Protein AF-A0A834EH80-F1 (afdb_monomer_lite)

Sequence (699 aa):
MTFFLESVINQMFRTLDKEEIPVNDGLELLQMVLNFDTKDPLILSCVLTDVSALFPFVTYRPEFLPQVFSKLFSSVTFETVEESKAPRTRAVRNVRRHACSSIIKICRDYPHLALPNFDMLYNHVKQLLSNELLLTQMEKCTLMEALVLISNQFKNYERQKMFLEELMAPVASIWLSEDMHRVLSDVDAFLAYVGADRKSCDPALEDSCGLNRARMSFCVYSIMGVVKRTCWPTDLEEAKAGGFVVGYTPTGNPVFRNPCTEQILKLLDNLLALIRTHNTLYAPEMLAKMVEPFTKALDMLEVEKSAILGLPQPLLELNDSPVYKTVLERMQRFFSTLYENCFHILGKAGPSMQQDFYTVEHLATQLLSSAFVNLNNIPDYRLRPMLRVFVKPLVLFCPPEHYEALVSPILGPLFTYLHMRLSQKWQVINQRSLLCGEDETADENPESQEMLEEQLVRMLTREVMDLITVCCVSKKGADHNSAPPADGDDEEMMATEVTPSAVAELTDLGKCLMKHEDVCTALLITAFNSLAWKDTLSCQRTTTQLCWPLLKQVLSGTLLSDAVTWLFSSVLKGLQTHGQHDGCMASLVHLAFQIYEALRPRYLEIRAVMEQIPEIQKDSLDQFDCKLLNPSLQKVADKRRKDQFKRLIAGCIGKPLGEQFRKEVHIKNLPSLFKKSKPVLETEVLDNEEGGLATIFEP

InterPro domains:
  IPR011989 Armadillo-like helical [G3DSA:1.25.10.10] (1-631)
  IPR016024 Armadillo-type fold [SSF48371] (27-645)
  IPR045065 Exportin-1/5 [PTHR11223] (1-670)
  IPR045478 Exportin-5, C-terminal domain [PF19273] (1-659)

pLDDT: mean 84.3, std 19.01, range [23.19, 98.62]

Organism: NCBI:txid89673

Foldseek 3Di:
DLVVLLVVLVVCVVPDDPVPDPLVVLVVQLVVLLPDDDLQLVVLLSSLSSNLSSVVSCVVPLVCVVSSLVSLVCQLQRDHPPPPPDFDFLSSVVSNVSSLVSLQVCCQVPLVSCLVCLVVLVVVLVVCVVPVPRHALLSNLSSVLSSLSNLLVVLALVSSLVVLCVSCVVLCCQLVDPLNLCLLQDLVSVCVLCVQLDADPPVPDPPNSVSSLRSLSSSLSNLLSNLVRFDHDLDPVSNVVNVQFPDADPVGHTDGATSCLVVSVSNVLSLLSNLQSLLCCLPPVNLVSGYPPQNCLQPDDPQVLCVLVVHDDDDDDRNPHHPDPDPSRVSNCSSVVSLLSSLLSQLSNCVRGPPSQLPPPPNQVSCCNGNVPNVVRDDLVSVLSSLVRHVLSNQLSHDPVSLVPHVLSNLLVVLLVLLVVLVVLLVVVVVVVVVVPDDDDDDPCVVSVVVSSLSSSLSSLLSSLVSLLSQWWDDPPDDPSDDPPPDDPDPPDDPPDPDDDPDIATDPSNVVQCVDPSSLVSQQCSLLQSLLGQHQVSNLCSLQRPNVNSVVSCLVDDDDLVVLLVSLVSLLNSQQNHLQPPSNVVSSLVSNLVSCLSCVLPHVCSVVSLVPQPPADPVLVVVLSVCSNDPVNPPDDPVVNSVSSCVSNVSSHHHDPVVVPDDDDPPPPDDPPDDPDPPDPPPPDDDDDDDDPPPPDDD

Secondary structure (DSSP, 8-state):
-HHHHHHHHHHHHHHS-TTTS-HHHHHHHHHHHHH---S-HHHHHHHHHHHHHHGGGGGT-GGGHHHHHHHHHHHHT---TTTTSSPPBHHHHHHHHHHHHHHHHHHHH-HHHHGGGHHHHHHHHHHHHHSTTTS-HHHHHHHHHHHHHHHGGG--HHHHHHHHHHHHHHHHHHHTSHHHHHHHH-HHHHHHHHTTT-S---TTS--HHHHHHHHHHHHHHHHHHHHHH----SSHHHHHHTT-EEEE-TTSPEEE--TTHHHHHHHHHHHHHHHHHHHHTTSHHHHTTS-TT-TTTTSPPHHHHHHHTTPPPP---TTT-BS-S-HHHHHHHHHHHHHHHHHHHHHHHHHHHTHHHHTSTTHHHHHHTTTTTTTTTS-HHHHHHHIIIIIHHHHHT--GGGIIIIIHHHHHHHHHHHHHHHHHHHHHHHHHHHHTTS----SS-HHHHHHHHHHHHHHHHHHHHHHHHHHHEE-TT--TTS-PPP------------------EE-HHHHHHTTSHHHHHHHHHHHHHGGGSS-HHHHHHHIIIIIHHHHHHHTTS---HHHHHHHHHHHHHHHHHHTTSHHHHHHHHHHHHHHHHHHTTT-SHHHHHHTTSTT--HHHHHHHHHHHH-GGG--S-HHHHHHHHHHHTGGGSPPPHHHHHS-----TTPPPS-------------------TTSS---

Radius of gyration: 30.1 Å; chains: 1; bounding box: 87×77×80 Å

Structure (mmCIF, N/CA/C/O backbone):
data_AF-A0A834EH80-F1
#
_entry.id   AF-A0A834EH80-F1
#
loop_
_atom_site.group_PDB
_atom_site.id
_atom_site.type_symbol
_atom_site.label_atom_id
_atom_site.label_alt_id
_atom_site.label_comp_id
_atom_site.label_asym_id
_atom_site.label_entity_id
_atom_site.label_seq_id
_atom_site.pdbx_PDB_ins_code
_atom_site.Cartn_x
_atom_site.Cartn_y
_atom_site.Cartn_z
_atom_site.occupancy
_atom_site.B_iso_or_equiv
_atom_site.auth_seq_id
_atom_site.auth_comp_id
_atom_site.auth_asym_id
_atom_site.auth_atom_id
_atom_site.pdbx_PDB_model_num
ATOM 1 N N . MET A 1 1 ? 1.640 21.951 -24.967 1.00 76.62 1 MET A N 1
ATOM 2 C CA . MET A 1 1 ? 1.559 21.047 -26.134 1.00 76.62 1 MET A CA 1
ATOM 3 C C . MET A 1 1 ? 1.540 19.580 -25.722 1.00 76.62 1 MET A C 1
ATOM 5 O O . MET A 1 1 ? 0.503 18.973 -25.914 1.00 76.62 1 MET A O 1
ATOM 9 N N . THR A 1 2 ? 2.574 19.035 -25.075 1.00 86.69 2 THR A N 1
ATOM 10 C CA . THR A 1 2 ? 2.626 17.616 -24.641 1.00 86.69 2 THR A CA 1
ATOM 11 C C . THR A 1 2 ? 1.387 17.137 -23.864 1.00 86.69 2 THR A C 1
ATOM 13 O O . THR A 1 2 ? 0.738 16.183 -24.274 1.00 86.69 2 THR A O 1
ATOM 16 N N . PHE A 1 3 ? 0.955 17.851 -22.814 1.00 91.81 3 PHE A N 1
ATOM 17 C CA . PHE A 1 3 ? -0.266 17.481 -22.068 1.00 91.81 3 PHE A CA 1
ATOM 18 C C . PHE A 1 3 ? -1.549 17.516 -22.911 1.00 91.81 3 PHE A C 1
ATOM 20 O O . PHE A 1 3 ? -2.473 16.734 -22.684 1.00 91.81 3 PHE A O 1
ATOM 27 N N . PHE A 1 4 ? -1.614 18.430 -23.882 1.00 94.94 4 PHE A N 1
ATOM 28 C CA . PHE A 1 4 ? -2.744 18.519 -24.799 1.00 94.94 4 PHE A CA 1
ATOM 29 C C . PHE A 1 4 ? -2.761 17.305 -25.731 1.00 94.94 4 PHE A C 1
ATOM 31 O O . PHE A 1 4 ? -3.790 16.645 -25.831 1.00 94.94 4 PHE A O 1
ATOM 38 N N . LEU A 1 5 ? -1.613 16.955 -26.325 1.00 95.38 5 LEU A N 1
ATOM 39 C CA . LEU A 1 5 ? -1.478 15.770 -27.172 1.00 95.38 5 LEU A CA 1
ATOM 40 C C . LEU A 1 5 ? -1.849 14.494 -26.409 1.00 95.38 5 LEU A C 1
ATOM 42 O O . LEU A 1 5 ? -2.677 13.724 -26.883 1.00 95.38 5 LEU A O 1
ATOM 46 N N . GLU A 1 6 ? -1.297 14.294 -25.211 1.00 93.81 6 GLU A N 1
ATOM 47 C CA . GLU A 1 6 ? -1.609 13.128 -24.380 1.00 93.81 6 GLU A CA 1
ATOM 48 C C . GLU A 1 6 ? -3.117 13.008 -24.111 1.00 93.81 6 GLU A C 1
ATOM 50 O O . GLU A 1 6 ? -3.688 11.925 -24.249 1.00 93.81 6 GLU A O 1
ATOM 55 N N . SER A 1 7 ? -3.781 14.119 -23.784 1.00 95.56 7 SER A N 1
ATOM 56 C CA . SER A 1 7 ? -5.226 14.139 -23.528 1.00 95.56 7 SER A CA 1
ATOM 57 C C . SER A 1 7 ? -6.036 13.809 -24.784 1.00 95.56 7 SER A C 1
ATOM 59 O O . SER A 1 7 ? -6.958 12.994 -24.727 1.00 95.56 7 SER A O 1
ATOM 61 N N . VAL A 1 8 ? -5.674 14.406 -25.924 1.00 96.81 8 VAL A N 1
ATOM 62 C CA . VAL A 1 8 ? -6.359 14.202 -27.207 1.00 96.81 8 VAL A CA 1
ATOM 63 C C . VAL A 1 8 ? -6.213 12.759 -27.680 1.00 96.81 8 VAL A C 1
ATOM 65 O O . VAL A 1 8 ? -7.221 12.123 -27.977 1.00 96.81 8 VAL A O 1
ATOM 68 N N . ILE A 1 9 ? -4.994 12.211 -27.703 1.00 95.69 9 ILE A N 1
ATOM 69 C CA . ILE A 1 9 ? -4.755 10.846 -28.187 1.00 95.69 9 ILE A CA 1
ATOM 70 C C . ILE A 1 9 ? -5.435 9.820 -27.275 1.00 95.69 9 ILE A C 1
ATOM 72 O O . ILE A 1 9 ? -6.117 8.922 -27.770 1.00 95.69 9 ILE A O 1
ATOM 76 N N . ASN A 1 10 ? -5.338 9.977 -25.950 1.00 93.12 10 ASN A N 1
ATOM 77 C CA . ASN A 1 10 ? -6.017 9.074 -25.018 1.00 93.12 10 ASN A CA 1
ATOM 78 C C . ASN A 1 10 ? -7.540 9.087 -25.203 1.00 93.12 10 ASN A C 1
ATOM 80 O O . ASN A 1 10 ? -8.162 8.028 -25.156 1.00 93.12 10 ASN A O 1
ATOM 84 N N . GLN A 1 11 ? -8.148 10.260 -25.410 1.00 95.19 11 GLN A N 1
ATOM 85 C CA . GLN A 1 11 ? -9.589 10.350 -25.636 1.00 95.19 11 GLN A CA 1
ATOM 86 C C . GLN A 1 11 ? -9.981 9.783 -27.003 1.00 95.19 11 GLN A C 1
ATOM 88 O O . GLN A 1 11 ? -10.945 9.030 -27.093 1.00 95.19 11 GLN A O 1
ATOM 93 N N . MET A 1 12 ? -9.195 10.064 -28.042 1.00 96.19 12 MET A N 1
ATOM 94 C CA . MET A 1 12 ? -9.419 9.570 -29.399 1.00 96.19 12 MET A CA 1
ATOM 95 C C . MET A 1 12 ? -9.460 8.037 -29.453 1.00 96.19 12 MET A C 1
ATOM 97 O O . MET A 1 12 ? -10.420 7.480 -29.973 1.00 96.19 12 MET A O 1
ATOM 101 N N . PHE A 1 13 ? -8.488 7.346 -28.843 1.00 94.12 13 PHE A N 1
ATOM 102 C CA . PHE A 1 13 ? -8.471 5.874 -28.777 1.00 94.12 13 PHE A CA 1
ATOM 103 C C . PHE A 1 13 ? -9.568 5.276 -27.877 1.00 94.12 13 PHE A C 1
ATOM 105 O O . PHE A 1 13 ? -9.779 4.063 -27.902 1.00 94.12 13 PHE A O 1
ATOM 112 N N . ARG A 1 14 ? -10.252 6.095 -27.066 1.00 94.44 14 ARG A N 1
ATOM 113 C CA . ARG A 1 14 ? -11.400 5.671 -26.249 1.00 94.44 14 ARG A CA 1
ATOM 114 C C . ARG A 1 14 ? -12.738 5.859 -26.955 1.00 94.44 14 ARG A C 1
ATOM 116 O O . ARG A 1 14 ? -13.666 5.124 -26.635 1.00 94.44 14 ARG A O 1
ATOM 123 N N . THR A 1 15 ? -12.860 6.855 -27.832 1.00 95.12 15 THR A N 1
ATOM 124 C CA . THR A 1 15 ? -14.154 7.248 -28.413 1.00 95.12 15 THR A CA 1
ATOM 125 C C . THR A 1 15 ? -14.306 6.940 -29.890 1.00 95.12 15 THR A C 1
ATOM 127 O O . THR A 1 15 ? -15.438 6.737 -30.313 1.00 95.12 15 THR A O 1
ATOM 130 N N . LEU A 1 16 ? -13.224 6.957 -30.674 1.00 94.75 16 LEU A N 1
ATOM 131 C CA . LEU A 1 16 ? -13.303 6.648 -32.100 1.00 94.75 16 LEU A CA 1
ATOM 132 C C . LEU A 1 16 ? -13.288 5.141 -32.336 1.00 94.75 16 LEU A C 1
ATOM 134 O O . LEU A 1 16 ? -12.588 4.391 -31.647 1.00 94.75 16 LEU A O 1
ATOM 138 N N . ASP A 1 17 ? -14.012 4.721 -33.367 1.00 91.81 17 ASP A N 1
ATOM 139 C CA . ASP A 1 17 ? -13.929 3.359 -33.871 1.00 91.81 17 ASP A CA 1
ATOM 140 C C . ASP A 1 17 ? -12.570 3.113 -34.537 1.00 91.81 17 ASP A C 1
ATOM 142 O O . ASP A 1 17 ? -11.940 4.017 -35.086 1.00 91.81 17 ASP A O 1
ATOM 146 N N . LYS A 1 18 ? -12.104 1.856 -34.518 1.00 89.38 18 LYS A N 1
ATOM 147 C CA . LYS A 1 18 ? -10.768 1.484 -35.026 1.00 89.38 18 LYS A CA 1
ATOM 148 C C . LYS A 1 18 ? -10.527 1.886 -36.485 1.00 89.38 18 LYS A C 1
ATOM 150 O O . LYS A 1 18 ? -9.381 2.097 -36.866 1.00 89.38 18 LYS A O 1
ATOM 155 N N . GLU A 1 19 ? -11.586 1.962 -37.287 1.00 88.88 19 GLU A N 1
ATOM 156 C CA . GLU A 1 19 ? -11.528 2.314 -38.710 1.00 88.88 19 GLU A CA 1
ATOM 157 C C . GLU A 1 19 ? -11.377 3.825 -38.946 1.00 88.88 19 GLU A C 1
ATOM 159 O O . GLU A 1 19 ? -10.853 4.232 -39.979 1.00 88.88 19 GLU A O 1
ATOM 164 N N . GLU A 1 20 ? -11.785 4.654 -37.982 1.00 92.19 20 GLU A N 1
ATOM 165 C CA . GLU A 1 20 ? -11.758 6.120 -38.075 1.00 92.19 20 GLU A CA 1
ATOM 166 C C . GLU A 1 20 ? -10.459 6.728 -37.530 1.00 92.19 20 GLU A C 1
ATOM 168 O O . GLU A 1 20 ? -10.238 7.936 -37.617 1.00 92.19 20 GLU A O 1
ATOM 173 N N . ILE A 1 21 ? -9.583 5.902 -36.952 1.00 95.06 21 ILE A N 1
ATOM 174 C CA . ILE A 1 21 ? -8.325 6.369 -36.373 1.00 95.06 21 ILE A CA 1
ATOM 175 C C . ILE A 1 21 ? -7.387 6.827 -37.504 1.00 95.06 21 ILE A C 1
ATOM 177 O O . ILE A 1 21 ? -7.091 6.038 -38.406 1.00 95.06 21 ILE A O 1
ATOM 181 N N . PRO A 1 22 ? -6.845 8.063 -37.454 1.00 95.62 22 PRO A N 1
ATOM 182 C CA . PRO A 1 22 ? -5.913 8.572 -38.460 1.00 95.62 22 PRO A CA 1
ATOM 183 C C . PRO A 1 22 ? -4.524 7.943 -38.271 1.00 95.62 22 PRO A C 1
ATOM 185 O O . PRO A 1 22 ? -3.590 8.554 -37.752 1.00 95.62 22 PRO A O 1
ATOM 188 N N . VAL A 1 23 ? -4.392 6.671 -38.657 1.00 95.56 23 VAL A N 1
ATOM 189 C CA . VAL A 1 23 ? -3.193 5.857 -38.404 1.00 95.56 23 VAL A CA 1
ATOM 190 C C . VAL A 1 23 ? -1.951 6.451 -39.069 1.00 95.56 23 VAL A C 1
ATOM 192 O O . VAL A 1 23 ? -0.893 6.481 -38.446 1.00 95.56 23 VAL A O 1
ATOM 195 N N . ASN A 1 24 ? -2.065 6.936 -40.308 1.00 95.25 24 ASN A N 1
ATOM 196 C CA . ASN A 1 24 ? -0.919 7.478 -41.045 1.00 95.25 24 ASN A CA 1
ATOM 197 C C . ASN A 1 24 ? -0.370 8.746 -40.380 1.00 95.25 24 ASN A C 1
ATOM 199 O O . ASN A 1 24 ? 0.828 8.808 -40.114 1.00 95.25 24 ASN A O 1
ATOM 203 N N . ASP A 1 25 ? -1.244 9.693 -40.033 1.00 96.31 25 ASP A N 1
ATOM 204 C CA . ASP A 1 25 ? -0.846 10.948 -39.385 1.00 96.31 25 ASP A CA 1
ATOM 205 C C . ASP A 1 25 ? -0.257 10.679 -37.993 1.00 96.31 25 ASP A C 1
ATOM 207 O O . ASP A 1 25 ? 0.769 11.240 -37.613 1.00 96.31 25 ASP A O 1
ATOM 211 N N . GLY A 1 26 ? -0.856 9.751 -37.239 1.00 96.19 26 GLY A N 1
ATOM 212 C CA . GLY A 1 26 ? -0.335 9.331 -35.938 1.00 96.19 26 GLY A CA 1
ATOM 213 C C . GLY A 1 26 ? 1.065 8.716 -36.011 1.00 96.19 26 GLY A C 1
ATOM 214 O O . GLY A 1 26 ? 1.912 8.995 -35.161 1.00 96.19 26 GLY A O 1
ATOM 215 N N . LEU A 1 27 ? 1.333 7.907 -37.040 1.00 95.75 27 LEU A N 1
ATOM 216 C CA . LEU A 1 27 ? 2.651 7.316 -37.277 1.00 95.75 27 LEU A CA 1
ATOM 217 C C . LEU A 1 27 ? 3.672 8.337 -37.787 1.00 95.75 27 LEU A C 1
ATOM 219 O O . LEU A 1 27 ? 4.839 8.257 -37.405 1.00 95.75 27 LEU A O 1
ATOM 223 N N . GLU A 1 28 ? 3.254 9.305 -38.603 1.00 97.19 28 GLU A N 1
ATOM 224 C CA . GLU A 1 28 ? 4.112 10.411 -39.032 1.00 97.19 28 GLU A CA 1
ATOM 225 C C . GLU A 1 28 ? 4.564 11.237 -37.823 1.00 97.19 28 GLU A C 1
ATOM 227 O O . GLU A 1 28 ? 5.764 11.441 -37.622 1.00 97.19 28 GLU A O 1
ATOM 232 N N . LEU A 1 29 ? 3.625 11.607 -36.945 1.00 97.12 29 LEU A N 1
ATOM 233 C CA . LEU A 1 29 ? 3.933 12.290 -35.689 1.00 97.12 29 LEU A CA 1
ATOM 234 C C . LEU A 1 29 ? 4.870 11.457 -34.808 1.00 97.12 29 LEU A C 1
ATOM 236 O O . LEU A 1 29 ? 5.853 11.986 -34.284 1.00 97.12 29 LEU A O 1
ATOM 240 N N . LEU A 1 30 ? 4.619 10.150 -34.674 1.00 97.31 30 LEU A N 1
ATOM 241 C CA . LEU A 1 30 ? 5.494 9.260 -33.911 1.00 97.31 30 LEU A CA 1
ATOM 242 C C . LEU A 1 30 ? 6.917 9.259 -34.485 1.00 97.31 30 LEU A C 1
ATOM 244 O O . LEU A 1 30 ? 7.883 9.388 -33.733 1.00 97.31 30 LEU A O 1
ATOM 248 N N . GLN A 1 31 ? 7.061 9.165 -35.807 1.00 96.56 31 GLN A N 1
ATOM 249 C CA . GLN A 1 31 ? 8.361 9.192 -36.471 1.00 96.56 31 GLN A CA 1
ATOM 250 C C . GLN A 1 31 ? 9.097 10.517 -36.231 1.00 96.56 31 GLN A C 1
ATOM 252 O O . GLN A 1 31 ? 10.298 10.503 -35.950 1.00 96.56 31 GLN A O 1
ATOM 257 N N . MET A 1 32 ? 8.391 11.650 -36.312 1.00 96.88 32 MET A N 1
ATOM 258 C CA . MET A 1 32 ? 8.958 12.976 -36.046 1.00 96.88 32 MET A CA 1
ATOM 259 C C . MET A 1 32 ? 9.501 13.076 -34.617 1.00 96.88 32 MET A C 1
ATOM 261 O O . MET A 1 32 ? 10.636 13.512 -34.418 1.00 96.88 32 MET A O 1
ATOM 265 N N . VAL A 1 33 ? 8.726 12.618 -33.630 1.00 96.25 33 VAL A N 1
ATOM 266 C CA . VAL A 1 33 ? 9.124 12.639 -32.214 1.00 96.25 33 VAL A CA 1
ATOM 267 C C . VAL A 1 33 ? 10.302 11.692 -31.952 1.00 96.25 33 VAL A C 1
ATOM 269 O O . VAL A 1 33 ? 11.232 12.051 -31.228 1.00 96.25 33 VAL A O 1
ATOM 272 N N . LEU A 1 34 ? 10.323 10.504 -32.569 1.00 96.31 34 LEU A N 1
ATOM 273 C CA . LEU A 1 34 ? 11.442 9.560 -32.443 1.00 96.31 34 LEU A CA 1
ATOM 274 C C . LEU A 1 34 ? 12.752 10.127 -33.011 1.00 96.31 34 LEU A C 1
ATOM 276 O O . LEU A 1 34 ? 13.818 9.910 -32.425 1.00 96.31 34 LEU A O 1
ATOM 280 N N . ASN A 1 35 ? 12.670 10.877 -34.113 1.00 96.19 35 ASN A N 1
ATOM 281 C CA . ASN A 1 35 ? 13.824 11.465 -34.797 1.00 96.19 35 ASN A CA 1
ATOM 282 C C . ASN A 1 35 ? 14.355 12.741 -34.122 1.00 96.19 35 ASN A C 1
ATOM 284 O O . ASN A 1 35 ? 15.497 13.128 -34.367 1.00 96.19 35 ASN A O 1
ATOM 288 N N . PHE A 1 36 ? 13.561 13.395 -33.272 1.00 96.56 36 PHE A N 1
ATOM 289 C CA . PHE A 1 36 ? 13.966 14.609 -32.567 1.00 96.56 36 PHE A CA 1
ATOM 290 C C . PHE A 1 36 ? 14.975 14.301 -31.449 1.00 96.56 36 PHE A C 1
ATOM 292 O O . PHE A 1 36 ? 14.653 13.559 -30.521 1.00 96.56 36 PHE A O 1
ATOM 299 N N . ASP A 1 37 ? 16.182 14.874 -31.488 1.00 93.56 37 ASP A N 1
ATOM 300 C CA . ASP A 1 37 ? 17.192 14.741 -30.422 1.00 93.56 37 ASP A CA 1
ATOM 301 C C . ASP A 1 37 ? 17.372 16.047 -29.640 1.00 93.56 37 ASP A C 1
ATOM 303 O O . ASP A 1 37 ? 17.311 17.142 -30.195 1.00 93.56 37 ASP A O 1
ATOM 307 N N . THR A 1 38 ? 17.623 15.927 -28.339 1.00 92.69 38 THR A N 1
ATOM 308 C CA . THR A 1 38 ? 17.908 17.063 -27.460 1.00 92.69 38 THR A CA 1
ATOM 309 C C . THR A 1 38 ? 18.852 16.643 -26.341 1.00 92.69 38 THR A C 1
ATOM 311 O O . THR A 1 38 ? 18.855 15.492 -25.904 1.00 92.69 38 THR A O 1
ATOM 314 N N . LYS A 1 39 ? 19.664 17.590 -25.868 1.00 90.50 39 LYS A N 1
ATOM 315 C CA . LYS A 1 39 ? 20.500 17.428 -24.668 1.00 90.50 39 LYS A CA 1
ATOM 316 C C . LYS A 1 39 ? 19.873 18.067 -23.428 1.00 90.50 39 LYS A C 1
ATOM 318 O O . LYS A 1 39 ? 20.430 17.939 -22.343 1.00 90.50 39 LYS A O 1
ATOM 323 N N . ASP A 1 40 ? 18.721 18.721 -23.574 1.00 91.38 40 ASP A N 1
ATOM 324 C CA . ASP A 1 40 ? 17.963 19.262 -22.448 1.00 91.38 40 ASP A CA 1
ATOM 325 C C . ASP A 1 40 ? 17.102 18.148 -21.817 1.00 91.38 40 ASP A C 1
ATOM 327 O O . ASP A 1 40 ? 16.233 17.588 -22.499 1.00 91.38 40 ASP A O 1
ATOM 331 N N . PRO A 1 41 ? 17.304 17.815 -20.527 1.00 91.56 41 PRO A N 1
ATOM 332 C CA . PRO A 1 41 ? 16.542 16.764 -19.864 1.00 91.56 41 PRO A CA 1
ATOM 333 C C . PRO A 1 41 ? 15.040 17.079 -19.763 1.00 91.56 41 PRO A C 1
ATOM 335 O O . PRO A 1 41 ? 14.212 16.178 -19.879 1.00 91.56 41 PRO A O 1
ATOM 338 N N . LEU A 1 42 ? 14.638 18.335 -19.575 1.00 92.00 42 LEU A N 1
ATOM 339 C CA . LEU A 1 42 ? 13.222 18.688 -19.454 1.00 92.00 42 LEU A CA 1
ATOM 340 C C . LEU A 1 42 ? 12.501 18.499 -20.790 1.00 92.00 42 LEU A C 1
ATOM 342 O O . LEU A 1 42 ? 11.425 17.901 -20.827 1.00 92.00 42 LEU A O 1
ATOM 346 N N . ILE A 1 43 ? 13.126 18.928 -21.891 1.00 94.56 43 ILE A N 1
ATOM 347 C CA . ILE A 1 43 ? 12.584 18.711 -23.240 1.00 94.56 43 ILE A CA 1
ATOM 348 C C . ILE A 1 43 ? 12.565 17.216 -23.567 1.00 94.56 43 ILE A C 1
ATOM 350 O O . ILE A 1 43 ? 11.561 16.720 -24.076 1.00 94.56 43 ILE A O 1
ATOM 354 N N . LEU A 1 44 ? 13.625 16.472 -23.226 1.00 95.44 44 LEU A N 1
ATOM 355 C CA . LEU A 1 44 ? 13.655 15.023 -23.430 1.00 95.44 44 LEU A CA 1
ATOM 356 C C . LEU A 1 44 ? 12.524 14.329 -22.660 1.00 95.44 44 LEU A C 1
ATOM 358 O O . LEU A 1 44 ? 11.886 13.431 -23.196 1.00 95.44 44 LEU A O 1
ATOM 362 N N . SER A 1 45 ? 12.206 14.778 -21.443 1.0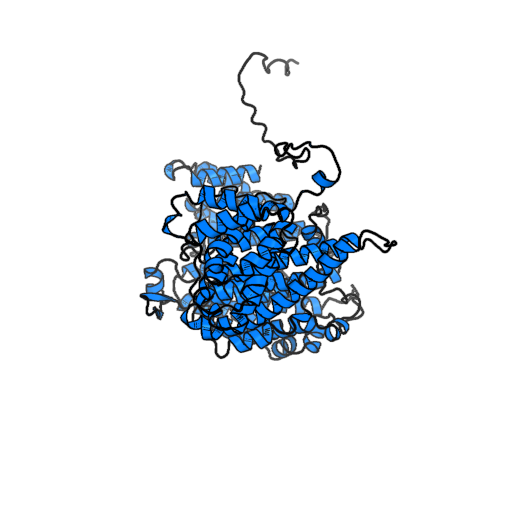0 94.94 45 SER A N 1
ATOM 363 C CA . SER A 1 45 ? 11.049 14.264 -20.705 1.00 94.94 45 SER A CA 1
ATOM 364 C C . SER A 1 45 ? 9.731 14.496 -21.452 1.00 94.94 45 SER A C 1
ATOM 366 O O . SER A 1 45 ? 8.906 13.589 -21.481 1.00 94.94 45 SER A O 1
ATOM 368 N N . CYS A 1 46 ? 9.525 15.661 -22.075 1.00 96.25 46 CYS A N 1
ATOM 369 C CA . CYS A 1 46 ? 8.336 15.916 -22.900 1.00 96.25 46 CYS A CA 1
ATOM 370 C C . CYS A 1 46 ? 8.276 14.977 -24.113 1.00 96.25 46 CYS A C 1
ATOM 372 O O . CYS A 1 46 ? 7.241 14.365 -24.360 1.00 96.25 46 CYS A O 1
ATOM 374 N N . VAL A 1 47 ? 9.409 14.784 -24.797 1.00 96.75 47 VAL A N 1
ATOM 375 C CA . VAL A 1 47 ? 9.536 13.847 -25.926 1.00 96.75 47 VAL A CA 1
ATOM 376 C C . VAL A 1 47 ? 9.152 12.427 -25.501 1.00 96.75 47 VAL A C 1
ATOM 378 O O . VAL A 1 47 ? 8.418 11.754 -26.215 1.00 96.75 47 VAL A O 1
ATOM 381 N N . LEU A 1 48 ? 9.591 11.964 -24.325 1.00 96.75 48 LEU A N 1
ATOM 382 C CA . LEU A 1 48 ? 9.225 10.641 -23.803 1.00 96.75 48 LEU A CA 1
ATOM 383 C C . LEU A 1 48 ? 7.724 10.512 -23.495 1.00 96.75 48 LEU A C 1
ATOM 385 O O . LEU A 1 48 ? 7.146 9.447 -23.749 1.00 96.75 48 LEU A O 1
ATOM 389 N N . THR A 1 49 ? 7.082 11.578 -22.999 1.00 96.62 49 THR A N 1
ATOM 390 C CA . THR A 1 49 ? 5.618 11.613 -22.848 1.00 96.62 49 THR A CA 1
ATOM 391 C C . THR A 1 49 ? 4.943 11.501 -24.211 1.00 96.62 49 THR A C 1
ATOM 393 O O . THR A 1 49 ? 4.052 10.672 -24.369 1.00 96.62 49 THR A O 1
ATOM 396 N N . ASP A 1 50 ? 5.392 12.271 -25.205 1.00 96.62 50 ASP A N 1
ATOM 397 C CA . ASP A 1 50 ? 4.809 12.276 -26.550 1.00 96.62 50 ASP A CA 1
ATOM 398 C C . ASP A 1 50 ? 4.981 10.908 -27.243 1.00 96.62 50 ASP A C 1
ATOM 400 O O . ASP A 1 50 ? 4.024 10.383 -27.812 1.00 96.62 50 ASP A O 1
ATOM 404 N N . VAL A 1 51 ? 6.144 10.253 -27.097 1.00 97.12 51 VAL A N 1
ATOM 405 C CA . VAL A 1 51 ? 6.352 8.858 -27.542 1.00 97.12 51 VAL A CA 1
ATOM 406 C C . VAL A 1 51 ? 5.369 7.911 -26.852 1.00 97.12 51 VAL A C 1
ATOM 408 O O . VAL A 1 51 ? 4.781 7.051 -27.503 1.00 97.12 51 VAL A O 1
ATOM 411 N N . SER A 1 52 ? 5.168 8.056 -25.539 1.00 95.62 52 SER A N 1
ATOM 412 C CA . SER A 1 52 ? 4.258 7.195 -24.771 1.00 95.62 52 SER A CA 1
ATOM 413 C C . SER A 1 52 ? 2.786 7.429 -25.134 1.00 95.62 52 SER A C 1
ATOM 415 O O . SER A 1 52 ? 2.002 6.481 -25.122 1.00 95.62 52 SER A O 1
ATOM 417 N N . ALA A 1 53 ? 2.411 8.669 -25.457 1.00 95.94 53 ALA A N 1
ATOM 418 C CA . ALA A 1 53 ? 1.071 9.046 -25.897 1.00 95.94 53 ALA A CA 1
ATOM 419 C C . ALA A 1 53 ? 0.768 8.516 -27.304 1.00 95.94 53 ALA A C 1
ATOM 421 O O . ALA A 1 53 ? -0.323 8.009 -27.537 1.00 95.94 53 ALA A O 1
ATOM 422 N N . LEU A 1 54 ? 1.740 8.578 -28.219 1.00 96.94 54 LEU A N 1
ATOM 423 C CA . LEU A 1 54 ? 1.622 8.090 -29.599 1.00 96.94 54 LEU A CA 1
ATOM 424 C C . LEU A 1 54 ? 1.887 6.579 -29.738 1.00 96.94 54 LEU A C 1
ATOM 426 O O . LEU A 1 54 ? 1.649 6.000 -30.797 1.00 96.94 54 LEU A O 1
ATOM 430 N N . PHE A 1 55 ? 2.327 5.903 -28.675 1.00 97.06 55 PHE A N 1
ATOM 431 C CA . PHE A 1 55 ? 2.593 4.464 -28.692 1.00 97.06 55 PHE A CA 1
ATOM 432 C C . PHE A 1 55 ? 1.428 3.582 -29.190 1.00 97.06 55 PHE A C 1
ATOM 434 O O . PHE A 1 55 ? 1.712 2.608 -29.889 1.00 97.06 55 PHE A O 1
ATOM 441 N N . PRO A 1 56 ? 0.135 3.871 -28.915 1.00 96.19 56 PRO A N 1
ATOM 442 C CA . PRO A 1 56 ? -0.969 3.052 -29.419 1.00 96.19 56 PRO A CA 1
ATOM 443 C C . PRO A 1 56 ? -0.946 2.845 -30.943 1.00 96.19 56 PRO A C 1
ATOM 445 O O . PRO A 1 56 ? -1.356 1.786 -31.418 1.00 96.19 56 PRO A O 1
ATOM 448 N N . PHE A 1 57 ? -0.394 3.787 -31.720 1.00 96.44 57 PHE A N 1
ATOM 449 C CA . PHE A 1 57 ? -0.254 3.649 -33.175 1.00 96.44 57 PHE A CA 1
ATOM 450 C C . PHE A 1 57 ? 0.699 2.520 -33.604 1.00 96.44 57 PHE A C 1
ATOM 452 O O . PHE A 1 57 ? 0.532 1.949 -34.683 1.00 96.44 57 PHE A O 1
ATOM 459 N N . VAL A 1 58 ? 1.644 2.120 -32.745 1.00 95.81 58 VAL A N 1
ATOM 460 C CA . VAL A 1 58 ? 2.570 0.998 -32.994 1.00 95.81 58 VAL A CA 1
ATOM 461 C C . VAL A 1 58 ? 1.819 -0.332 -33.137 1.00 95.81 58 VAL A C 1
ATOM 463 O O . VAL A 1 58 ? 2.311 -1.241 -33.802 1.00 95.81 58 VAL A O 1
ATOM 466 N N . THR A 1 59 ? 0.598 -0.451 -32.599 1.00 94.19 59 THR A N 1
ATOM 467 C CA . THR A 1 59 ? -0.250 -1.642 -32.805 1.00 94.19 59 THR A CA 1
ATOM 468 C C . THR A 1 59 ? -0.605 -1.873 -34.280 1.00 94.19 59 THR A C 1
ATOM 470 O O . THR A 1 59 ? -0.748 -3.022 -34.692 1.00 94.19 59 THR A O 1
ATOM 473 N N . TYR A 1 60 ? -0.683 -0.809 -35.089 1.00 93.75 60 TYR A N 1
ATOM 474 C CA . TYR A 1 60 ? -0.950 -0.888 -36.529 1.00 93.75 60 TYR A CA 1
ATOM 475 C C . TYR A 1 60 ? 0.319 -1.110 -37.360 1.00 93.75 60 TYR A C 1
ATOM 477 O O . TYR A 1 60 ? 0.259 -1.712 -38.432 1.00 93.75 60 TYR A O 1
ATOM 485 N N . ARG A 1 61 ? 1.477 -0.638 -36.876 1.00 92.62 61 ARG A N 1
ATOM 486 C CA . ARG A 1 61 ? 2.795 -0.836 -37.506 1.00 92.62 61 ARG A CA 1
ATOM 487 C C . ARG A 1 61 ? 3.850 -1.228 -36.463 1.00 92.62 61 ARG A C 1
ATOM 489 O O . ARG A 1 61 ? 4.626 -0.375 -36.023 1.00 92.62 61 ARG A O 1
ATOM 496 N N . PRO A 1 62 ? 3.948 -2.526 -36.110 1.00 92.75 62 PRO A N 1
ATOM 497 C CA . PRO A 1 62 ? 4.924 -3.016 -35.130 1.00 92.75 62 PRO A CA 1
ATOM 498 C C . PRO A 1 62 ? 6.394 -2.792 -35.525 1.00 92.75 62 PRO A C 1
ATOM 500 O O . PRO A 1 62 ? 7.282 -2.890 -34.683 1.00 92.75 62 PRO A O 1
ATOM 503 N N . GLU A 1 63 ? 6.657 -2.455 -36.790 1.00 91.44 63 GLU A N 1
ATOM 504 C CA . GLU A 1 63 ? 7.977 -2.119 -37.342 1.00 91.44 63 GLU A CA 1
ATOM 505 C C . GLU A 1 63 ? 8.672 -0.960 -36.601 1.00 91.44 63 GLU A C 1
ATOM 507 O O . GLU A 1 63 ? 9.898 -0.918 -36.544 1.00 91.44 63 GLU A O 1
ATOM 512 N N . PHE A 1 64 ? 7.910 -0.054 -35.976 1.00 92.88 64 PHE A N 1
ATOM 513 C CA . PHE A 1 64 ? 8.446 1.076 -35.204 1.00 92.88 64 PHE A CA 1
ATOM 514 C C . PHE A 1 64 ? 8.972 0.682 -33.817 1.00 92.88 64 PHE A C 1
ATOM 516 O O . PHE A 1 64 ? 9.694 1.453 -33.179 1.00 92.88 64 PHE A O 1
ATOM 523 N N . LEU A 1 65 ? 8.634 -0.514 -33.327 1.00 92.31 65 LEU A N 1
ATOM 524 C CA . LEU A 1 65 ? 8.922 -0.932 -31.956 1.00 92.31 65 LEU A CA 1
ATOM 525 C C . LEU A 1 65 ? 10.426 -0.929 -31.602 1.00 92.31 65 LEU A C 1
ATOM 527 O O . LEU A 1 65 ? 10.767 -0.428 -30.526 1.00 92.31 65 LEU A O 1
ATOM 531 N N . PRO A 1 66 ? 11.354 -1.395 -32.465 1.00 90.88 66 PRO A N 1
ATOM 532 C CA . PRO A 1 66 ? 12.787 -1.297 -32.189 1.00 90.88 66 PRO A CA 1
ATOM 533 C C . PRO A 1 66 ? 13.275 0.151 -32.057 1.00 90.88 66 PRO A C 1
ATOM 535 O O . PRO A 1 66 ? 14.095 0.439 -31.186 1.00 90.88 66 PRO A O 1
ATOM 538 N N . GLN A 1 67 ? 12.752 1.077 -32.871 1.00 92.88 67 GLN A N 1
ATOM 539 C CA . GLN A 1 67 ? 13.126 2.493 -32.800 1.00 92.88 67 GLN A CA 1
ATOM 540 C C . GLN A 1 67 ? 12.591 3.146 -31.519 1.00 92.88 67 GLN A C 1
ATOM 542 O O . GLN A 1 67 ? 13.315 3.899 -30.866 1.00 92.88 67 GLN A O 1
ATOM 547 N N . VAL A 1 68 ? 11.366 2.797 -31.108 1.00 95.75 68 VAL A N 1
ATOM 548 C CA . VAL A 1 68 ? 10.806 3.217 -29.815 1.00 95.75 68 VAL A CA 1
ATOM 549 C C . VAL A 1 68 ? 11.691 2.733 -28.670 1.00 95.75 68 VAL A C 1
ATOM 551 O O . VAL A 1 68 ? 12.126 3.543 -27.853 1.00 95.75 68 VAL A O 1
ATOM 554 N N . PHE A 1 69 ? 12.029 1.440 -28.620 1.00 93.81 69 PHE A N 1
ATOM 555 C CA . PHE A 1 69 ? 12.905 0.925 -27.567 1.00 93.81 69 PHE A CA 1
ATOM 556 C C . PHE A 1 69 ? 14.292 1.565 -27.605 1.00 93.81 69 PHE A C 1
ATOM 558 O O . PHE A 1 69 ? 14.805 1.927 -26.552 1.00 93.81 69 PHE A O 1
ATOM 565 N N . SER A 1 70 ? 14.873 1.792 -28.784 1.00 93.38 70 SER A N 1
ATOM 566 C CA . SER A 1 70 ? 16.149 2.504 -28.913 1.00 93.38 70 SER A CA 1
ATOM 567 C C . SER A 1 70 ? 16.097 3.903 -28.284 1.00 93.38 70 SER A C 1
ATOM 569 O O . SER A 1 70 ? 16.999 4.275 -27.530 1.00 93.38 70 SER A O 1
ATOM 571 N N . LYS A 1 71 ? 15.012 4.658 -28.512 1.00 95.75 71 LYS A N 1
ATOM 572 C CA . LYS A 1 71 ? 14.801 5.981 -27.904 1.00 95.75 71 LYS A CA 1
ATOM 573 C C . LYS A 1 71 ? 14.644 5.912 -26.383 1.00 95.75 71 LYS A C 1
ATOM 575 O O . LYS A 1 71 ? 15.199 6.744 -25.665 1.00 95.75 71 LYS A O 1
ATOM 580 N N . LEU A 1 72 ? 13.908 4.921 -25.881 1.00 96.12 72 LEU A N 1
ATOM 581 C CA . LEU A 1 72 ? 13.689 4.753 -24.444 1.00 96.12 72 LEU A CA 1
ATOM 582 C C . LEU A 1 72 ? 14.965 4.298 -23.728 1.00 96.12 72 LEU A C 1
ATOM 584 O O . LEU A 1 72 ? 15.364 4.927 -22.754 1.00 96.12 72 LEU A O 1
ATOM 588 N N . PHE A 1 73 ? 15.649 3.262 -24.219 1.00 94.56 73 PHE A N 1
ATOM 589 C CA . PHE A 1 73 ? 16.875 2.753 -23.595 1.00 94.56 73 PHE A CA 1
ATOM 590 C C . PHE A 1 73 ? 18.031 3.754 -23.657 1.00 94.56 73 PHE A C 1
ATOM 592 O O . PHE A 1 73 ? 18.754 3.884 -22.670 1.00 94.56 73 PHE A O 1
ATOM 599 N N . SER A 1 74 ? 18.166 4.534 -24.737 1.00 94.06 74 SER A N 1
ATOM 600 C CA . SER A 1 74 ? 19.155 5.623 -24.773 1.00 94.06 74 SER A CA 1
ATOM 601 C C . SER A 1 74 ? 18.867 6.692 -23.714 1.00 94.06 74 SER A C 1
ATOM 603 O O . SER A 1 74 ? 19.792 7.221 -23.097 1.00 94.06 74 SER A O 1
ATOM 605 N N . SER A 1 75 ? 17.585 6.938 -23.428 1.00 95.25 75 SER A N 1
ATOM 606 C CA . SER A 1 75 ? 17.145 7.854 -22.373 1.00 95.25 75 SER A CA 1
ATOM 607 C C . SER A 1 75 ? 17.326 7.278 -20.960 1.00 95.25 75 SER A C 1
ATOM 609 O O . SER A 1 75 ? 17.537 8.034 -20.013 1.00 95.25 75 SER A O 1
ATOM 611 N N . VAL A 1 76 ? 17.307 5.947 -20.792 1.00 94.12 76 VAL A N 1
ATOM 612 C CA . VAL A 1 76 ? 17.646 5.282 -19.517 1.00 94.12 76 VAL A CA 1
ATOM 613 C C . VAL A 1 76 ? 19.107 5.517 -19.150 1.00 94.12 76 VAL A C 1
ATOM 615 O O . VAL A 1 76 ? 19.410 5.699 -17.976 1.00 94.12 76 VAL A O 1
ATOM 618 N N . THR A 1 77 ? 20.004 5.550 -20.134 1.00 91.88 77 THR A N 1
ATOM 619 C CA . THR A 1 77 ? 21.429 5.850 -19.937 1.00 91.88 77 THR A CA 1
ATOM 620 C C . THR A 1 77 ? 21.768 7.321 -20.174 1.00 91.88 77 THR A C 1
ATOM 622 O O . THR A 1 77 ? 22.938 7.645 -20.348 1.00 91.88 77 THR A O 1
ATOM 625 N N . PHE A 1 78 ? 20.772 8.214 -20.182 1.00 90.81 78 PHE A N 1
ATOM 626 C CA . PHE A 1 78 ? 20.996 9.634 -20.436 1.00 90.81 78 PHE A CA 1
ATOM 627 C C . PHE A 1 78 ? 21.918 10.250 -19.381 1.00 90.81 78 PHE A C 1
ATOM 629 O O . PHE A 1 78 ? 21.727 10.041 -18.177 1.00 90.81 78 PHE A O 1
ATOM 636 N N . GLU A 1 79 ? 22.899 11.010 -19.855 1.00 83.69 79 GLU A N 1
ATOM 637 C CA . GLU A 1 79 ? 23.884 11.735 -19.060 1.00 83.69 79 GLU A CA 1
ATOM 638 C C . GLU A 1 79 ? 24.326 12.969 -19.859 1.00 83.69 79 GLU A C 1
ATOM 640 O O . GLU A 1 79 ? 24.400 12.932 -21.092 1.00 83.69 79 GLU A O 1
ATOM 645 N N . THR A 1 80 ? 24.570 14.083 -19.176 1.00 74.50 80 THR A N 1
ATOM 646 C CA . THR A 1 80 ? 25.097 15.300 -19.800 1.00 74.50 80 THR A CA 1
ATOM 647 C C . THR A 1 80 ? 26.624 15.193 -19.881 1.00 74.50 80 THR A C 1
ATOM 649 O O . THR A 1 80 ? 27.278 14.656 -18.990 1.00 74.50 80 THR A O 1
ATOM 652 N N . VAL A 1 81 ? 27.211 15.671 -20.983 1.00 56.47 81 VAL A N 1
ATOM 653 C CA . VAL A 1 81 ? 28.600 15.385 -21.420 1.00 56.47 81 VAL A CA 1
ATOM 654 C C . VAL A 1 81 ? 29.696 15.821 -20.413 1.00 56.47 81 VAL A C 1
ATOM 656 O O . VAL A 1 81 ? 30.854 15.445 -20.570 1.00 56.47 81 VAL A O 1
ATOM 659 N N . GLU A 1 82 ? 29.360 16.551 -19.343 1.00 54.19 82 GLU A N 1
ATOM 660 C CA . GLU A 1 82 ? 30.316 17.116 -18.372 1.00 54.19 82 GLU A CA 1
ATOM 661 C C . GLU A 1 82 ? 30.398 16.385 -17.003 1.00 54.19 82 GLU A C 1
ATOM 663 O O . GLU A 1 82 ? 31.220 16.744 -16.157 1.00 54.19 82 GLU A O 1
ATOM 668 N N . GLU A 1 83 ? 29.621 15.324 -16.752 1.00 51.94 83 GLU A N 1
ATOM 669 C CA . GLU A 1 83 ? 29.371 14.805 -15.385 1.00 51.94 83 GLU A CA 1
ATOM 670 C C . GLU A 1 83 ? 30.302 13.682 -14.863 1.00 51.94 83 GLU A C 1
ATOM 672 O O . GLU A 1 83 ? 29.917 12.903 -13.997 1.00 51.94 83 GLU A O 1
ATOM 677 N N . SER A 1 84 ? 31.577 13.620 -15.262 1.00 50.06 84 SER A N 1
ATOM 678 C CA . SER A 1 84 ? 32.552 12.807 -14.489 1.00 50.06 84 SER A CA 1
ATOM 679 C C . SER A 1 84 ? 33.068 13.521 -13.225 1.00 50.06 84 SER A C 1
ATOM 681 O O . SER A 1 84 ? 33.774 12.913 -12.422 1.00 50.06 84 SER A O 1
ATOM 683 N N . LYS A 1 85 ? 32.711 14.802 -13.018 1.00 48.59 85 LYS A N 1
ATOM 684 C CA . LYS A 1 85 ? 33.171 15.628 -11.880 1.00 48.59 85 LYS A CA 1
ATOM 685 C C . LYS A 1 85 ? 32.069 16.119 -10.931 1.00 48.59 85 LYS A C 1
ATOM 687 O O . LYS A 1 85 ? 32.399 16.540 -9.826 1.00 48.59 85 LYS A O 1
ATOM 692 N N . ALA A 1 86 ? 30.795 16.079 -11.325 1.00 57.34 86 ALA A N 1
ATOM 693 C CA . ALA A 1 86 ? 29.674 16.602 -10.537 1.00 57.34 86 ALA A CA 1
ATOM 694 C C . ALA A 1 86 ? 28.565 15.545 -10.371 1.00 57.34 86 ALA A C 1
ATOM 696 O O . ALA A 1 86 ? 28.362 14.732 -11.270 1.00 57.34 86 ALA A O 1
ATOM 697 N N . PRO A 1 87 ? 27.846 15.517 -9.232 1.00 68.50 87 PRO A N 1
ATOM 698 C CA . PRO A 1 87 ? 26.726 14.603 -9.046 1.00 68.50 87 PRO A CA 1
ATOM 699 C C . PRO A 1 87 ? 25.569 14.967 -9.985 1.00 68.50 87 PRO A C 1
ATOM 701 O O . PRO A 1 87 ? 25.214 16.139 -10.086 1.00 68.50 87 PRO A O 1
ATOM 704 N N . ARG A 1 88 ? 24.935 13.952 -10.591 1.00 78.44 88 ARG A N 1
ATOM 705 C CA . ARG A 1 88 ? 23.807 14.132 -11.522 1.00 78.44 88 ARG A CA 1
ATOM 706 C C . ARG A 1 88 ? 22.719 15.049 -10.966 1.00 78.44 88 ARG A C 1
ATOM 708 O O . ARG A 1 88 ? 22.352 14.960 -9.786 1.00 78.44 88 ARG A O 1
ATOM 715 N N . THR A 1 89 ? 22.129 15.850 -11.844 1.00 83.31 89 THR A N 1
ATOM 716 C CA . THR A 1 89 ? 21.025 16.761 -11.509 1.00 83.31 89 THR A CA 1
ATOM 717 C C . THR A 1 89 ? 19.699 16.018 -11.304 1.00 83.31 89 THR A C 1
ATOM 719 O O . THR A 1 89 ? 19.500 14.868 -11.727 1.00 83.31 89 THR A O 1
ATOM 722 N N . ARG A 1 90 ? 18.731 16.670 -10.642 1.00 84.00 90 ARG A N 1
ATOM 723 C CA . ARG A 1 90 ? 17.375 16.112 -10.478 1.00 84.00 90 ARG A CA 1
ATOM 724 C C . ARG A 1 90 ? 16.666 15.911 -11.816 1.00 84.00 90 ARG A C 1
ATOM 726 O O . ARG A 1 90 ? 15.958 14.912 -11.950 1.00 84.00 90 ARG A O 1
ATOM 733 N N . ALA A 1 91 ? 16.856 16.812 -12.780 1.00 87.50 91 ALA A N 1
ATOM 734 C CA . ALA A 1 91 ? 16.262 16.705 -14.110 1.00 87.50 91 ALA A CA 1
ATOM 735 C C . ALA A 1 91 ? 16.746 15.448 -14.857 1.00 87.50 91 ALA A C 1
ATOM 737 O O . ALA A 1 91 ? 15.915 14.664 -15.314 1.00 87.50 91 ALA A O 1
ATOM 738 N N . VAL A 1 92 ? 18.059 15.180 -14.875 1.00 89.69 92 VAL A N 1
ATOM 739 C CA . VAL A 1 92 ? 18.637 13.965 -15.488 1.00 89.69 92 VAL A CA 1
ATOM 740 C C . VAL A 1 92 ? 18.060 12.700 -14.847 1.00 89.69 92 VAL A C 1
ATOM 742 O O . VAL A 1 92 ? 17.571 11.807 -15.541 1.00 89.69 92 VAL A O 1
ATOM 745 N N . ARG A 1 93 ? 18.028 12.638 -13.509 1.00 88.81 93 ARG A N 1
ATOM 746 C CA . ARG A 1 93 ? 17.415 11.509 -12.786 1.00 88.81 93 ARG A CA 1
ATOM 747 C C . ARG A 1 93 ? 15.938 11.324 -13.156 1.00 88.81 93 ARG A C 1
ATOM 749 O O . ARG A 1 93 ? 15.478 10.192 -13.293 1.00 88.81 93 ARG A O 1
ATOM 756 N N . ASN A 1 94 ? 15.185 12.416 -13.290 1.00 91.12 94 ASN A N 1
ATOM 757 C CA . ASN A 1 94 ? 13.765 12.359 -13.628 1.00 91.12 94 ASN A CA 1
ATOM 758 C C . ASN A 1 94 ? 13.539 11.792 -15.037 1.00 91.12 94 ASN A C 1
ATOM 760 O O . ASN A 1 94 ? 12.659 10.949 -15.184 1.00 91.12 94 ASN A O 1
ATOM 764 N N . VAL A 1 95 ? 14.351 12.179 -16.027 1.00 94.69 95 VAL A N 1
ATOM 765 C CA . VAL A 1 95 ? 14.287 11.637 -17.398 1.00 94.69 95 VAL A CA 1
ATOM 766 C C . VAL A 1 95 ? 14.551 10.142 -17.424 1.00 94.69 95 VAL A C 1
ATOM 768 O O . VAL A 1 95 ? 13.765 9.390 -17.992 1.00 94.69 95 VAL A O 1
ATOM 771 N N . ARG A 1 96 ? 15.621 9.690 -16.767 1.00 94.81 96 ARG A N 1
ATOM 772 C CA . ARG A 1 96 ? 15.978 8.264 -16.735 1.00 94.81 96 ARG A CA 1
ATOM 773 C C . ARG A 1 96 ? 14.878 7.429 -16.084 1.00 94.81 96 ARG A C 1
ATOM 775 O O . ARG A 1 96 ? 14.497 6.378 -16.599 1.00 94.81 96 ARG A O 1
ATOM 782 N N . ARG A 1 97 ? 14.303 7.931 -14.984 1.00 93.44 97 ARG A N 1
ATOM 783 C CA . ARG A 1 97 ? 13.144 7.313 -14.323 1.00 93.44 97 ARG A CA 1
ATOM 784 C C . ARG A 1 97 ? 11.907 7.313 -15.221 1.00 93.44 97 ARG A C 1
ATOM 786 O O . ARG A 1 97 ? 11.192 6.317 -15.249 1.00 93.44 97 ARG A O 1
ATOM 793 N N . HIS A 1 98 ? 11.659 8.401 -15.947 1.00 95.19 98 HIS A N 1
ATOM 794 C CA . HIS A 1 98 ? 10.559 8.493 -16.901 1.00 95.19 98 HIS A CA 1
ATOM 795 C C . HIS A 1 98 ? 10.724 7.451 -18.012 1.00 95.19 98 HIS A C 1
ATOM 797 O O . HIS A 1 98 ? 9.811 6.662 -18.225 1.00 95.19 98 HIS A O 1
ATOM 803 N N . ALA A 1 99 ? 11.909 7.335 -18.611 1.00 96.62 99 ALA A N 1
ATOM 804 C CA . ALA A 1 99 ? 12.200 6.315 -19.614 1.00 96.62 99 ALA A CA 1
ATOM 805 C C . ALA A 1 99 ? 11.950 4.891 -19.087 1.00 96.62 99 ALA A C 1
ATOM 807 O O . ALA A 1 99 ? 11.266 4.103 -19.739 1.00 96.62 99 ALA A O 1
ATOM 808 N N . CYS A 1 100 ? 12.418 4.573 -17.873 1.00 95.69 100 CYS A N 1
ATOM 809 C CA . CYS A 1 100 ? 12.146 3.275 -17.248 1.00 95.69 100 CYS A CA 1
ATOM 810 C C . CYS A 1 100 ? 10.637 3.045 -17.015 1.00 95.69 100 CYS A C 1
ATOM 812 O O . CYS A 1 100 ? 10.136 1.946 -17.252 1.00 95.69 100 CYS A O 1
ATOM 814 N N . SER A 1 101 ? 9.904 4.080 -16.589 1.00 94.75 101 SER A N 1
ATOM 815 C CA . SER A 1 101 ? 8.447 4.032 -16.408 1.00 94.75 101 SER A CA 1
ATOM 816 C C . SER A 1 101 ? 7.713 3.781 -17.730 1.00 94.75 101 SER A C 1
ATOM 818 O O . SER A 1 101 ? 6.829 2.928 -17.788 1.00 94.75 101 SER A O 1
ATOM 820 N N . SER A 1 102 ? 8.120 4.448 -18.816 1.00 95.88 102 SER A N 1
ATOM 821 C CA . SER A 1 102 ? 7.575 4.228 -20.161 1.00 95.88 102 SER A CA 1
ATOM 822 C C . SER A 1 102 ? 7.830 2.801 -20.652 1.00 95.88 102 SER A C 1
ATOM 824 O O . SER A 1 102 ? 6.923 2.182 -21.205 1.00 95.88 102 SER A O 1
ATOM 826 N N . ILE A 1 103 ? 9.017 2.237 -20.390 1.00 96.06 103 ILE A N 1
ATOM 827 C CA . ILE A 1 103 ? 9.321 0.831 -20.707 1.00 96.06 103 ILE A CA 1
ATOM 828 C C . ILE A 1 103 ? 8.381 -0.107 -19.938 1.00 96.06 103 ILE A C 1
ATOM 830 O O . ILE A 1 103 ? 7.774 -0.981 -20.557 1.00 96.06 103 ILE A O 1
ATOM 834 N N . ILE A 1 104 ? 8.195 0.088 -18.624 1.00 94.38 104 ILE A N 1
ATOM 835 C CA . ILE A 1 104 ? 7.221 -0.697 -17.841 1.00 94.38 104 ILE A CA 1
ATOM 836 C C . ILE A 1 104 ? 5.813 -0.560 -18.417 1.00 94.38 104 ILE A C 1
ATOM 838 O O . ILE A 1 104 ? 5.128 -1.569 -18.568 1.00 94.38 104 ILE A O 1
ATOM 842 N N . LYS A 1 105 ? 5.371 0.664 -18.735 1.00 94.44 105 LYS A N 1
ATOM 843 C CA . LYS A 1 105 ? 4.028 0.930 -19.265 1.00 94.44 105 LYS A CA 1
ATOM 844 C C . LYS A 1 105 ? 3.794 0.155 -20.562 1.00 94.44 105 LYS A C 1
ATOM 846 O O . LYS A 1 105 ? 2.799 -0.552 -20.667 1.00 94.44 105 LYS A O 1
ATOM 851 N N . ILE A 1 106 ? 4.746 0.195 -21.495 1.00 94.44 106 ILE A N 1
ATOM 852 C CA . ILE A 1 106 ? 4.691 -0.578 -22.745 1.00 94.44 106 ILE A CA 1
ATOM 853 C C . ILE A 1 106 ? 4.641 -2.083 -22.460 1.00 94.44 106 ILE A C 1
ATOM 855 O O . ILE A 1 106 ? 3.790 -2.784 -23.002 1.00 94.44 106 ILE A O 1
ATOM 859 N N . CYS A 1 107 ? 5.515 -2.577 -21.579 1.00 94.88 107 CYS A N 1
ATOM 860 C CA . CYS A 1 107 ? 5.584 -3.998 -21.236 1.00 94.88 107 CYS A CA 1
ATOM 861 C C . CYS A 1 107 ? 4.354 -4.497 -20.468 1.00 94.88 107 CYS A C 1
ATOM 863 O O . CYS A 1 107 ? 4.099 -5.693 -20.471 1.00 94.88 107 CYS A O 1
ATOM 865 N N . ARG A 1 108 ? 3.601 -3.613 -19.805 1.00 94.56 108 ARG A N 1
ATOM 866 C CA . ARG A 1 108 ? 2.351 -3.933 -19.102 1.00 94.56 108 ARG A CA 1
ATOM 867 C C . ARG A 1 108 ? 1.145 -3.881 -20.037 1.00 94.56 108 ARG A C 1
ATOM 869 O O . ARG A 1 108 ? 0.332 -4.797 -20.020 1.00 94.56 108 ARG A O 1
ATOM 876 N N . ASP A 1 109 ? 1.033 -2.810 -20.820 1.00 94.38 109 ASP A N 1
ATOM 877 C CA . ASP A 1 109 ? -0.174 -2.487 -21.589 1.00 94.38 109 ASP A CA 1
ATOM 878 C C . ASP A 1 109 ? -0.171 -3.175 -22.969 1.00 94.38 109 ASP A C 1
ATOM 880 O O . ASP A 1 109 ? -1.224 -3.554 -23.480 1.00 94.38 109 ASP A O 1
ATOM 884 N N . TYR A 1 110 ? 1.012 -3.418 -23.550 1.00 94.75 110 TYR A N 1
ATOM 885 C CA . TYR A 1 110 ? 1.186 -4.044 -24.868 1.00 94.75 110 TYR A CA 1
ATOM 886 C C . TYR A 1 110 ? 2.162 -5.228 -24.835 1.00 94.75 110 TYR A C 1
ATOM 888 O O . TYR A 1 110 ? 3.109 -5.301 -25.628 1.00 94.75 110 TYR A O 1
ATOM 896 N N . PRO A 1 111 ? 1.953 -6.207 -23.943 1.00 93.44 111 PRO A N 1
ATOM 897 C CA . PRO A 1 111 ? 2.954 -7.231 -23.696 1.00 93.44 111 PRO A CA 1
ATOM 898 C C . PRO A 1 111 ? 3.085 -8.209 -24.884 1.00 93.44 111 PRO A C 1
ATOM 900 O O . PRO A 1 111 ? 4.152 -8.775 -25.110 1.00 93.44 111 PRO A O 1
ATOM 903 N N . HIS A 1 112 ? 2.040 -8.333 -25.711 1.00 92.06 112 HIS A N 1
ATOM 904 C CA . HIS A 1 112 ? 2.040 -9.108 -26.956 1.00 92.06 112 HIS A CA 1
ATOM 905 C C . HIS A 1 112 ? 2.952 -8.513 -28.045 1.00 92.06 112 HIS A C 1
ATOM 907 O O . HIS A 1 112 ? 3.481 -9.267 -28.856 1.00 92.06 112 HIS A O 1
ATOM 913 N N . LEU A 1 113 ? 3.170 -7.189 -28.057 1.00 93.56 113 LEU A N 1
ATOM 914 C CA . LEU A 1 113 ? 4.122 -6.541 -28.970 1.00 93.56 113 LEU A CA 1
ATOM 915 C C . LEU A 1 113 ? 5.567 -6.710 -28.485 1.00 93.56 113 LEU A C 1
ATOM 917 O O . LEU A 1 113 ? 6.484 -6.863 -29.291 1.00 93.56 113 LEU A O 1
ATOM 921 N N . ALA A 1 114 ? 5.779 -6.695 -27.167 1.00 91.88 114 ALA A N 1
ATOM 922 C CA . ALA A 1 114 ? 7.105 -6.817 -26.567 1.00 91.88 114 ALA A CA 1
ATOM 923 C C . ALA A 1 114 ? 7.639 -8.263 -26.575 1.00 91.88 114 ALA A C 1
ATOM 925 O O . ALA A 1 114 ? 8.839 -8.464 -26.758 1.00 91.88 114 ALA A O 1
ATOM 926 N N . LEU A 1 115 ? 6.763 -9.266 -26.420 1.00 93.69 115 LEU A N 1
ATOM 927 C CA . LEU A 1 115 ? 7.135 -10.680 -26.291 1.00 93.69 115 LEU A CA 1
ATOM 928 C C . LEU A 1 115 ? 8.036 -11.221 -27.424 1.00 93.69 115 LEU A C 1
ATOM 930 O O . LEU A 1 115 ? 9.029 -11.872 -27.100 1.00 93.69 115 LEU A O 1
ATOM 934 N N . PRO A 1 116 ? 7.784 -10.949 -28.722 1.00 91.81 116 PRO A N 1
ATOM 935 C CA . PRO A 1 116 ? 8.663 -11.407 -29.804 1.00 91.81 116 PRO A CA 1
ATOM 936 C C . PRO A 1 116 ? 10.103 -10.885 -29.701 1.00 91.81 116 PRO A C 1
ATOM 938 O O . PRO A 1 116 ? 11.023 -11.507 -30.219 1.00 91.81 116 PRO A O 1
ATOM 941 N N . ASN A 1 117 ? 10.301 -9.756 -29.018 1.00 89.88 117 ASN A N 1
ATOM 942 C CA . ASN A 1 117 ? 11.598 -9.111 -28.831 1.00 89.88 117 ASN A CA 1
ATOM 943 C C . ASN A 1 117 ? 12.194 -9.389 -27.440 1.00 89.88 117 ASN A C 1
ATOM 945 O O . ASN A 1 117 ? 13.152 -8.724 -27.040 1.00 89.88 117 ASN A O 1
ATOM 949 N N . PHE A 1 118 ? 11.638 -10.349 -26.690 1.00 93.31 118 PHE A N 1
ATOM 950 C CA . PHE A 1 118 ? 12.035 -10.619 -25.310 1.00 93.31 118 PHE A CA 1
ATOM 951 C C . PHE A 1 118 ? 13.531 -10.909 -25.170 1.00 93.31 118 PHE A C 1
ATOM 953 O O . PHE A 1 118 ? 14.176 -10.299 -24.326 1.00 93.31 118 PHE A O 1
ATOM 960 N N . ASP A 1 119 ? 14.105 -11.766 -26.018 1.00 92.50 119 ASP A N 1
ATOM 961 C CA . ASP A 1 119 ? 15.524 -12.131 -25.918 1.00 92.50 119 ASP A CA 1
ATOM 962 C C . ASP A 1 119 ? 16.443 -10.920 -26.142 1.00 92.50 119 ASP A C 1
ATOM 964 O O . ASP A 1 119 ? 17.454 -10.759 -25.458 1.00 92.50 119 ASP A O 1
ATOM 968 N N . MET A 1 120 ? 16.079 -10.023 -27.064 1.00 91.50 120 MET A N 1
ATOM 969 C CA . MET A 1 120 ? 16.811 -8.776 -27.298 1.00 91.50 120 MET A CA 1
ATOM 970 C C . MET A 1 120 ? 16.742 -7.864 -26.067 1.00 91.50 120 MET A C 1
ATOM 972 O O . MET A 1 120 ? 17.774 -7.375 -25.604 1.00 91.50 120 MET A O 1
ATOM 976 N N . LEU A 1 121 ? 15.539 -7.662 -25.519 1.00 92.69 121 LEU A N 1
ATOM 977 C CA . LEU A 1 121 ? 15.317 -6.834 -24.331 1.00 92.69 121 LEU A CA 1
ATOM 978 C C . LEU A 1 121 ? 16.042 -7.408 -23.110 1.00 92.69 121 LEU A C 1
ATOM 980 O O . LEU A 1 121 ? 16.724 -6.674 -22.397 1.00 92.69 121 LEU A O 1
ATOM 984 N N . TYR A 1 122 ? 15.950 -8.720 -22.902 1.00 94.69 122 TYR A N 1
ATOM 985 C CA . TYR A 1 122 ? 16.603 -9.425 -21.808 1.00 94.69 122 TYR A CA 1
ATOM 986 C C . TYR A 1 122 ? 18.123 -9.280 -21.874 1.00 94.69 122 TYR A C 1
ATOM 988 O O . TYR A 1 122 ? 18.745 -8.867 -20.895 1.00 94.69 122 TYR A O 1
ATOM 996 N N . ASN A 1 123 ? 18.721 -9.527 -23.042 1.00 94.06 123 ASN A N 1
ATOM 997 C CA . ASN A 1 123 ? 20.161 -9.378 -23.234 1.00 94.06 123 ASN A CA 1
ATOM 998 C C . ASN A 1 123 ? 20.624 -7.930 -23.041 1.00 94.06 123 ASN A C 1
ATOM 1000 O O . ASN A 1 123 ? 21.653 -7.698 -22.407 1.00 94.06 123 ASN A O 1
ATOM 1004 N N . HIS A 1 124 ? 19.861 -6.952 -23.533 1.00 93.12 124 HIS A N 1
ATOM 1005 C CA . HIS A 1 124 ? 20.204 -5.543 -23.363 1.00 93.12 124 HIS A CA 1
ATOM 1006 C C . HIS A 1 124 ? 20.136 -5.111 -21.892 1.00 93.12 124 HIS A C 1
ATOM 1008 O O . HIS A 1 124 ? 21.074 -4.501 -21.379 1.00 93.12 124 HIS A O 1
ATOM 1014 N N . VAL A 1 125 ? 19.084 -5.503 -21.165 1.00 94.06 125 VAL A N 1
ATOM 1015 C CA . VAL A 1 125 ? 18.991 -5.251 -19.720 1.00 94.06 125 VAL A CA 1
ATOM 1016 C C . VAL A 1 125 ? 20.130 -5.956 -18.978 1.00 94.06 125 VAL A C 1
ATOM 1018 O O . VAL A 1 125 ? 20.780 -5.330 -18.149 1.00 94.06 125 VAL A O 1
ATOM 1021 N N . LYS A 1 126 ? 20.461 -7.210 -19.309 1.00 91.94 126 LYS A N 1
ATOM 1022 C CA . LYS A 1 126 ? 21.585 -7.946 -18.698 1.00 91.94 126 LYS A CA 1
ATOM 1023 C C . LYS A 1 126 ? 22.925 -7.229 -18.902 1.00 91.94 126 LYS A C 1
ATOM 1025 O O . LYS A 1 126 ? 23.714 -7.134 -17.964 1.00 91.94 126 LYS A O 1
ATOM 1030 N N . GLN A 1 127 ? 23.158 -6.656 -20.085 1.00 92.12 127 GLN A N 1
ATOM 1031 C CA . GLN A 1 127 ? 24.329 -5.815 -20.352 1.00 92.12 127 GLN A CA 1
ATOM 1032 C C . GLN A 1 127 ? 24.330 -4.555 -19.479 1.00 92.12 127 GLN A C 1
ATOM 1034 O O . GLN A 1 127 ? 25.341 -4.268 -18.841 1.00 92.12 127 GLN A O 1
ATOM 1039 N N . LEU A 1 128 ? 23.202 -3.848 -19.372 1.00 91.44 128 LEU A N 1
ATOM 1040 C CA . LEU A 1 128 ? 23.083 -2.667 -18.509 1.00 91.44 128 LEU A CA 1
ATOM 1041 C C . LEU A 1 128 ? 23.303 -2.998 -17.022 1.00 91.44 128 LEU A C 1
ATOM 1043 O O . LEU A 1 128 ? 23.879 -2.196 -16.290 1.00 91.44 128 LEU A O 1
ATOM 1047 N N . LEU A 1 129 ? 22.871 -4.182 -16.578 1.00 88.69 129 LEU A N 1
ATOM 1048 C CA . LEU A 1 129 ? 23.049 -4.659 -15.205 1.00 88.69 129 LEU A CA 1
ATOM 1049 C C . LEU A 1 129 ? 24.478 -5.129 -14.901 1.00 88.69 129 LEU A C 1
ATOM 1051 O O . LEU A 1 129 ? 24.874 -5.095 -13.735 1.00 88.69 129 LEU A O 1
ATOM 1055 N N . SER A 1 130 ? 25.253 -5.539 -15.912 1.00 87.31 130 SER A N 1
ATOM 1056 C CA . SER A 1 130 ? 26.631 -6.017 -15.725 1.00 87.31 130 SER A CA 1
ATOM 1057 C C . SER A 1 130 ? 27.587 -4.940 -15.202 1.00 87.31 130 SER A C 1
ATOM 1059 O O . SER A 1 130 ? 28.528 -5.257 -14.476 1.00 87.31 130 SER A O 1
ATOM 1061 N N . ASN A 1 131 ? 27.328 -3.664 -15.510 1.00 84.88 131 ASN A N 1
ATOM 1062 C CA . ASN A 1 131 ? 28.039 -2.551 -14.895 1.00 84.88 131 ASN A CA 1
ATOM 1063 C C . ASN A 1 131 ? 27.287 -2.106 -13.634 1.00 84.88 131 ASN A C 1
ATOM 1065 O O . ASN A 1 131 ? 26.247 -1.445 -13.706 1.00 84.88 131 ASN A O 1
ATOM 1069 N N . GLU A 1 132 ? 27.829 -2.449 -12.460 1.00 78.44 132 GLU A N 1
ATOM 1070 C CA . GLU A 1 132 ? 27.169 -2.179 -11.180 1.00 78.44 132 GLU A CA 1
ATOM 1071 C C . GLU A 1 132 ? 26.907 -0.676 -10.951 1.00 78.44 132 GLU A C 1
ATOM 1073 O O . GLU A 1 132 ? 25.912 -0.333 -10.309 1.00 78.44 132 GLU A O 1
ATOM 1078 N N . LEU A 1 133 ? 27.731 0.208 -11.520 1.00 80.75 133 LEU A N 1
ATOM 1079 C CA . LEU A 1 133 ? 27.710 1.652 -11.261 1.00 80.75 133 LEU A CA 1
ATOM 1080 C C . LEU A 1 133 ? 26.919 2.467 -12.301 1.00 80.75 133 LEU A C 1
ATOM 1082 O O . LEU A 1 133 ? 26.625 3.638 -12.062 1.00 80.75 133 LEU A O 1
ATOM 1086 N N . LEU A 1 134 ? 26.548 1.864 -13.437 1.00 86.25 134 LEU A N 1
ATOM 1087 C CA . LEU A 1 134 ? 25.894 2.572 -14.546 1.00 86.25 134 LEU A CA 1
ATOM 1088 C C . LEU A 1 134 ? 24.466 3.026 -14.206 1.00 86.25 134 LEU A C 1
ATOM 1090 O O . LEU A 1 134 ? 24.075 4.165 -14.472 1.00 86.25 134 LEU A O 1
ATOM 1094 N N . LEU A 1 135 ? 23.674 2.118 -13.636 1.00 88.19 135 LEU A N 1
ATOM 1095 C CA . LEU A 1 135 ? 22.263 2.341 -13.324 1.00 88.19 135 LEU A CA 1
ATOM 1096 C C . LEU A 1 135 ? 22.041 2.504 -11.822 1.00 88.19 135 LEU A C 1
ATOM 1098 O O . LEU A 1 135 ? 22.668 1.829 -11.003 1.00 88.19 135 LEU A O 1
ATOM 1102 N N . THR A 1 136 ? 21.077 3.346 -11.453 1.00 89.38 136 THR A N 1
ATOM 1103 C CA . THR A 1 136 ? 20.590 3.399 -10.069 1.00 89.38 136 THR A CA 1
ATOM 1104 C C . THR A 1 136 ? 19.811 2.130 -9.721 1.00 89.38 136 THR A C 1
ATOM 1106 O O . THR A 1 136 ? 19.259 1.460 -10.589 1.00 89.38 136 THR A O 1
ATOM 1109 N N . GLN A 1 137 ? 19.710 1.799 -8.435 1.00 90.06 137 GLN A N 1
ATOM 1110 C CA . GLN A 1 137 ? 19.012 0.591 -7.969 1.00 90.06 137 GLN A CA 1
ATOM 1111 C C . GLN A 1 137 ? 17.548 0.572 -8.419 1.00 90.06 137 GLN A C 1
ATOM 1113 O O . GLN A 1 137 ? 17.045 -0.470 -8.831 1.00 90.06 137 GLN A O 1
ATOM 1118 N N . MET A 1 138 ? 16.890 1.733 -8.392 1.00 88.06 138 MET A N 1
ATOM 1119 C CA . MET A 1 138 ? 15.515 1.883 -8.859 1.00 88.06 138 MET A CA 1
ATOM 1120 C C . MET A 1 138 ? 15.411 1.636 -10.368 1.00 88.06 138 MET A C 1
ATOM 1122 O O . MET A 1 138 ? 14.535 0.888 -10.783 1.00 88.06 138 MET A O 1
ATOM 1126 N N . GLU A 1 139 ? 16.316 2.191 -11.184 1.00 93.19 139 GLU A N 1
ATOM 1127 C CA . GLU A 1 139 ? 16.358 1.941 -12.637 1.00 93.19 139 GLU A CA 1
ATOM 1128 C C . GLU A 1 139 ? 16.551 0.449 -12.934 1.00 93.19 139 GLU A C 1
ATOM 1130 O O . GLU A 1 139 ? 15.764 -0.128 -13.682 1.00 93.19 139 GLU A O 1
ATOM 1135 N N . LYS A 1 140 ? 17.525 -0.203 -12.278 1.00 93.12 140 LYS A N 1
ATOM 1136 C CA . LYS A 1 140 ? 17.771 -1.649 -12.418 1.00 93.12 140 LYS A CA 1
ATOM 1137 C C . LYS A 1 140 ? 16.505 -2.459 -12.153 1.00 93.12 140 LYS A C 1
ATOM 1139 O O . LYS A 1 140 ? 16.104 -3.268 -12.984 1.00 93.12 140 LYS A O 1
ATOM 1144 N N . CYS A 1 141 ? 15.851 -2.205 -11.022 1.00 92.94 141 CYS A N 1
ATOM 1145 C CA . CYS A 1 141 ? 14.669 -2.965 -10.622 1.00 92.94 141 CYS A CA 1
ATOM 1146 C C . CYS A 1 141 ? 13.457 -2.653 -11.503 1.00 92.94 141 CYS A C 1
ATOM 1148 O O . CYS A 1 141 ? 12.677 -3.548 -11.792 1.00 92.94 141 CYS A O 1
ATOM 1150 N N . THR A 1 142 ? 13.327 -1.420 -11.998 1.00 93.88 142 THR A N 1
ATOM 1151 C CA . THR A 1 142 ? 12.258 -1.035 -12.935 1.00 93.88 142 THR A CA 1
ATOM 1152 C C . THR A 1 142 ? 12.405 -1.785 -14.267 1.00 93.88 142 THR A C 1
ATOM 1154 O O . THR A 1 142 ? 11.424 -2.278 -14.819 1.00 93.88 142 THR A O 1
ATOM 1157 N N . LEU A 1 143 ? 13.636 -1.960 -14.760 1.00 95.31 143 LEU A N 1
ATOM 1158 C CA . LEU A 1 143 ? 13.897 -2.793 -15.939 1.00 95.31 143 LEU A CA 1
ATOM 1159 C C . LEU A 1 143 ? 13.658 -4.285 -15.661 1.00 95.31 143 LEU A C 1
ATOM 1161 O O . LEU A 1 143 ? 13.093 -4.974 -16.505 1.00 95.31 143 LEU A O 1
ATOM 1165 N N . MET A 1 144 ? 14.026 -4.785 -14.475 1.00 95.56 144 MET A N 1
ATOM 1166 C CA . MET A 1 144 ? 13.691 -6.157 -14.067 1.00 95.56 144 MET A CA 1
ATOM 1167 C C . MET A 1 144 ? 12.171 -6.368 -14.007 1.00 95.56 144 MET A C 1
ATOM 1169 O O . MET A 1 144 ? 11.681 -7.359 -14.535 1.00 95.56 144 MET A O 1
ATOM 1173 N N . GLU A 1 145 ? 11.411 -5.420 -13.448 1.00 96.88 145 GLU A N 1
ATOM 1174 C CA . GLU A 1 145 ? 9.942 -5.440 -13.450 1.00 96.88 145 GLU A CA 1
ATOM 1175 C C . GLU A 1 145 ? 9.374 -5.509 -14.874 1.00 96.88 145 GLU A C 1
ATOM 1177 O O . GLU A 1 145 ? 8.438 -6.270 -15.117 1.00 96.88 145 GLU A O 1
ATOM 1182 N N . ALA A 1 146 ? 9.943 -4.756 -15.822 1.00 96.81 146 ALA A N 1
ATOM 1183 C CA . ALA A 1 146 ? 9.535 -4.809 -17.224 1.00 96.81 146 ALA A CA 1
ATOM 1184 C C . ALA A 1 146 ? 9.761 -6.201 -17.837 1.00 96.81 146 ALA A C 1
ATOM 1186 O O . ALA A 1 146 ? 8.879 -6.721 -18.517 1.00 96.81 146 ALA A O 1
ATOM 1187 N N . LEU A 1 147 ? 10.897 -6.843 -17.549 1.00 97.38 147 LEU A N 1
ATOM 1188 C CA . LEU A 1 147 ? 11.166 -8.206 -18.014 1.00 97.38 147 LEU A CA 1
ATOM 1189 C C . LEU A 1 147 ? 10.197 -9.233 -17.409 1.00 97.38 147 LEU A C 1
ATOM 1191 O O . LEU A 1 147 ? 9.739 -10.123 -18.122 1.00 97.38 147 LEU A O 1
ATOM 1195 N N . VAL A 1 148 ? 9.850 -9.093 -16.124 1.00 97.88 148 VAL A N 1
ATOM 1196 C CA . VAL A 1 148 ? 8.843 -9.943 -15.461 1.00 97.88 148 VAL A CA 1
ATOM 1197 C C . VAL A 1 148 ? 7.463 -9.763 -16.103 1.00 97.88 148 VAL A C 1
ATOM 1199 O O . VAL A 1 148 ? 6.756 -10.733 -16.352 1.00 97.88 148 VAL A O 1
ATOM 1202 N N . LEU A 1 149 ? 7.080 -8.530 -16.443 1.00 97.62 149 LEU A N 1
ATOM 1203 C CA . LEU A 1 149 ? 5.809 -8.269 -17.125 1.00 97.62 149 LEU A CA 1
ATOM 1204 C C . LEU A 1 149 ? 5.724 -8.953 -18.496 1.00 97.62 149 LEU A C 1
ATOM 1206 O O . LEU A 1 149 ? 4.674 -9.496 -18.841 1.00 97.62 149 LEU A O 1
ATOM 1210 N N . ILE A 1 150 ? 6.821 -8.973 -19.260 1.00 97.00 150 ILE A N 1
ATOM 1211 C CA . ILE A 1 150 ? 6.860 -9.687 -20.543 1.00 97.00 150 ILE A CA 1
ATOM 1212 C C . ILE A 1 150 ? 6.840 -11.204 -20.313 1.00 97.00 150 ILE A C 1
ATOM 1214 O O . ILE A 1 150 ? 6.130 -11.915 -21.026 1.00 97.00 150 ILE A O 1
ATOM 1218 N N . SER A 1 151 ? 7.565 -11.712 -19.309 1.00 97.56 151 SER A N 1
ATOM 1219 C CA . SER A 1 151 ? 7.610 -13.152 -19.025 1.00 97.56 151 SER A CA 1
ATOM 1220 C C . SER A 1 151 ? 6.245 -13.714 -18.613 1.00 97.56 151 SER A C 1
ATOM 1222 O O . SER A 1 151 ? 5.927 -14.855 -18.961 1.00 97.56 151 SER A O 1
ATOM 1224 N N . ASN A 1 152 ? 5.369 -12.907 -18.001 1.00 97.62 152 ASN A N 1
ATOM 1225 C CA . ASN A 1 152 ? 3.975 -13.289 -17.746 1.00 97.62 152 ASN A CA 1
ATOM 1226 C C . ASN A 1 152 ? 3.239 -13.731 -19.035 1.00 97.62 152 ASN A C 1
ATOM 1228 O O . ASN A 1 152 ? 2.395 -14.627 -18.989 1.00 97.62 152 ASN A O 1
ATOM 1232 N N . GLN A 1 153 ? 3.599 -13.194 -20.212 1.00 96.94 153 GLN A N 1
ATOM 1233 C CA . GLN A 1 153 ? 3.012 -13.603 -21.499 1.00 96.94 153 GLN A CA 1
ATOM 1234 C C . GLN A 1 153 ? 3.542 -14.918 -22.060 1.00 96.94 153 GLN A C 1
ATOM 1236 O O . GLN A 1 153 ? 3.010 -15.407 -23.054 1.00 96.94 153 GLN A O 1
ATOM 1241 N N . PHE A 1 154 ? 4.530 -15.550 -21.421 1.00 96.94 154 PHE A N 1
ATOM 1242 C CA . PHE A 1 154 ? 4.828 -16.948 -21.726 1.00 96.94 154 PHE A CA 1
ATOM 1243 C C . PHE A 1 154 ? 3.631 -17.854 -21.448 1.00 96.94 154 PHE A C 1
ATOM 1245 O O . PHE A 1 154 ? 3.535 -18.905 -22.077 1.00 96.94 154 PHE A O 1
ATOM 1252 N N . LYS A 1 155 ? 2.758 -17.460 -20.502 1.00 97.19 155 LYS A N 1
ATOM 1253 C CA . LYS A 1 155 ? 1.577 -18.221 -20.069 1.00 97.19 155 LYS A CA 1
ATOM 1254 C C . LYS A 1 155 ? 1.910 -19.695 -19.807 1.00 97.19 155 LYS A C 1
ATOM 1256 O O . LYS A 1 155 ? 1.135 -20.594 -20.112 1.00 97.19 155 LYS A O 1
ATOM 1261 N N . ASN A 1 156 ? 3.090 -19.941 -19.240 1.00 98.25 156 ASN A N 1
ATOM 1262 C CA . ASN A 1 156 ? 3.605 -21.266 -18.931 1.00 98.25 156 ASN A CA 1
ATOM 1263 C C . ASN A 1 156 ? 4.400 -21.201 -17.625 1.00 98.25 156 ASN A C 1
ATOM 1265 O O . ASN A 1 156 ? 5.378 -20.455 -17.535 1.00 98.25 156 ASN A O 1
ATOM 1269 N N . TYR A 1 157 ? 3.968 -21.981 -16.635 1.00 98.25 157 TYR A N 1
ATOM 1270 C CA . TYR A 1 157 ? 4.510 -21.960 -15.282 1.00 98.25 157 TYR A CA 1
ATOM 1271 C C . TYR A 1 157 ? 6.009 -22.287 -15.254 1.00 98.25 157 TYR A C 1
ATOM 1273 O O . TYR A 1 157 ? 6.789 -21.497 -14.730 1.00 98.25 157 TYR A O 1
ATOM 1281 N N . GLU A 1 158 ? 6.433 -23.394 -15.874 1.00 98.12 158 GLU A N 1
ATOM 1282 C CA . GLU A 1 158 ? 7.836 -23.840 -15.839 1.00 98.12 158 GLU A CA 1
ATOM 1283 C C . GLU A 1 158 ? 8.768 -22.858 -16.558 1.00 98.12 158 GLU A C 1
ATOM 1285 O O . GLU A 1 158 ? 9.848 -22.534 -16.067 1.00 98.12 158 GLU A O 1
ATOM 1290 N N . ARG A 1 159 ? 8.335 -22.313 -17.702 1.00 97.75 159 ARG A N 1
ATOM 1291 C CA . ARG A 1 159 ? 9.124 -21.322 -18.444 1.00 97.75 159 ARG A CA 1
ATOM 1292 C C . ARG A 1 159 ? 9.311 -20.031 -17.648 1.00 97.75 159 ARG A C 1
ATOM 1294 O O . ARG A 1 159 ? 10.410 -19.480 -17.640 1.00 97.75 159 ARG A O 1
ATOM 1301 N N . GLN A 1 160 ? 8.258 -19.546 -16.986 1.00 97.75 160 GLN A N 1
ATOM 1302 C CA . GLN A 1 160 ? 8.353 -18.368 -16.119 1.00 97.75 160 GLN A CA 1
ATOM 1303 C C . GLN A 1 160 ? 9.215 -18.644 -14.893 1.00 97.75 160 GLN A C 1
ATOM 1305 O O . GLN A 1 160 ? 10.060 -17.820 -14.559 1.00 97.75 160 GLN A O 1
ATOM 1310 N N . LYS A 1 161 ? 9.047 -19.811 -14.266 1.00 98.00 161 LYS A N 1
ATOM 1311 C CA . LYS A 1 161 ? 9.829 -20.234 -13.104 1.00 98.00 161 LYS A CA 1
ATOM 1312 C C . LYS A 1 161 ? 11.328 -20.215 -13.409 1.00 98.00 161 LYS A C 1
ATOM 1314 O O . LYS A 1 161 ? 12.062 -19.500 -12.735 1.00 98.00 161 LYS A O 1
ATOM 1319 N N . MET A 1 162 ? 11.762 -20.899 -14.471 1.00 97.88 162 MET A N 1
ATOM 1320 C CA . MET A 1 162 ? 13.178 -20.933 -14.869 1.00 97.88 162 MET A CA 1
ATOM 1321 C C . MET A 1 162 ? 13.739 -19.533 -15.152 1.00 97.88 162 MET A C 1
ATOM 1323 O O . MET A 1 162 ? 14.848 -19.207 -14.735 1.00 97.88 162 MET A O 1
ATOM 1327 N N . PHE A 1 163 ? 12.964 -18.683 -15.832 1.00 97.94 163 PHE A N 1
ATOM 1328 C CA . PHE A 1 163 ? 13.374 -17.306 -16.102 1.00 97.94 163 PHE A CA 1
ATOM 1329 C C . PHE A 1 163 ? 13.549 -16.487 -14.813 1.00 97.94 163 PHE A C 1
ATOM 1331 O O . PHE A 1 163 ? 14.532 -15.760 -14.670 1.00 97.94 163 PHE A O 1
ATOM 1338 N N . LEU A 1 164 ? 12.607 -16.590 -13.872 1.00 97.88 164 LEU A N 1
ATOM 1339 C CA . LEU A 1 164 ? 12.665 -15.859 -12.606 1.00 97.88 164 LEU A CA 1
ATOM 1340 C C . LEU A 1 164 ? 13.803 -16.354 -11.713 1.00 97.88 164 LEU A C 1
ATOM 1342 O O . LEU A 1 164 ? 14.437 -15.536 -11.049 1.00 97.88 164 LEU A O 1
ATOM 1346 N N . GLU A 1 165 ? 14.090 -17.655 -11.721 1.00 96.94 165 GLU A N 1
ATOM 1347 C CA . GLU A 1 165 ? 15.251 -18.229 -11.039 1.00 96.94 165 GLU A CA 1
ATOM 1348 C C . GLU A 1 165 ? 16.563 -17.673 -11.607 1.00 96.94 165 GLU A C 1
ATOM 1350 O O . GLU A 1 165 ? 17.402 -17.208 -10.834 1.00 96.94 165 GLU A O 1
ATOM 1355 N N . GLU A 1 166 ? 16.725 -17.618 -12.936 1.00 96.81 166 GLU A N 1
ATOM 1356 C CA . GLU A 1 166 ? 17.906 -16.997 -13.560 1.00 96.81 166 GLU A CA 1
ATOM 1357 C C . GLU A 1 166 ? 17.999 -15.502 -13.221 1.00 96.81 166 GLU A C 1
ATOM 1359 O O . GLU A 1 166 ? 19.062 -15.009 -12.835 1.00 96.81 166 GLU A O 1
ATOM 1364 N N . LEU A 1 167 ? 16.885 -14.772 -13.333 1.00 96.00 167 LEU A N 1
ATOM 1365 C CA . LEU A 1 167 ? 16.830 -13.335 -13.065 1.00 96.00 167 LEU A CA 1
ATOM 1366 C C . LEU A 1 167 ? 17.178 -13.005 -11.605 1.00 96.00 167 LEU A C 1
ATOM 1368 O O . LEU A 1 167 ? 17.851 -12.007 -11.341 1.00 96.00 167 LEU A O 1
ATOM 1372 N N . MET A 1 168 ? 16.727 -13.835 -10.660 1.00 96.88 168 MET A N 1
ATOM 1373 C CA . MET A 1 168 ? 16.923 -13.634 -9.223 1.00 96.88 168 MET A CA 1
ATOM 1374 C C . MET A 1 168 ? 18.189 -14.292 -8.673 1.00 96.88 168 MET A C 1
ATOM 1376 O O . MET A 1 168 ? 18.542 -14.013 -7.528 1.00 96.88 168 MET A O 1
ATOM 1380 N N . ALA A 1 169 ? 18.911 -15.106 -9.447 1.00 96.19 169 ALA A N 1
ATOM 1381 C CA . ALA A 1 169 ? 20.131 -15.770 -8.984 1.00 96.19 169 ALA A CA 1
ATOM 1382 C C . ALA A 1 169 ? 21.191 -14.800 -8.410 1.00 96.19 169 ALA A C 1
ATOM 1384 O O . ALA A 1 169 ? 21.709 -15.079 -7.323 1.00 96.19 169 ALA A O 1
ATOM 1385 N N . PRO A 1 170 ? 21.481 -13.628 -9.022 1.00 94.88 170 PRO A N 1
ATOM 1386 C CA . PRO A 1 170 ? 22.407 -12.658 -8.430 1.00 94.88 170 PRO A CA 1
ATOM 1387 C C . PRO A 1 170 ? 21.905 -12.094 -7.094 1.00 94.88 170 PRO A C 1
ATOM 1389 O O . PRO A 1 170 ? 22.685 -11.908 -6.162 1.00 94.88 170 PRO A O 1
ATOM 1392 N N . VAL A 1 171 ? 20.594 -11.856 -6.982 1.00 96.56 171 VAL A N 1
ATOM 1393 C CA . VAL A 1 171 ? 19.961 -11.369 -5.747 1.00 96.56 171 VAL A CA 1
ATOM 1394 C C . VAL A 1 171 ? 20.048 -12.434 -4.660 1.00 96.56 171 VAL A C 1
ATOM 1396 O O . VAL A 1 171 ? 20.440 -12.125 -3.541 1.00 96.56 171 VAL A O 1
ATOM 1399 N N . ALA A 1 172 ? 19.756 -13.691 -4.994 1.00 97.19 172 ALA A N 1
ATOM 1400 C CA . ALA A 1 172 ? 19.849 -14.818 -4.076 1.00 97.19 172 ALA A CA 1
ATOM 1401 C C . ALA A 1 172 ? 21.278 -15.014 -3.558 1.00 97.19 172 ALA A C 1
ATOM 1403 O O . ALA A 1 172 ? 21.469 -15.185 -2.358 1.00 97.19 172 ALA A O 1
ATOM 1404 N N . SER A 1 173 ? 22.283 -14.914 -4.436 1.00 97.19 173 SER A N 1
ATOM 1405 C CA . SER A 1 173 ? 23.694 -15.043 -4.055 1.00 97.19 173 SER A CA 1
ATOM 1406 C C . SER A 1 173 ? 24.131 -13.988 -3.039 1.00 97.19 173 SER A C 1
ATOM 1408 O O . SER A 1 173 ? 24.911 -14.300 -2.144 1.00 97.19 173 SER A O 1
ATOM 1410 N N . ILE A 1 174 ? 23.657 -12.746 -3.173 1.00 96.38 174 ILE A N 1
ATOM 1411 C CA . ILE A 1 174 ? 23.977 -11.672 -2.224 1.00 96.38 174 ILE A CA 1
ATOM 1412 C C . ILE A 1 174 ? 23.167 -11.862 -0.939 1.00 96.38 174 ILE A C 1
ATOM 1414 O O . ILE A 1 174 ? 23.724 -11.842 0.158 1.00 96.38 174 ILE A O 1
ATOM 1418 N N . TRP A 1 175 ? 21.856 -12.062 -1.076 1.00 98.19 175 TRP A N 1
ATOM 1419 C CA . TRP A 1 175 ? 20.904 -12.079 0.030 1.00 98.19 175 TRP A CA 1
ATOM 1420 C C . TRP A 1 175 ? 21.084 -13.268 0.969 1.00 98.19 175 TRP A C 1
ATOM 1422 O O . TRP A 1 175 ? 20.904 -13.107 2.169 1.00 98.19 175 TRP A O 1
ATOM 1432 N N . LEU A 1 176 ? 21.446 -14.440 0.438 1.00 97.94 176 LEU A N 1
ATOM 1433 C CA . LEU A 1 176 ? 21.635 -15.684 1.195 1.00 97.94 176 LEU A CA 1
ATOM 1434 C C . LEU A 1 176 ? 23.093 -15.935 1.604 1.00 97.94 176 LEU A C 1
ATOM 1436 O O . LEU A 1 176 ? 23.397 -16.994 2.146 1.00 97.94 176 LEU A O 1
ATOM 1440 N N . SER A 1 177 ? 24.002 -14.991 1.344 1.00 97.94 177 SER A N 1
ATOM 1441 C CA . SER A 1 177 ? 25.381 -15.096 1.829 1.00 97.94 177 SER A CA 1
ATOM 1442 C C . SER A 1 177 ? 25.431 -15.065 3.361 1.00 97.94 177 SER A C 1
ATOM 1444 O O . SER A 1 177 ? 24.639 -14.366 3.997 1.00 97.94 177 SER A O 1
ATOM 1446 N N . GLU A 1 178 ? 26.376 -15.794 3.963 1.00 96.56 178 GLU A N 1
ATOM 1447 C CA . GLU A 1 178 ? 26.545 -15.829 5.425 1.00 96.56 178 GLU A CA 1
ATOM 1448 C C . GLU A 1 178 ? 26.809 -14.430 6.004 1.00 96.56 178 GLU A C 1
ATOM 1450 O O . GLU A 1 178 ? 26.229 -14.052 7.025 1.00 96.56 178 GLU A O 1
ATOM 1455 N N . ASP A 1 179 ? 27.617 -13.628 5.301 1.00 95.88 179 ASP A N 1
ATOM 1456 C CA . ASP A 1 179 ? 27.904 -12.241 5.669 1.00 95.88 179 ASP A CA 1
ATOM 1457 C C . ASP A 1 179 ? 26.630 -11.390 5.688 1.00 95.88 179 ASP A C 1
ATOM 1459 O O . ASP A 1 179 ? 26.378 -10.676 6.662 1.00 95.88 179 ASP A O 1
ATOM 1463 N N . MET A 1 180 ? 25.791 -11.483 4.647 1.00 97.50 180 MET A N 1
ATOM 1464 C CA . MET A 1 180 ? 24.524 -10.753 4.609 1.00 97.50 180 MET A CA 1
ATOM 1465 C C . MET A 1 180 ? 23.572 -11.254 5.695 1.00 97.50 180 MET A C 1
ATOM 1467 O O . MET A 1 180 ? 22.993 -10.440 6.403 1.00 97.50 180 MET A O 1
ATOM 1471 N N . HIS A 1 181 ? 23.449 -12.566 5.904 1.00 96.88 181 HIS A N 1
ATOM 1472 C CA . HIS A 1 181 ? 22.603 -13.114 6.966 1.00 96.88 181 HIS A CA 1
ATOM 1473 C C . HIS A 1 181 ? 22.979 -12.553 8.349 1.00 96.88 181 HIS A C 1
ATOM 1475 O O . HIS A 1 181 ? 22.101 -12.138 9.111 1.00 96.88 181 HIS A O 1
ATOM 1481 N N . ARG A 1 182 ? 24.282 -12.450 8.648 1.00 97.56 182 ARG A N 1
ATOM 1482 C CA . ARG A 1 182 ? 24.777 -11.812 9.876 1.00 97.56 182 ARG A CA 1
ATOM 1483 C C . ARG A 1 182 ? 24.424 -10.326 9.932 1.00 97.56 182 ARG A C 1
ATOM 1485 O O . ARG A 1 182 ? 23.923 -9.870 10.956 1.00 97.56 182 ARG A O 1
ATOM 1492 N N . VAL A 1 183 ? 24.650 -9.590 8.843 1.00 97.94 183 VAL A N 1
ATOM 1493 C CA . VAL A 1 183 ? 24.318 -8.157 8.731 1.00 97.94 183 VAL A CA 1
ATOM 1494 C C . VAL A 1 183 ? 22.829 -7.898 8.953 1.00 97.94 183 VAL A C 1
ATOM 1496 O O . VAL A 1 183 ? 22.476 -6.904 9.570 1.00 97.94 183 VAL A O 1
ATOM 1499 N N . LEU A 1 184 ? 21.943 -8.765 8.463 1.00 97.94 184 LEU A N 1
ATOM 1500 C CA . LEU A 1 184 ? 20.496 -8.587 8.610 1.00 97.94 184 LEU A CA 1
ATOM 1501 C C . LEU A 1 184 ? 19.982 -9.003 9.995 1.00 97.94 184 LEU A C 1
ATOM 1503 O O . LEU A 1 184 ? 18.885 -8.591 10.366 1.00 97.94 184 LEU A O 1
ATOM 1507 N N . SER A 1 185 ? 20.744 -9.800 10.748 1.00 96.44 185 SER A N 1
ATOM 1508 C CA . SER A 1 185 ? 20.323 -10.368 12.038 1.00 96.44 185 SER A CA 1
ATOM 1509 C C . SER A 1 185 ? 20.871 -9.623 13.258 1.00 96.44 185 SER A C 1
ATOM 1511 O O . SER A 1 185 ? 20.214 -9.596 14.297 1.00 96.44 185 SER A O 1
ATOM 1513 N N . ASP A 1 186 ? 22.066 -9.037 13.151 1.00 97.25 186 ASP A N 1
ATOM 1514 C CA . ASP A 1 186 ? 22.730 -8.314 14.237 1.00 97.25 186 ASP A CA 1
ATOM 1515 C C . ASP A 1 186 ? 22.696 -6.797 14.007 1.00 97.25 186 ASP A C 1
ATOM 1517 O O . ASP A 1 186 ? 23.124 -6.298 12.965 1.00 97.25 186 ASP A O 1
ATOM 1521 N N . VAL A 1 187 ? 22.212 -6.051 15.004 1.00 96.19 187 VAL A N 1
ATOM 1522 C CA . VAL A 1 187 ? 22.039 -4.590 14.925 1.00 96.19 187 VAL A CA 1
ATOM 1523 C C . VAL A 1 187 ? 23.385 -3.880 14.759 1.00 96.19 187 VAL A C 1
ATOM 1525 O O . VAL A 1 187 ? 23.477 -2.921 13.993 1.00 96.19 187 VAL A O 1
ATOM 1528 N N . ASP A 1 188 ? 24.436 -4.353 15.433 1.00 95.94 188 ASP A N 1
ATOM 1529 C CA . ASP A 1 188 ? 25.760 -3.727 15.365 1.00 95.94 188 ASP A CA 1
ATOM 1530 C C . ASP A 1 188 ? 26.424 -3.982 14.004 1.00 95.94 188 ASP A C 1
ATOM 1532 O O . ASP A 1 188 ? 26.917 -3.049 13.363 1.00 95.94 188 ASP A O 1
ATOM 1536 N N . ALA A 1 189 ? 26.355 -5.219 13.499 1.00 96.88 189 ALA A N 1
ATOM 1537 C CA . ALA A 1 189 ? 26.791 -5.537 12.140 1.00 96.88 189 ALA A CA 1
ATOM 1538 C C . ALA A 1 189 ? 26.015 -4.745 11.072 1.00 96.88 189 ALA A C 1
ATOM 1540 O O . ALA A 1 189 ? 26.615 -4.262 10.108 1.00 96.88 189 ALA A O 1
ATOM 1541 N N . PHE A 1 190 ? 24.701 -4.568 11.246 1.00 97.31 190 PHE A N 1
ATOM 1542 C CA . PHE A 1 190 ? 23.867 -3.766 10.353 1.00 97.31 190 PHE A CA 1
ATOM 1543 C C . PHE A 1 190 ? 24.310 -2.298 10.309 1.00 97.31 190 PHE A C 1
ATOM 1545 O O . PHE A 1 190 ? 24.505 -1.739 9.225 1.00 97.31 190 PHE A O 1
ATOM 1552 N N . LEU A 1 191 ? 24.513 -1.681 11.477 1.00 95.19 191 LEU A N 1
ATOM 1553 C CA . LEU A 1 191 ? 24.967 -0.294 11.594 1.00 95.19 191 LEU A CA 1
ATOM 1554 C C . LEU A 1 191 ? 26.329 -0.080 10.925 1.00 95.19 191 LEU A C 1
ATOM 1556 O O . LEU A 1 191 ? 26.470 0.876 10.159 1.00 95.19 191 LEU A O 1
ATOM 1560 N N . ALA A 1 192 ? 27.276 -0.999 11.131 1.00 93.94 192 ALA A N 1
ATOM 1561 C CA . ALA A 1 192 ? 28.596 -0.962 10.502 1.00 93.94 192 ALA A CA 1
ATOM 1562 C C . ALA A 1 192 ? 28.531 -1.154 8.975 1.00 93.94 192 ALA A C 1
ATOM 1564 O O . ALA A 1 192 ? 29.243 -0.484 8.220 1.00 93.94 192 ALA A O 1
ATOM 1565 N N . TYR A 1 193 ? 27.652 -2.042 8.496 1.00 94.75 193 TYR A N 1
ATOM 1566 C CA . TYR A 1 193 ? 27.453 -2.292 7.065 1.00 94.75 193 TYR A CA 1
ATOM 1567 C C . TYR A 1 193 ? 26.884 -1.063 6.345 1.00 94.75 193 TYR A C 1
ATOM 1569 O O . TYR A 1 193 ? 27.373 -0.676 5.277 1.00 94.75 193 TYR A O 1
ATOM 1577 N N . VAL A 1 194 ? 25.875 -0.431 6.954 1.00 94.25 194 VAL A N 1
ATOM 1578 C CA . VAL A 1 194 ? 25.211 0.788 6.468 1.00 94.25 194 VAL A CA 1
ATOM 1579 C C . VAL A 1 194 ? 26.088 2.029 6.676 1.00 94.25 194 VAL A C 1
ATOM 1581 O O . VAL A 1 194 ? 25.981 2.977 5.897 1.00 94.25 194 VAL A O 1
ATOM 1584 N N . GLY A 1 195 ? 26.982 2.022 7.666 1.00 91.75 195 GLY A N 1
ATOM 1585 C CA . GLY A 1 195 ? 27.896 3.117 7.999 1.00 91.75 195 GLY A CA 1
ATOM 1586 C C . GLY A 1 195 ? 27.271 4.224 8.850 1.00 91.75 195 GLY A C 1
ATOM 1587 O O . GLY A 1 195 ? 27.695 5.373 8.745 1.00 91.75 195 GLY A O 1
ATOM 1588 N N . ALA A 1 196 ? 26.252 3.905 9.654 1.00 89.31 196 ALA A N 1
ATOM 1589 C CA . ALA A 1 196 ? 25.584 4.865 10.545 1.00 89.31 196 ALA A CA 1
ATOM 1590 C C . ALA A 1 196 ? 26.325 5.078 11.888 1.00 89.31 196 ALA A C 1
ATOM 1592 O O . ALA A 1 196 ? 25.960 5.947 12.678 1.00 89.31 196 ALA A O 1
ATOM 1593 N N . ASP A 1 197 ? 27.390 4.313 12.129 1.00 87.06 197 ASP A N 1
ATOM 1594 C CA . ASP A 1 197 ? 28.284 4.356 13.292 1.00 87.06 197 ASP A CA 1
ATOM 1595 C C . ASP A 1 197 ? 29.570 5.185 13.053 1.00 87.06 197 ASP A C 1
ATOM 1597 O O . ASP A 1 197 ? 30.424 5.313 13.936 1.00 87.06 197 ASP A O 1
ATOM 1601 N N . ARG A 1 198 ? 29.736 5.770 11.857 1.00 80.50 198 ARG A N 1
ATOM 1602 C CA . ARG A 1 198 ? 30.962 6.477 11.447 1.00 80.50 198 ARG A CA 1
ATOM 1603 C C . ARG A 1 198 ? 30.923 7.975 11.775 1.00 80.50 198 ARG A C 1
ATOM 1605 O O . ARG A 1 198 ? 30.039 8.691 11.323 1.00 80.50 198 ARG A O 1
ATOM 1612 N N . LYS A 1 199 ? 31.961 8.456 12.478 1.00 69.31 199 LYS A N 1
ATOM 1613 C CA . LYS A 1 199 ? 32.134 9.852 12.952 1.00 69.31 199 LYS A CA 1
ATOM 1614 C C . LYS A 1 199 ? 32.510 10.879 11.878 1.00 69.31 199 LYS A C 1
ATOM 1616 O O . LYS A 1 199 ? 32.269 12.066 12.060 1.00 69.31 199 LYS A O 1
ATOM 1621 N N . SER A 1 200 ? 33.164 10.456 10.797 1.00 59.28 200 SER A N 1
ATOM 1622 C CA . SER A 1 200 ? 33.688 11.357 9.763 1.00 59.28 200 SER A CA 1
ATOM 1623 C C . SER A 1 200 ? 33.246 10.892 8.379 1.00 59.28 200 SER A C 1
ATOM 1625 O O . SER A 1 200 ? 33.767 9.910 7.849 1.00 59.28 200 SER A O 1
ATOM 1627 N N . CYS A 1 201 ? 32.300 11.613 7.781 1.00 56.81 201 CYS A N 1
ATOM 1628 C CA . CYS A 1 201 ? 32.063 11.553 6.341 1.00 56.81 201 CYS A CA 1
ATOM 1629 C C . CYS A 1 201 ? 33.093 12.462 5.662 1.00 56.81 201 CYS A C 1
ATOM 1631 O O . CYS A 1 201 ? 32.768 13.596 5.320 1.00 56.81 201 CYS A O 1
ATOM 1633 N N . ASP A 1 202 ? 34.345 12.015 5.546 1.00 57.03 202 ASP A N 1
ATOM 1634 C CA . ASP A 1 202 ? 35.343 12.759 4.776 1.00 57.03 202 ASP A CA 1
ATOM 1635 C C . ASP A 1 202 ? 34.917 12.718 3.295 1.00 57.03 202 ASP A C 1
ATOM 1637 O O . ASP A 1 202 ? 34.841 11.620 2.735 1.00 57.03 202 ASP A O 1
ATOM 1641 N N . PRO A 1 203 ? 34.588 13.849 2.641 1.00 56.28 203 PRO A N 1
ATOM 1642 C CA . PRO A 1 203 ? 34.068 13.847 1.269 1.00 56.28 203 PRO A CA 1
ATOM 1643 C C . PRO A 1 203 ? 35.051 13.262 0.243 1.00 56.28 203 PRO A C 1
ATOM 1645 O O . PRO A 1 203 ? 34.651 12.954 -0.878 1.00 56.28 203 PRO A O 1
ATOM 1648 N N . ALA A 1 204 ? 36.329 13.147 0.621 1.00 48.44 204 ALA A N 1
ATOM 1649 C CA . ALA A 1 204 ? 37.420 12.632 -0.199 1.00 48.44 204 ALA A CA 1
ATOM 1650 C C . ALA A 1 204 ? 37.576 11.098 -0.156 1.00 48.44 204 ALA A C 1
ATOM 1652 O O . ALA A 1 204 ? 38.218 10.535 -1.042 1.00 48.44 204 ALA A O 1
ATOM 1653 N N . LEU A 1 205 ? 37.011 10.413 0.845 1.00 54.16 205 LEU A N 1
ATOM 1654 C CA . LEU A 1 205 ? 37.003 8.950 0.909 1.00 54.16 205 LEU A CA 1
ATOM 1655 C C . LEU A 1 205 ? 35.759 8.442 0.177 1.00 54.16 205 LEU A C 1
ATOM 1657 O O . LEU A 1 205 ? 34.638 8.775 0.559 1.00 54.16 205 LEU A O 1
ATOM 1661 N N . GLU A 1 206 ? 35.945 7.635 -0.871 1.00 54.91 206 GLU A N 1
ATOM 1662 C CA . GLU A 1 206 ? 34.834 6.967 -1.556 1.00 54.91 206 GLU A CA 1
ATOM 1663 C C . GLU A 1 206 ? 33.910 6.297 -0.522 1.00 54.91 206 GLU A C 1
ATOM 1665 O O . GLU A 1 206 ? 34.360 5.529 0.337 1.00 54.91 206 GLU A O 1
ATOM 1670 N N . ASP A 1 207 ? 32.612 6.621 -0.577 1.00 67.06 207 ASP A N 1
ATOM 1671 C CA . ASP A 1 207 ? 31.578 6.117 0.335 1.00 67.06 207 ASP A CA 1
ATOM 1672 C C . ASP A 1 207 ? 31.356 4.614 0.102 1.00 67.06 207 ASP A C 1
ATOM 1674 O O . ASP A 1 207 ? 30.386 4.186 -0.525 1.00 67.06 207 ASP A O 1
ATOM 1678 N N . SER A 1 208 ? 32.283 3.801 0.610 1.00 74.25 208 SER A N 1
ATOM 1679 C CA . SER A 1 208 ? 32.245 2.333 0.588 1.00 74.25 208 SER A CA 1
ATOM 1680 C C . SER A 1 208 ? 30.923 1.789 1.138 1.00 74.25 208 SER A C 1
ATOM 1682 O O . SER A 1 208 ? 30.345 0.853 0.585 1.00 74.25 208 SER A O 1
ATOM 1684 N N . CYS A 1 209 ? 30.385 2.428 2.179 1.00 86.56 209 CYS A N 1
ATOM 1685 C CA . CYS A 1 209 ? 29.084 2.093 2.752 1.00 86.56 209 CYS A CA 1
ATOM 1686 C C . CYS A 1 209 ? 27.914 2.449 1.821 1.00 86.56 209 CYS A C 1
ATOM 1688 O O . CYS A 1 209 ? 26.865 1.811 1.872 1.00 86.56 209 CYS A O 1
ATOM 1690 N N . GLY A 1 210 ? 28.076 3.428 0.933 1.00 87.06 210 GLY A N 1
ATOM 1691 C CA . GLY A 1 210 ? 27.114 3.756 -0.114 1.00 87.06 210 GLY A CA 1
ATOM 1692 C C . GLY A 1 210 ? 26.830 2.577 -1.032 1.00 87.06 210 GLY A C 1
ATOM 1693 O O . GLY A 1 210 ? 25.662 2.293 -1.301 1.00 87.06 210 GLY A O 1
ATOM 1694 N N . LEU A 1 211 ? 27.870 1.842 -1.433 1.00 87.62 211 LEU A N 1
ATOM 1695 C CA . LEU A 1 211 ? 27.716 0.641 -2.254 1.00 87.62 211 LEU A CA 1
ATOM 1696 C C . LEU A 1 211 ? 27.020 -0.491 -1.482 1.00 87.62 211 LEU A C 1
ATOM 1698 O O . LEU A 1 211 ? 26.135 -1.148 -2.023 1.00 87.62 211 LEU A O 1
ATOM 1702 N N . ASN A 1 212 ? 27.341 -0.665 -0.199 1.00 92.25 212 ASN A N 1
ATOM 1703 C CA . ASN A 1 212 ? 26.677 -1.631 0.683 1.00 92.25 212 ASN A CA 1
ATOM 1704 C C . ASN A 1 212 ? 25.166 -1.361 0.797 1.00 92.25 212 ASN A C 1
ATOM 1706 O O . ASN A 1 212 ? 24.340 -2.236 0.520 1.00 92.25 212 ASN A O 1
ATOM 1710 N N . ARG A 1 213 ? 24.784 -0.118 1.121 1.00 93.06 213 ARG A N 1
ATOM 1711 C CA . ARG A 1 213 ? 23.374 0.315 1.183 1.00 93.06 213 ARG A CA 1
ATOM 1712 C C . ARG A 1 213 ? 22.668 0.131 -0.159 1.00 93.06 213 ARG A C 1
ATOM 1714 O O . ARG A 1 213 ? 21.510 -0.292 -0.203 1.00 93.06 213 ARG A O 1
ATOM 1721 N N . ALA A 1 214 ? 23.362 0.421 -1.256 1.00 92.00 214 ALA A N 1
ATOM 1722 C CA . ALA A 1 214 ? 22.859 0.241 -2.610 1.00 92.00 214 ALA A CA 1
ATOM 1723 C C . ALA A 1 214 ? 22.622 -1.242 -2.954 1.00 92.00 214 ALA A C 1
ATOM 1725 O O . ALA A 1 214 ? 21.576 -1.568 -3.511 1.00 92.00 214 ALA A O 1
ATOM 1726 N N . ARG A 1 215 ? 23.526 -2.153 -2.576 1.00 93.19 215 ARG A N 1
ATOM 1727 C CA . ARG A 1 215 ? 23.364 -3.608 -2.767 1.00 93.19 215 ARG A CA 1
ATOM 1728 C C . ARG A 1 215 ? 22.200 -4.175 -1.963 1.00 93.19 215 ARG A C 1
ATOM 1730 O O . ARG A 1 215 ? 21.387 -4.920 -2.508 1.00 93.19 215 ARG A O 1
ATOM 1737 N N . MET A 1 216 ? 22.063 -3.770 -0.701 1.00 96.19 216 MET A N 1
ATOM 1738 C CA . MET A 1 216 ? 20.914 -4.154 0.125 1.00 96.19 216 MET A CA 1
ATOM 1739 C C . MET A 1 216 ? 19.600 -3.636 -0.473 1.00 96.19 216 MET A C 1
ATOM 1741 O O . MET A 1 216 ? 18.648 -4.398 -0.638 1.00 96.19 216 MET A O 1
ATOM 1745 N N . SER A 1 217 ? 19.571 -2.361 -0.875 1.00 96.25 217 SER A N 1
ATOM 1746 C CA . SER A 1 217 ? 18.405 -1.765 -1.534 1.00 96.25 217 SER A CA 1
ATOM 1747 C C . SER A 1 217 ? 18.059 -2.502 -2.827 1.00 96.25 217 SER A C 1
ATOM 1749 O O . SER A 1 217 ? 16.892 -2.779 -3.068 1.00 96.25 217 SER A O 1
ATOM 1751 N N . PHE A 1 218 ? 19.058 -2.855 -3.646 1.00 95.31 218 PHE A N 1
ATOM 1752 C CA . PHE A 1 218 ? 18.864 -3.628 -4.874 1.00 95.31 218 PHE A CA 1
ATOM 1753 C C . PHE A 1 218 ? 18.164 -4.962 -4.607 1.00 95.31 218 PHE A C 1
ATOM 1755 O O . PHE A 1 218 ? 17.214 -5.291 -5.316 1.00 95.31 218 PHE A O 1
ATOM 1762 N N . CYS A 1 219 ? 18.581 -5.696 -3.571 1.00 97.56 219 CYS A N 1
ATOM 1763 C CA . CYS A 1 219 ? 17.947 -6.962 -3.208 1.00 97.56 219 CYS A CA 1
ATOM 1764 C C . CYS A 1 219 ? 16.476 -6.753 -2.830 1.00 97.56 219 CYS A C 1
ATOM 1766 O O . CYS A 1 219 ? 15.599 -7.390 -3.408 1.00 97.56 219 CYS A O 1
ATOM 1768 N N . VAL A 1 220 ? 16.194 -5.804 -1.932 1.00 98.19 220 VAL A N 1
ATOM 1769 C CA . VAL A 1 220 ? 14.824 -5.513 -1.477 1.00 98.19 220 VAL A CA 1
ATOM 1770 C C . VAL A 1 220 ? 13.934 -5.033 -2.629 1.00 98.19 220 VAL A C 1
ATOM 1772 O O . VAL A 1 220 ? 12.830 -5.545 -2.804 1.00 98.19 220 VAL A O 1
ATOM 1775 N N . TYR A 1 221 ? 14.410 -4.112 -3.471 1.00 96.62 221 TYR A N 1
ATOM 1776 C CA . TYR A 1 221 ? 13.656 -3.658 -4.643 1.00 96.62 221 TYR A CA 1
ATOM 1777 C C . TYR A 1 221 ? 13.401 -4.786 -5.651 1.00 96.62 221 TYR A C 1
ATOM 1779 O O . TYR A 1 221 ? 12.313 -4.843 -6.220 1.00 96.62 221 TYR A O 1
ATOM 1787 N N . SER A 1 222 ? 14.363 -5.690 -5.862 1.00 97.12 222 SER A N 1
ATOM 1788 C CA . SER A 1 222 ? 14.210 -6.818 -6.792 1.00 97.12 222 SER A CA 1
ATOM 1789 C C . SER A 1 222 ? 13.175 -7.823 -6.289 1.00 97.12 222 SER A C 1
ATOM 1791 O O . SER A 1 222 ? 12.284 -8.212 -7.042 1.00 97.12 222 SER A O 1
ATOM 1793 N N . ILE A 1 223 ? 13.237 -8.185 -4.999 1.00 98.31 223 ILE A N 1
ATOM 1794 C CA . ILE A 1 223 ? 12.242 -9.048 -4.343 1.00 98.31 223 ILE A CA 1
ATOM 1795 C C . ILE A 1 223 ? 10.851 -8.416 -4.472 1.00 98.31 223 ILE A C 1
ATOM 1797 O O . ILE A 1 223 ? 9.913 -9.068 -4.927 1.00 98.31 223 ILE A O 1
ATOM 1801 N N . MET A 1 224 ? 10.726 -7.126 -4.145 1.00 97.50 224 MET A N 1
ATOM 1802 C CA . MET A 1 224 ? 9.467 -6.392 -4.272 1.00 97.50 224 MET A CA 1
ATOM 1803 C C . MET A 1 224 ? 8.952 -6.375 -5.714 1.00 97.50 224 MET A C 1
ATOM 1805 O O . MET A 1 224 ? 7.771 -6.632 -5.940 1.00 97.50 224 MET A O 1
ATOM 1809 N N . GLY A 1 225 ? 9.817 -6.084 -6.687 1.00 96.25 225 GLY A N 1
ATOM 1810 C CA . GLY A 1 225 ? 9.468 -6.030 -8.104 1.00 96.25 225 GLY A CA 1
ATOM 1811 C C . GLY A 1 225 ? 8.930 -7.364 -8.619 1.00 96.25 225 GLY A C 1
ATOM 1812 O O . GLY A 1 225 ? 7.857 -7.396 -9.221 1.00 96.25 225 GLY A O 1
ATOM 1813 N N . VAL A 1 226 ? 9.616 -8.471 -8.314 1.00 97.94 226 VAL A N 1
ATOM 1814 C CA . VAL A 1 226 ? 9.197 -9.822 -8.721 1.00 97.94 226 VAL A CA 1
ATOM 1815 C C . VAL A 1 226 ? 7.874 -10.220 -8.069 1.00 97.94 226 VAL A C 1
ATOM 1817 O O . VAL A 1 226 ? 6.958 -10.626 -8.785 1.00 97.94 226 VAL A O 1
ATOM 1820 N N . VAL A 1 227 ? 7.721 -10.038 -6.751 1.00 97.75 227 VAL A N 1
ATOM 1821 C CA . VAL A 1 227 ? 6.471 -10.368 -6.034 1.00 97.75 227 VAL A CA 1
ATOM 1822 C C . VAL A 1 227 ? 5.295 -9.539 -6.554 1.00 97.75 227 VAL A C 1
ATOM 1824 O O . VAL A 1 227 ? 4.184 -10.050 -6.688 1.00 97.75 227 VAL A O 1
ATOM 1827 N N . LYS A 1 228 ? 5.532 -8.259 -6.865 1.00 96.31 228 LYS A N 1
ATOM 1828 C CA . LYS A 1 228 ? 4.509 -7.321 -7.346 1.00 96.31 228 LYS A CA 1
ATOM 1829 C C . LYS A 1 228 ? 4.060 -7.606 -8.780 1.00 96.31 228 LYS A C 1
ATOM 1831 O O . LYS A 1 228 ? 2.916 -7.298 -9.108 1.00 96.31 228 LYS A O 1
ATOM 1836 N N . ARG A 1 229 ? 4.956 -8.085 -9.651 1.00 97.44 229 ARG A N 1
ATOM 1837 C CA . ARG A 1 229 ? 4.704 -8.177 -11.100 1.00 97.44 229 ARG A CA 1
ATOM 1838 C C . ARG A 1 229 ? 4.428 -9.582 -11.608 1.00 97.44 229 ARG A C 1
ATOM 1840 O O . ARG A 1 229 ? 3.759 -9.687 -12.629 1.00 97.44 229 ARG A O 1
ATOM 1847 N N . THR A 1 230 ? 4.916 -10.627 -10.946 1.00 98.06 230 THR A N 1
ATOM 1848 C CA . THR A 1 230 ? 4.695 -12.006 -11.405 1.00 98.06 230 THR A CA 1
ATOM 1849 C C . THR A 1 230 ? 3.230 -12.386 -11.223 1.00 98.06 230 THR A C 1
ATOM 1851 O O . THR A 1 230 ? 2.701 -12.280 -10.116 1.00 98.06 230 THR A O 1
ATOM 1854 N N . CYS A 1 231 ? 2.576 -12.845 -12.288 1.00 96.69 231 CYS A N 1
ATOM 1855 C CA . CYS A 1 231 ? 1.194 -13.307 -12.220 1.00 96.69 231 CYS A CA 1
ATOM 1856 C C . CYS A 1 231 ? 0.916 -14.465 -13.184 1.00 96.69 231 CYS A C 1
ATOM 1858 O O . CYS A 1 231 ? 1.567 -14.621 -14.217 1.00 96.69 231 CYS A O 1
ATOM 1860 N N . TRP A 1 232 ? -0.088 -15.271 -12.843 1.00 96.38 232 TRP A N 1
ATOM 1861 C CA . TRP A 1 232 ? -0.682 -16.243 -13.760 1.00 96.38 232 TRP A CA 1
ATOM 1862 C C . TRP A 1 232 ? -1.647 -15.555 -14.748 1.00 96.38 232 TRP A C 1
ATOM 1864 O O . TRP A 1 232 ? -2.084 -14.424 -14.504 1.00 96.38 232 TRP A O 1
ATOM 1874 N N . PRO A 1 233 ? -2.004 -16.219 -15.866 1.00 96.75 233 PRO A N 1
ATOM 1875 C CA . PRO A 1 233 ? -2.981 -15.698 -16.820 1.00 96.75 233 PRO A CA 1
ATOM 1876 C C . PRO A 1 233 ? -4.343 -15.420 -16.172 1.00 96.75 233 PRO A C 1
ATOM 1878 O O . PRO A 1 233 ? -4.805 -16.185 -15.329 1.00 96.75 233 PRO A O 1
ATOM 1881 N N . THR A 1 234 ? -5.005 -14.337 -16.587 1.00 94.25 234 THR A N 1
ATOM 1882 C CA . THR A 1 234 ? -6.358 -13.997 -16.111 1.00 94.25 234 THR A CA 1
ATOM 1883 C C . THR A 1 234 ? -7.414 -14.969 -16.644 1.00 94.25 234 THR A C 1
ATOM 1885 O O . THR A 1 234 ? -8.399 -15.231 -15.959 1.00 94.25 234 THR A O 1
ATOM 1888 N N . ASP A 1 235 ? -7.207 -15.512 -17.848 1.00 96.12 235 ASP A N 1
ATOM 1889 C CA . ASP A 1 235 ? -8.073 -16.544 -18.411 1.00 96.12 235 ASP A CA 1
ATOM 1890 C C . ASP A 1 235 ? -7.803 -17.909 -17.758 1.00 96.12 235 ASP A C 1
ATOM 1892 O O . ASP A 1 235 ? -6.658 -18.359 -17.652 1.00 96.12 235 ASP A O 1
ATOM 1896 N N . LEU A 1 236 ? -8.871 -18.578 -17.316 1.00 95.19 236 LEU A N 1
ATOM 1897 C CA . LEU A 1 236 ? -8.768 -19.837 -16.578 1.00 95.19 236 LEU A CA 1
ATOM 1898 C C . LEU A 1 236 ? -8.263 -20.990 -17.455 1.00 95.19 236 LEU A C 1
ATOM 1900 O O . LEU A 1 236 ? -7.542 -21.856 -16.957 1.00 95.19 236 LEU A O 1
ATOM 1904 N N . GLU A 1 237 ? -8.626 -21.028 -18.736 1.00 96.56 237 GLU A N 1
ATOM 1905 C CA . GLU A 1 237 ? -8.191 -22.093 -19.640 1.00 96.56 237 GLU A CA 1
ATOM 1906 C C . GLU A 1 237 ? -6.717 -21.916 -20.013 1.00 96.56 237 GLU A C 1
ATOM 1908 O O . GLU A 1 237 ? -5.961 -22.889 -19.989 1.00 96.56 237 GLU A O 1
ATOM 1913 N N . GLU A 1 238 ? -6.262 -20.678 -20.226 1.00 96.81 238 GLU A N 1
ATOM 1914 C CA . GLU A 1 238 ? -4.835 -20.362 -20.356 1.00 96.81 238 GLU A CA 1
ATOM 1915 C C . GLU A 1 238 ? -4.052 -20.730 -19.090 1.00 96.81 238 GLU A C 1
ATOM 1917 O O . GLU A 1 238 ? -2.969 -21.312 -19.176 1.00 96.81 238 GLU A O 1
ATOM 1922 N N . ALA A 1 239 ? -4.596 -20.443 -17.903 1.00 97.12 239 ALA A N 1
ATOM 1923 C CA . ALA A 1 239 ? -3.956 -20.794 -16.640 1.00 97.12 239 ALA A CA 1
ATOM 1924 C C . ALA A 1 239 ? -3.855 -22.319 -16.441 1.00 97.12 239 ALA A C 1
ATOM 1926 O O . ALA A 1 239 ? -2.824 -22.814 -15.977 1.00 97.12 239 ALA A O 1
ATOM 1927 N N . LYS A 1 240 ? -4.884 -23.086 -16.825 1.00 96.38 240 LYS A N 1
ATOM 1928 C CA . LYS A 1 240 ? -4.843 -24.559 -16.817 1.00 96.38 240 LYS A CA 1
ATOM 1929 C C . LYS A 1 240 ? -3.830 -25.097 -17.824 1.00 96.38 240 LYS A C 1
ATOM 1931 O O . LYS A 1 240 ? -2.985 -25.906 -17.451 1.00 96.38 240 LYS A O 1
ATOM 1936 N N . ALA A 1 241 ? -3.881 -24.626 -19.071 1.00 97.38 241 ALA A N 1
ATOM 1937 C CA . ALA A 1 241 ? -2.970 -25.046 -20.135 1.00 97.38 241 ALA A CA 1
ATOM 1938 C C . ALA A 1 241 ? -1.504 -24.728 -19.797 1.00 97.38 241 ALA A C 1
ATOM 1940 O O . ALA A 1 241 ? -0.609 -25.522 -20.079 1.00 97.38 241 ALA A O 1
ATOM 1941 N N . GLY A 1 242 ? -1.268 -23.592 -19.138 1.00 97.06 242 GLY A N 1
ATOM 1942 C CA . GLY A 1 242 ? 0.040 -23.167 -18.652 1.00 97.06 242 GLY A CA 1
ATOM 1943 C C . GLY A 1 242 ? 0.522 -23.871 -17.381 1.00 97.06 242 GLY A C 1
ATOM 1944 O O . GLY A 1 242 ? 1.653 -23.630 -16.963 1.00 97.06 242 GLY A O 1
ATOM 1945 N N . GLY A 1 243 ? -0.299 -24.722 -16.756 1.00 97.31 243 GLY A N 1
ATOM 1946 C CA . GLY A 1 243 ? 0.056 -25.460 -15.542 1.00 97.31 243 GLY A CA 1
ATOM 1947 C C . GLY A 1 243 ? 0.079 -24.613 -14.263 1.00 97.31 243 GLY A C 1
ATOM 1948 O O . GLY A 1 243 ? 0.837 -24.928 -13.346 1.00 97.31 243 GLY A O 1
ATOM 1949 N N . PHE A 1 244 ? -0.710 -23.538 -14.188 1.00 97.75 244 PHE A N 1
ATOM 1950 C CA . PHE A 1 244 ? -0.809 -22.675 -13.002 1.00 97.75 244 PHE A CA 1
ATOM 1951 C C . PHE A 1 244 ? -1.857 -23.145 -11.990 1.00 97.75 244 PHE A C 1
ATOM 1953 O O . PHE A 1 244 ? -1.763 -22.782 -10.822 1.00 97.75 244 PHE A O 1
ATOM 1960 N N . VAL A 1 245 ? -2.848 -23.937 -12.409 1.00 97.06 245 VAL A N 1
ATOM 1961 C CA . VAL A 1 245 ? -3.900 -24.456 -11.519 1.00 97.06 245 VAL A CA 1
ATOM 1962 C C . VAL A 1 245 ? -3.446 -25.777 -10.902 1.00 97.06 245 VAL A C 1
ATOM 1964 O O . VAL A 1 245 ? -3.184 -26.736 -11.626 1.00 97.06 245 VAL A O 1
ATOM 1967 N N . VAL A 1 246 ? -3.369 -25.835 -9.570 1.00 94.88 246 VAL A N 1
ATOM 1968 C CA . VAL A 1 246 ? -2.950 -27.037 -8.817 1.00 94.88 246 VAL A CA 1
ATOM 1969 C C . VAL A 1 246 ? -4.112 -27.804 -8.197 1.00 94.88 246 VAL A C 1
ATOM 1971 O O . VAL A 1 246 ? -3.962 -28.969 -7.840 1.00 94.88 246 VAL A O 1
ATOM 1974 N N . GLY A 1 247 ? -5.279 -27.175 -8.074 1.00 92.94 247 GLY A N 1
ATOM 1975 C CA . GLY A 1 247 ? -6.448 -27.789 -7.459 1.00 92.94 247 GLY A CA 1
ATOM 1976 C C . GLY A 1 247 ? -7.636 -26.841 -7.393 1.00 92.94 247 GLY A C 1
ATOM 1977 O O . GLY A 1 247 ? -7.656 -25.799 -8.048 1.00 92.94 247 GLY A O 1
ATOM 1978 N N . TYR A 1 248 ? -8.622 -27.218 -6.584 1.00 92.25 248 TYR A N 1
ATOM 1979 C CA . TYR A 1 248 ? -9.829 -26.437 -6.336 1.00 92.25 248 TYR A CA 1
ATOM 1980 C C . TYR A 1 248 ? -10.135 -26.413 -4.840 1.00 92.25 248 TYR A C 1
ATOM 1982 O O . TYR A 1 248 ? -9.932 -27.410 -4.147 1.00 92.25 248 TYR A O 1
ATOM 1990 N N . THR A 1 249 ? -10.633 -25.282 -4.348 1.00 88.31 249 THR A N 1
ATOM 1991 C CA . THR A 1 249 ? -11.136 -25.157 -2.976 1.00 88.31 249 THR A CA 1
ATOM 1992 C C . THR A 1 249 ? -12.411 -25.993 -2.794 1.00 88.31 249 THR A C 1
ATOM 1994 O O . THR A 1 249 ? -13.064 -26.347 -3.782 1.00 88.31 249 THR A O 1
ATOM 1997 N N . PRO A 1 250 ? -12.857 -26.251 -1.549 1.00 85.50 250 PRO A N 1
ATOM 1998 C CA . PRO A 1 250 ? -14.138 -26.922 -1.295 1.00 85.50 250 PRO A CA 1
ATOM 1999 C C . PRO A 1 250 ? -15.347 -26.207 -1.921 1.00 85.50 250 PRO A C 1
ATOM 2001 O O . PRO A 1 250 ? -16.361 -26.834 -2.214 1.00 85.50 250 PRO A O 1
ATOM 2004 N N . THR A 1 251 ? -15.237 -24.895 -2.146 1.00 86.12 251 THR A N 1
ATOM 2005 C CA . THR A 1 251 ? -16.250 -24.062 -2.812 1.00 86.12 251 THR A CA 1
ATOM 2006 C C . THR A 1 251 ? -16.170 -24.092 -4.342 1.00 86.12 251 THR A C 1
ATOM 2008 O O . THR A 1 251 ? -16.989 -23.453 -4.997 1.00 86.12 251 THR A O 1
ATOM 2011 N N . GLY A 1 252 ? -15.209 -24.820 -4.920 1.00 88.06 252 GLY A N 1
ATOM 2012 C CA . GLY A 1 252 ? -15.025 -24.956 -6.367 1.00 88.06 252 GLY A CA 1
ATOM 2013 C C . GLY A 1 252 ? -14.198 -23.846 -7.023 1.00 88.06 252 GLY A C 1
ATOM 2014 O O . GLY A 1 252 ? -14.134 -23.795 -8.250 1.00 88.06 252 GLY A O 1
ATOM 2015 N N . ASN A 1 253 ? -13.544 -22.973 -6.249 1.00 90.19 253 ASN A N 1
ATOM 2016 C CA . ASN A 1 253 ? -12.673 -21.933 -6.801 1.00 90.19 253 ASN A CA 1
ATOM 2017 C C . ASN A 1 253 ? -11.302 -22.525 -7.169 1.00 90.19 253 ASN A C 1
ATOM 2019 O O . ASN A 1 253 ? -10.786 -23.346 -6.410 1.00 90.19 253 ASN A O 1
ATOM 2023 N N . PRO A 1 254 ? -10.690 -22.132 -8.300 1.00 92.81 254 PRO A N 1
ATOM 2024 C CA . PRO A 1 254 ? -9.368 -22.621 -8.683 1.00 92.81 254 PRO A CA 1
ATOM 2025 C C . PRO A 1 254 ? -8.295 -22.159 -7.690 1.00 92.81 254 PRO A C 1
ATOM 2027 O O . PRO A 1 254 ? -8.297 -21.013 -7.240 1.00 92.81 254 PRO A O 1
ATOM 2030 N N . VAL A 1 255 ? -7.364 -23.058 -7.377 1.00 93.12 255 VAL A N 1
ATOM 2031 C CA . VAL A 1 255 ? -6.168 -22.782 -6.575 1.00 93.12 255 VAL A CA 1
ATOM 2032 C C . VAL A 1 255 ? -4.988 -22.626 -7.524 1.00 93.12 255 VAL A C 1
ATOM 2034 O O . VAL A 1 255 ? -4.673 -23.552 -8.281 1.00 93.12 255 VAL A O 1
ATOM 2037 N N . PHE A 1 256 ? -4.354 -21.457 -7.493 1.00 95.25 256 PHE A N 1
ATOM 2038 C CA . PHE A 1 256 ? -3.224 -21.127 -8.354 1.00 95.25 256 PHE A CA 1
ATOM 2039 C C . PHE A 1 256 ? -1.899 -21.271 -7.608 1.00 95.25 256 PHE A C 1
ATOM 2041 O O . PHE A 1 256 ? -1.837 -21.098 -6.396 1.00 95.25 256 PHE A O 1
ATOM 2048 N N . ARG A 1 257 ? -0.829 -21.542 -8.357 1.00 95.81 257 ARG A N 1
ATOM 2049 C CA . ARG A 1 257 ? 0.557 -21.443 -7.883 1.00 95.81 257 ARG A CA 1
ATOM 2050 C C . ARG A 1 257 ? 1.295 -20.336 -8.624 1.00 95.81 257 ARG A C 1
ATOM 2052 O O . ARG A 1 257 ? 1.138 -20.185 -9.839 1.00 95.81 257 ARG A O 1
ATOM 2059 N N . ASN A 1 258 ? 2.136 -19.590 -7.913 1.00 97.38 258 ASN A N 1
ATOM 2060 C CA . ASN A 1 258 ? 2.935 -18.524 -8.512 1.00 97.38 258 ASN A CA 1
ATOM 2061 C C . ASN A 1 258 ? 4.340 -19.037 -8.897 1.00 97.38 258 ASN A C 1
ATOM 2063 O O . ASN A 1 258 ? 4.999 -19.683 -8.079 1.00 97.38 258 ASN A O 1
ATOM 2067 N N . PRO A 1 259 ? 4.846 -18.759 -10.115 1.00 97.88 259 PRO A N 1
ATOM 2068 C CA . PRO A 1 259 ? 6.210 -19.124 -10.504 1.00 97.88 259 PRO A CA 1
ATOM 2069 C C . PRO A 1 259 ? 7.305 -18.544 -9.604 1.00 97.88 259 PRO A C 1
ATOM 2071 O O . PRO A 1 259 ? 8.374 -19.141 -9.499 1.00 97.88 259 PRO A O 1
ATOM 2074 N N . CYS A 1 260 ? 7.066 -17.405 -8.942 1.00 97.62 260 CYS A N 1
ATOM 2075 C CA . CYS A 1 260 ? 8.058 -16.812 -8.048 1.00 97.62 260 CYS A CA 1
ATOM 2076 C C . CYS A 1 260 ? 8.073 -17.428 -6.641 1.00 97.62 260 CYS A C 1
ATOM 2078 O O . CYS A 1 260 ? 9.017 -17.155 -5.900 1.00 97.62 260 CYS A O 1
ATOM 2080 N N . THR A 1 261 ? 7.069 -18.230 -6.253 1.00 97.38 261 THR A N 1
ATOM 2081 C CA . THR A 1 261 ? 6.893 -18.699 -4.866 1.00 97.38 261 THR A CA 1
ATOM 2082 C C . THR A 1 261 ? 8.169 -19.324 -4.308 1.00 97.38 261 THR A C 1
ATOM 2084 O O . THR A 1 261 ? 8.685 -18.866 -3.292 1.00 97.38 261 THR A O 1
ATOM 2087 N N . GLU A 1 262 ? 8.716 -20.338 -4.984 1.00 95.62 262 GLU A N 1
ATOM 2088 C CA . GLU A 1 262 ? 9.862 -21.100 -4.472 1.00 95.62 262 GLU A CA 1
ATOM 2089 C C . GLU A 1 262 ? 11.077 -20.200 -4.213 1.00 95.62 262 GLU A C 1
ATOM 2091 O O . GLU A 1 262 ? 11.746 -20.313 -3.185 1.00 95.62 262 GLU A O 1
ATOM 2096 N N . GLN A 1 263 ? 11.344 -19.273 -5.134 1.00 95.56 263 GLN A N 1
ATOM 2097 C CA . GLN A 1 263 ? 12.475 -18.368 -5.023 1.00 95.56 263 GLN A CA 1
ATOM 2098 C C . GLN A 1 263 ? 12.267 -17.328 -3.921 1.00 95.56 263 GLN A C 1
ATOM 2100 O O . GLN A 1 263 ? 13.207 -17.026 -3.196 1.00 95.56 263 GLN A O 1
ATOM 2105 N N . ILE A 1 264 ? 11.059 -16.780 -3.775 1.00 97.44 264 ILE A N 1
ATOM 2106 C CA . ILE A 1 264 ? 10.766 -15.743 -2.777 1.00 97.44 264 ILE A CA 1
ATOM 2107 C C . ILE A 1 264 ? 10.723 -16.323 -1.362 1.00 97.44 264 ILE A C 1
ATOM 2109 O O . ILE A 1 264 ? 11.256 -15.697 -0.447 1.00 97.44 264 ILE A O 1
ATOM 2113 N N . LEU A 1 265 ? 10.166 -17.525 -1.176 1.00 97.19 265 LEU A N 1
ATOM 2114 C CA . LEU A 1 265 ? 10.132 -18.181 0.135 1.00 97.19 265 LEU A CA 1
ATOM 2115 C C . LEU A 1 265 ? 11.543 -18.451 0.680 1.00 97.19 265 LEU A C 1
ATOM 2117 O O . LEU A 1 265 ? 11.771 -18.245 1.867 1.00 97.19 265 LEU A O 1
ATOM 2121 N N . LYS A 1 266 ? 12.522 -18.779 -0.179 1.00 97.06 266 LYS A N 1
ATOM 2122 C CA . LYS A 1 266 ? 13.941 -18.900 0.222 1.00 97.06 266 LYS A CA 1
ATOM 2123 C C . LYS A 1 266 ? 14.516 -17.599 0.800 1.00 97.06 266 LYS A C 1
ATOM 2125 O O . LYS A 1 266 ? 15.451 -17.643 1.588 1.00 97.06 266 LYS A O 1
ATOM 2130 N N . LEU A 1 267 ? 13.993 -16.439 0.396 1.00 98.06 267 LEU A N 1
ATOM 2131 C CA . LEU A 1 267 ? 14.491 -15.116 0.800 1.00 98.06 267 LEU A CA 1
ATOM 2132 C C . LEU A 1 267 ? 13.731 -14.538 2.009 1.00 98.06 267 LEU A C 1
ATOM 2134 O O . LEU A 1 267 ? 14.161 -13.516 2.558 1.00 98.06 267 LEU A O 1
ATOM 2138 N N . LEU A 1 268 ? 12.618 -15.167 2.406 1.00 97.81 268 LEU A N 1
ATOM 2139 C CA . LEU A 1 268 ? 11.689 -14.666 3.419 1.00 97.81 268 LEU A CA 1
ATOM 2140 C C . LEU A 1 268 ? 12.337 -14.560 4.803 1.00 97.81 268 LEU A C 1
ATOM 2142 O O . LEU A 1 268 ? 12.162 -13.543 5.469 1.00 97.81 268 LEU A O 1
ATOM 2146 N N . ASP A 1 269 ? 13.135 -15.545 5.213 1.00 97.06 269 ASP A N 1
ATOM 2147 C CA . ASP A 1 269 ? 13.756 -15.556 6.545 1.00 97.06 269 ASP A CA 1
ATOM 2148 C C . ASP A 1 269 ? 14.672 -14.345 6.760 1.00 97.06 269 ASP A C 1
ATOM 2150 O O . ASP A 1 269 ? 14.571 -13.637 7.764 1.00 97.06 269 ASP A O 1
ATOM 2154 N N . ASN A 1 270 ? 15.508 -14.038 5.767 1.00 98.38 270 ASN A N 1
ATOM 2155 C CA . ASN A 1 270 ? 16.396 -12.875 5.790 1.00 98.38 270 ASN A CA 1
ATOM 2156 C C . ASN A 1 270 ? 15.630 -11.550 5.682 1.00 98.38 270 ASN A C 1
ATOM 2158 O O . ASN A 1 270 ? 16.040 -10.552 6.275 1.00 98.38 270 ASN A O 1
ATOM 2162 N N . LEU A 1 271 ? 14.487 -11.529 4.988 1.00 98.56 271 LEU A N 1
ATOM 2163 C CA . LEU A 1 271 ? 13.590 -10.371 4.991 1.00 98.56 271 LEU A CA 1
ATOM 2164 C C . LEU A 1 271 ? 13.001 -10.128 6.383 1.00 98.56 271 LEU A C 1
ATOM 2166 O O . LEU A 1 271 ? 12.997 -8.993 6.857 1.00 98.56 271 LEU A O 1
ATOM 2170 N N . LEU A 1 272 ? 12.543 -11.180 7.060 1.00 98.50 272 LEU A N 1
ATOM 2171 C CA . LEU A 1 272 ? 12.034 -11.081 8.425 1.00 98.50 272 LEU A CA 1
ATOM 2172 C C . LEU A 1 272 ? 13.140 -10.698 9.417 1.00 98.50 272 LEU A C 1
ATOM 2174 O O . LEU A 1 272 ? 12.885 -9.901 10.320 1.00 98.50 272 LEU A O 1
ATOM 2178 N N . ALA A 1 273 ? 14.368 -11.194 9.235 1.00 98.50 273 ALA A N 1
ATOM 2179 C CA . ALA A 1 273 ? 15.534 -10.760 10.004 1.00 98.50 273 ALA A CA 1
ATOM 2180 C C . ALA A 1 273 ? 15.787 -9.254 9.833 1.00 98.50 273 ALA A C 1
ATOM 2182 O O . ALA A 1 273 ? 15.838 -8.534 10.830 1.00 98.50 273 ALA A O 1
ATOM 2183 N N . LEU A 1 274 ? 15.812 -8.756 8.590 1.00 98.56 274 LEU A N 1
ATOM 2184 C CA . LEU A 1 274 ? 15.966 -7.328 8.315 1.00 98.56 274 LEU A CA 1
ATOM 2185 C C . LEU A 1 274 ? 14.864 -6.494 8.974 1.00 98.56 274 LEU A C 1
ATOM 2187 O O . LEU A 1 274 ? 15.164 -5.494 9.619 1.00 98.56 274 LEU A O 1
ATOM 2191 N N . ILE A 1 275 ? 13.597 -6.897 8.836 1.00 98.62 275 ILE A N 1
ATOM 2192 C CA . ILE A 1 275 ? 12.460 -6.189 9.445 1.00 98.62 275 ILE A CA 1
ATOM 2193 C C . ILE A 1 275 ? 12.614 -6.136 10.967 1.00 98.62 275 ILE A C 1
ATOM 2195 O O . ILE A 1 275 ? 12.436 -5.076 11.565 1.00 98.62 275 ILE A O 1
ATOM 2199 N N . ARG A 1 276 ? 12.990 -7.257 11.593 1.00 98.50 276 ARG A N 1
ATOM 2200 C CA . ARG A 1 276 ? 13.226 -7.343 13.038 1.00 98.50 276 ARG A CA 1
ATOM 2201 C C . ARG A 1 276 ? 14.338 -6.392 13.476 1.00 98.50 276 ARG A C 1
ATOM 2203 O O . ARG A 1 276 ? 14.136 -5.612 14.401 1.00 98.50 276 ARG A O 1
ATOM 2210 N N . THR A 1 277 ? 15.476 -6.408 12.787 1.00 98.12 277 THR A N 1
ATOM 2211 C CA . THR A 1 277 ? 16.621 -5.526 13.056 1.00 98.12 277 THR A CA 1
ATOM 2212 C C . THR A 1 277 ? 16.246 -4.057 12.885 1.00 98.12 277 THR A C 1
ATOM 2214 O O . THR A 1 277 ? 16.542 -3.235 13.750 1.00 98.12 277 THR A O 1
ATOM 2217 N N . HIS A 1 278 ? 15.513 -3.725 11.821 1.00 97.25 278 HIS A N 1
ATOM 2218 C CA . HIS A 1 278 ? 15.072 -2.361 11.544 1.00 97.25 278 HIS A CA 1
ATOM 2219 C C . HIS A 1 278 ? 14.056 -1.853 12.580 1.00 97.25 278 HIS A C 1
ATOM 2221 O O . HIS A 1 278 ? 14.139 -0.704 13.001 1.00 97.25 278 HIS A O 1
ATOM 2227 N N . ASN A 1 279 ? 13.129 -2.697 13.040 1.00 97.75 279 ASN A N 1
ATOM 2228 C CA . ASN A 1 279 ? 12.201 -2.364 14.127 1.00 97.75 279 ASN A CA 1
ATOM 2229 C C . ASN A 1 279 ? 12.931 -2.178 15.471 1.00 97.75 279 ASN A C 1
ATOM 2231 O O . ASN A 1 279 ? 12.638 -1.247 16.224 1.00 97.75 279 ASN A O 1
ATOM 2235 N N . THR A 1 280 ? 13.913 -3.030 15.771 1.00 97.75 280 THR A N 1
ATOM 2236 C CA . THR A 1 280 ? 14.754 -2.914 16.975 1.00 97.75 280 THR A CA 1
ATOM 2237 C C . THR A 1 280 ? 15.590 -1.636 16.968 1.00 97.75 280 THR A C 1
ATOM 2239 O O . THR A 1 280 ? 15.818 -1.051 18.023 1.00 97.75 280 THR A O 1
ATOM 2242 N N . LEU A 1 281 ? 15.988 -1.149 15.790 1.00 96.44 281 LEU A N 1
ATOM 2243 C CA . LEU A 1 281 ? 16.777 0.073 15.651 1.00 96.44 281 LEU A CA 1
ATOM 2244 C C . LEU A 1 281 ? 16.075 1.323 16.202 1.00 96.44 281 LEU A C 1
ATOM 2246 O O . LEU A 1 281 ? 16.756 2.257 16.604 1.00 96.44 281 LEU A O 1
ATOM 2250 N N . TYR A 1 282 ? 14.740 1.326 16.269 1.00 96.44 282 TYR A N 1
ATOM 2251 C CA . TYR A 1 282 ? 13.958 2.411 16.872 1.00 96.44 282 TYR A CA 1
ATOM 2252 C C . TYR A 1 282 ? 14.004 2.433 18.409 1.00 96.44 282 TYR A C 1
ATOM 2254 O O . TYR A 1 282 ? 13.532 3.397 19.012 1.00 96.44 282 TYR A O 1
ATOM 2262 N N . ALA A 1 283 ? 14.551 1.405 19.068 1.00 96.75 283 ALA A N 1
ATOM 2263 C CA . ALA A 1 283 ? 14.758 1.433 20.514 1.00 96.75 283 ALA A CA 1
ATOM 2264 C C . ALA A 1 283 ? 15.752 2.558 20.886 1.00 96.75 283 ALA A C 1
ATOM 2266 O O . ALA A 1 283 ? 16.777 2.692 20.210 1.00 96.75 283 ALA A O 1
ATOM 2267 N N . PRO A 1 284 ? 15.507 3.355 21.946 1.00 95.38 284 PRO A N 1
ATOM 2268 C CA . PRO A 1 284 ? 16.372 4.476 22.321 1.00 95.38 284 PRO A CA 1
ATOM 2269 C C . PRO A 1 284 ? 17.837 4.075 22.533 1.00 95.38 284 PRO A C 1
ATOM 2271 O O . PRO A 1 284 ? 18.744 4.816 22.160 1.00 95.38 284 PRO A O 1
ATOM 2274 N N . GLU A 1 285 ? 18.077 2.880 23.073 1.00 94.88 285 GLU A N 1
ATOM 2275 C CA . GLU A 1 285 ? 19.415 2.335 23.312 1.00 94.88 285 GLU A CA 1
ATOM 2276 C C . GLU A 1 285 ? 20.157 2.037 22.003 1.00 94.88 285 GLU A C 1
ATOM 2278 O O . GLU A 1 285 ? 21.378 2.163 21.943 1.00 94.88 285 GLU A O 1
ATOM 2283 N N . MET A 1 286 ? 19.427 1.652 20.951 1.00 93.94 286 MET A N 1
ATOM 2284 C CA . MET A 1 286 ? 19.985 1.359 19.628 1.00 93.94 286 MET A CA 1
ATOM 2285 C C . MET A 1 286 ? 20.140 2.629 18.792 1.00 93.94 286 MET A C 1
ATOM 2287 O O . MET A 1 286 ? 21.155 2.789 18.119 1.00 93.94 286 MET A O 1
ATOM 2291 N N . LEU A 1 287 ? 19.197 3.570 18.894 1.00 92.31 287 LEU A N 1
ATOM 2292 C CA . LEU A 1 287 ? 19.325 4.911 18.317 1.00 92.31 287 LEU A CA 1
ATOM 2293 C C . LEU A 1 287 ? 20.579 5.627 18.829 1.00 92.31 287 LEU A C 1
ATOM 2295 O O . LEU A 1 287 ? 21.300 6.235 18.043 1.00 92.31 287 LEU A O 1
ATOM 2299 N N . ALA A 1 288 ? 20.888 5.492 20.122 1.00 93.31 288 ALA A N 1
ATOM 2300 C CA . ALA A 1 288 ? 22.082 6.075 20.732 1.00 93.31 288 ALA A CA 1
ATOM 2301 C C . ALA A 1 288 ? 23.409 5.511 20.183 1.00 93.31 288 ALA A C 1
ATOM 2303 O O . ALA A 1 288 ? 24.461 6.113 20.401 1.00 93.31 288 ALA A O 1
ATOM 2304 N N . LYS A 1 289 ? 23.383 4.374 19.471 1.00 93.31 289 LYS A N 1
ATOM 2305 C CA . LYS A 1 289 ? 24.561 3.822 18.784 1.00 93.31 289 LYS A CA 1
ATOM 2306 C C . LYS A 1 289 ? 24.861 4.528 17.459 1.00 93.31 289 LYS A C 1
ATOM 2308 O O . LYS A 1 289 ? 25.975 4.399 16.954 1.00 93.31 289 LYS A O 1
ATOM 2313 N N . MET A 1 290 ? 23.902 5.264 16.889 1.00 91.75 290 MET A N 1
ATOM 2314 C CA . MET A 1 290 ? 24.160 6.105 15.720 1.00 91.75 290 MET A CA 1
ATOM 2315 C C . MET A 1 290 ? 25.007 7.307 16.123 1.00 91.75 290 MET A C 1
ATOM 2317 O O . MET A 1 290 ? 24.764 7.945 17.147 1.00 91.75 290 MET A O 1
ATOM 2321 N N . VAL A 1 291 ? 26.000 7.634 15.302 1.00 88.62 291 VAL A N 1
ATOM 2322 C CA . VAL A 1 291 ? 26.942 8.716 15.598 1.00 88.62 291 VAL A CA 1
ATOM 2323 C C . VAL A 1 291 ? 26.679 9.908 14.685 1.00 88.62 291 VAL A C 1
ATOM 2325 O O . VAL A 1 291 ? 26.188 9.750 13.569 1.00 88.62 291 VAL A O 1
ATOM 2328 N N . GLU A 1 292 ? 26.987 11.118 15.154 1.00 85.62 292 GLU A N 1
ATOM 2329 C CA . GLU A 1 292 ? 26.892 12.342 14.352 1.00 85.62 292 GLU A CA 1
ATOM 2330 C C . GLU A 1 292 ? 27.651 12.174 13.017 1.00 85.62 292 GLU A C 1
ATOM 2332 O O . GLU A 1 292 ? 28.797 11.709 13.041 1.00 85.62 292 GLU A O 1
ATOM 2337 N N . PRO A 1 293 ? 27.049 12.508 11.853 1.00 86.50 293 PRO A N 1
ATOM 2338 C CA . PRO A 1 293 ? 25.816 13.287 11.645 1.00 86.50 293 PRO A CA 1
ATOM 2339 C C . PRO A 1 293 ? 24.506 12.476 11.517 1.00 86.50 293 PRO A C 1
ATOM 2341 O O . PRO A 1 293 ? 23.494 13.015 11.072 1.00 86.50 293 PRO A O 1
ATOM 2344 N N . PHE A 1 294 ? 24.494 11.179 11.840 1.00 90.38 294 PHE A N 1
ATOM 2345 C CA . PHE A 1 294 ? 23.366 10.267 11.583 1.00 90.38 294 PHE A CA 1
ATOM 2346 C C . PHE A 1 294 ? 22.392 10.082 12.750 1.00 90.38 294 PHE A C 1
ATOM 2348 O O . PHE A 1 294 ? 21.481 9.264 12.657 1.00 90.38 294 PHE A O 1
ATOM 2355 N N . THR A 1 295 ? 22.510 10.870 13.814 1.00 90.81 295 THR A N 1
ATOM 2356 C CA . THR A 1 295 ? 21.617 10.817 14.987 1.00 90.81 295 THR A CA 1
ATOM 2357 C C . THR A 1 295 ? 20.135 10.999 14.628 1.00 90.81 295 THR A C 1
ATOM 2359 O O . THR A 1 295 ? 19.267 10.403 15.256 1.00 90.81 295 THR A O 1
ATOM 2362 N N . LYS A 1 296 ? 19.844 11.758 13.563 1.00 92.81 296 LYS A N 1
ATOM 2363 C CA . LYS A 1 296 ? 18.493 12.004 13.022 1.00 92.81 296 LYS A CA 1
ATOM 2364 C C . LYS A 1 296 ? 18.170 11.172 11.774 1.00 92.81 296 LYS A C 1
ATOM 2366 O O . LYS A 1 296 ? 17.276 11.517 11.002 1.00 92.81 296 LYS A O 1
ATOM 2371 N N . ALA A 1 297 ? 18.920 10.101 11.503 1.00 93.69 297 ALA A N 1
ATOM 2372 C CA . ALA A 1 297 ? 18.770 9.328 10.268 1.00 93.69 297 ALA A CA 1
ATOM 2373 C C . ALA A 1 297 ? 17.448 8.550 10.179 1.00 93.69 297 ALA A C 1
ATOM 2375 O O . ALA A 1 297 ? 17.025 8.217 9.074 1.00 93.69 297 ALA A O 1
ATOM 2376 N N . LEU A 1 298 ? 16.795 8.267 11.310 1.00 95.75 298 LEU A N 1
ATOM 2377 C CA . LEU A 1 298 ? 15.475 7.632 11.335 1.00 95.75 298 LEU A CA 1
ATOM 2378 C C . LEU A 1 298 ? 14.314 8.627 11.389 1.00 95.75 298 LEU A C 1
ATOM 2380 O O . LEU A 1 298 ? 13.178 8.193 11.198 1.00 95.75 298 LEU A O 1
ATOM 2384 N N . ASP A 1 299 ? 14.591 9.919 11.599 1.00 94.75 299 ASP A N 1
ATOM 2385 C CA . ASP A 1 299 ? 13.572 10.965 11.649 1.00 94.75 299 ASP A CA 1
ATOM 2386 C C . ASP A 1 299 ? 12.852 11.124 10.306 1.00 94.75 299 ASP A C 1
ATOM 2388 O O . ASP A 1 299 ? 13.374 10.826 9.228 1.00 94.75 299 ASP A O 1
ATOM 2392 N N . MET A 1 300 ? 11.633 11.649 10.393 1.00 93.12 300 MET A N 1
ATOM 2393 C CA . MET A 1 300 ? 10.808 11.997 9.244 1.00 93.12 300 MET A CA 1
ATOM 2394 C C . MET A 1 300 ? 11.475 13.081 8.385 1.00 93.12 300 MET A C 1
ATOM 2396 O O . MET A 1 300 ? 12.034 14.046 8.916 1.00 93.12 300 MET A O 1
ATOM 2400 N N . LEU A 1 301 ? 11.380 12.958 7.058 1.00 91.38 30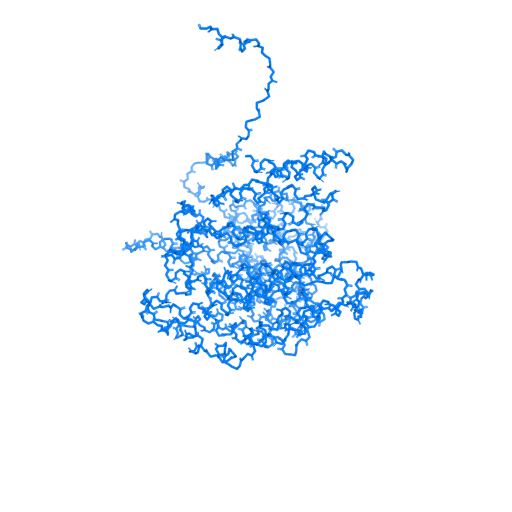1 LEU A N 1
ATOM 2401 C CA . LEU A 1 301 ? 11.979 13.935 6.152 1.00 91.38 301 LEU A CA 1
ATOM 2402 C C . LEU A 1 301 ? 11.224 15.265 6.181 1.00 91.38 301 LEU A C 1
ATOM 2404 O O . LEU A 1 301 ? 9.998 15.294 6.200 1.00 91.38 301 LEU A O 1
ATOM 2408 N N . GLU A 1 302 ? 11.944 16.381 6.052 1.00 88.50 302 GLU A N 1
ATOM 2409 C CA . GLU A 1 302 ? 11.334 17.723 6.020 1.00 88.50 302 GLU A CA 1
ATOM 2410 C C . GLU A 1 302 ? 10.273 17.880 4.920 1.00 88.50 302 GLU A C 1
ATOM 2412 O O . GLU A 1 302 ? 9.214 18.462 5.141 1.00 88.50 302 GLU A O 1
ATOM 2417 N N . VAL A 1 303 ? 10.511 17.282 3.748 1.00 87.31 303 VAL A N 1
ATOM 2418 C CA . VAL A 1 303 ? 9.551 17.260 2.628 1.00 87.31 303 VAL A CA 1
ATOM 2419 C C . VAL A 1 303 ? 8.244 16.570 3.029 1.00 87.31 303 VAL A C 1
ATOM 2421 O O . VAL A 1 303 ? 7.164 17.032 2.662 1.00 87.31 303 VAL A O 1
ATOM 2424 N N . GLU A 1 304 ? 8.333 15.485 3.799 1.00 90.25 304 GLU A N 1
ATOM 2425 C CA . GLU A 1 304 ? 7.170 14.752 4.296 1.00 90.25 304 GLU A CA 1
ATOM 2426 C C . GLU A 1 304 ? 6.463 15.558 5.395 1.00 90.25 304 GLU A C 1
ATOM 2428 O O . GLU A 1 304 ? 5.236 15.625 5.399 1.00 90.25 304 GLU A O 1
ATOM 2433 N N . LYS A 1 305 ? 7.211 16.220 6.294 1.00 91.06 305 LYS A N 1
ATOM 2434 C CA . LYS A 1 305 ? 6.638 17.087 7.339 1.00 91.06 305 LYS A CA 1
ATOM 2435 C C . LYS A 1 305 ? 5.824 18.220 6.719 1.00 91.06 305 LYS A C 1
ATOM 2437 O O . LYS A 1 305 ? 4.662 18.410 7.072 1.00 91.06 305 LYS A O 1
ATOM 2442 N N . SER A 1 306 ? 6.398 18.920 5.735 1.00 88.50 306 SER A N 1
ATOM 2443 C CA . SER A 1 306 ? 5.696 19.971 4.989 1.00 88.50 306 SER A CA 1
ATOM 2444 C C . SER A 1 306 ? 4.453 19.435 4.273 1.00 88.50 306 SER A C 1
ATOM 2446 O O . SER A 1 306 ? 3.413 20.089 4.298 1.00 88.50 306 SER A O 1
ATOM 2448 N N . ALA A 1 307 ? 4.525 18.231 3.687 1.00 89.31 307 ALA A N 1
ATOM 2449 C CA . ALA A 1 307 ? 3.381 17.606 3.024 1.00 89.31 307 ALA A CA 1
ATOM 2450 C C . ALA A 1 307 ? 2.236 17.298 4.004 1.00 89.31 307 ALA A C 1
ATOM 2452 O O . ALA A 1 307 ? 1.082 17.593 3.700 1.00 89.31 307 ALA A O 1
ATOM 2453 N N . ILE A 1 308 ? 2.543 16.762 5.191 1.00 89.69 308 ILE A N 1
ATOM 2454 C CA . ILE A 1 308 ? 1.537 16.462 6.222 1.00 89.69 308 ILE A CA 1
ATOM 2455 C C . ILE A 1 308 ? 0.896 17.739 6.776 1.00 89.69 308 ILE A C 1
ATOM 2457 O O . ILE A 1 308 ? -0.314 17.764 7.000 1.00 89.69 308 ILE A O 1
ATOM 2461 N N . LEU A 1 309 ? 1.677 18.809 6.941 1.00 88.75 309 LEU A N 1
ATOM 2462 C CA . LEU A 1 309 ? 1.185 20.117 7.386 1.00 88.75 309 LEU A CA 1
ATOM 2463 C C . LEU A 1 309 ? 0.422 20.892 6.293 1.00 88.75 309 LEU A C 1
ATOM 2465 O O . LEU A 1 309 ? -0.099 21.972 6.559 1.00 88.75 309 LEU A O 1
ATOM 2469 N N . GLY A 1 310 ? 0.348 20.370 5.062 1.00 86.62 310 GLY A N 1
ATOM 2470 C CA . GLY A 1 310 ? -0.307 21.044 3.937 1.00 86.62 310 GLY A CA 1
ATOM 2471 C C . GLY A 1 310 ? 0.444 22.282 3.431 1.00 86.62 310 GLY A C 1
ATOM 2472 O O . GLY A 1 310 ? -0.137 23.112 2.726 1.00 86.62 310 GLY A O 1
ATOM 2473 N N . LEU A 1 311 ? 1.726 22.414 3.781 1.00 85.56 311 LEU A N 1
ATOM 2474 C CA . LEU A 1 311 ? 2.576 23.517 3.354 1.00 85.56 311 LEU A CA 1
ATOM 2475 C C . LEU A 1 311 ? 3.030 23.308 1.898 1.00 85.56 311 LEU A C 1
ATOM 2477 O O . LEU A 1 311 ? 3.329 22.178 1.497 1.00 85.56 311 LEU A O 1
ATOM 2481 N N . PRO A 1 312 ? 3.106 24.377 1.082 1.00 82.88 312 PRO A N 1
ATOM 2482 C CA . PRO A 1 312 ? 3.661 24.289 -0.261 1.00 82.88 312 PRO A CA 1
ATOM 2483 C C . PRO A 1 312 ? 5.094 23.754 -0.237 1.00 82.88 312 PRO A C 1
ATOM 2485 O O . PRO A 1 312 ? 5.916 24.171 0.577 1.00 82.88 312 PRO A O 1
ATOM 2488 N N . GLN A 1 313 ? 5.403 22.852 -1.164 1.00 79.44 313 GLN A N 1
ATOM 2489 C CA . GLN A 1 313 ? 6.768 22.369 -1.345 1.00 79.44 313 GLN A CA 1
ATOM 2490 C C . GLN A 1 313 ? 7.648 23.484 -1.932 1.00 79.44 313 GLN A C 1
ATOM 2492 O O . GLN A 1 313 ? 7.162 24.281 -2.741 1.00 79.44 313 GLN A O 1
ATOM 2497 N N . PRO A 1 314 ? 8.941 23.550 -1.570 1.00 74.25 314 PRO A N 1
ATOM 2498 C CA . PRO A 1 314 ? 9.843 24.552 -2.116 1.00 74.25 314 PRO A CA 1
ATOM 2499 C C . PRO A 1 314 ? 9.966 24.385 -3.636 1.00 74.25 314 PRO A C 1
ATOM 2501 O O . PRO A 1 314 ? 10.295 23.300 -4.124 1.00 74.25 314 PRO A O 1
ATOM 2504 N N . LEU A 1 315 ? 9.722 25.467 -4.380 1.00 72.62 315 LEU A N 1
ATOM 2505 C CA . LEU A 1 315 ? 9.969 25.524 -5.819 1.00 72.62 315 LEU A CA 1
ATOM 2506 C C . LEU A 1 315 ? 11.485 25.478 -6.044 1.00 72.62 315 LEU A C 1
ATOM 2508 O O . LEU A 1 315 ? 12.206 26.393 -5.657 1.00 72.62 315 LEU A O 1
ATOM 2512 N N . LEU A 1 316 ? 11.972 24.377 -6.613 1.00 71.00 316 LEU A N 1
ATOM 2513 C CA . LEU A 1 316 ? 13.387 24.166 -6.913 1.00 71.00 316 LEU A CA 1
ATOM 2514 C C . LEU A 1 316 ? 13.577 24.165 -8.427 1.00 71.00 316 LEU A C 1
ATOM 2516 O O . LEU A 1 316 ? 12.868 23.443 -9.130 1.00 71.00 316 LEU A O 1
ATOM 2520 N N . GLU A 1 317 ? 14.572 24.901 -8.916 1.00 73.25 317 GLU A N 1
ATOM 2521 C CA . GLU A 1 317 ? 15.026 24.766 -10.300 1.00 73.25 317 GLU A CA 1
ATOM 2522 C C . GLU A 1 317 ? 15.659 23.380 -10.488 1.00 73.25 317 GLU A C 1
ATOM 2524 O O . GLU A 1 317 ? 16.662 23.026 -9.865 1.00 73.25 317 GLU A O 1
ATOM 2529 N N . LEU A 1 318 ? 15.015 22.537 -11.300 1.00 73.50 318 LEU A N 1
ATOM 2530 C CA . LEU A 1 318 ? 15.362 21.116 -11.425 1.00 73.50 318 LEU A CA 1
ATOM 2531 C C . LEU A 1 318 ? 16.686 20.871 -12.159 1.00 73.50 318 LEU A C 1
ATOM 2533 O O . LEU A 1 318 ? 17.281 19.807 -11.962 1.00 73.50 318 LEU A O 1
ATOM 2537 N N . ASN A 1 319 ? 17.112 21.825 -12.989 1.00 67.94 319 ASN A N 1
ATOM 2538 C CA . ASN A 1 319 ? 18.318 21.718 -13.807 1.00 67.94 319 ASN A CA 1
ATOM 2539 C C . ASN A 1 319 ? 19.595 21.870 -12.973 1.00 67.94 319 ASN A C 1
ATOM 2541 O O . ASN A 1 319 ? 20.520 21.102 -13.193 1.00 67.94 319 ASN A O 1
ATOM 2545 N N . ASP A 1 320 ? 19.594 22.725 -11.946 1.00 67.00 320 ASP A N 1
ATOM 2546 C CA . ASP A 1 320 ? 20.804 23.028 -11.160 1.00 67.00 320 ASP A CA 1
ATOM 2547 C C . ASP A 1 320 ? 20.784 22.418 -9.747 1.00 67.00 320 ASP A C 1
ATOM 2549 O O . ASP A 1 320 ? 21.740 22.527 -8.977 1.00 67.00 320 ASP A O 1
ATOM 2553 N N . SER A 1 321 ? 19.691 21.748 -9.367 1.00 70.31 321 SER A N 1
ATOM 2554 C CA . SER A 1 321 ? 19.548 21.186 -8.024 1.00 70.31 321 SER A CA 1
ATOM 2555 C C . SER A 1 321 ? 20.140 19.772 -7.917 1.00 70.31 321 SER A C 1
ATOM 2557 O O . SER A 1 321 ? 19.721 18.870 -8.660 1.00 70.31 321 SER A O 1
ATOM 2559 N N . PRO A 1 322 ? 21.035 19.511 -6.938 1.00 72.88 322 PRO A N 1
ATOM 2560 C CA . PRO A 1 322 ? 21.520 18.165 -6.677 1.00 72.88 322 PRO A CA 1
ATOM 2561 C C . PRO A 1 322 ? 20.390 17.260 -6.163 1.00 72.88 322 PRO A C 1
ATOM 2563 O O . PRO A 1 322 ? 19.417 17.686 -5.524 1.00 72.88 322 PRO A O 1
ATOM 2566 N N . VAL A 1 323 ? 20.521 15.957 -6.417 1.00 69.00 323 VAL A N 1
ATOM 2567 C CA . VAL A 1 323 ? 19.519 14.956 -6.012 1.00 69.00 323 VAL A CA 1
ATOM 2568 C C . VAL A 1 323 ? 19.303 14.921 -4.491 1.00 69.00 323 VAL A C 1
ATOM 2570 O O . VAL A 1 323 ? 18.158 14.833 -4.026 1.00 69.00 323 VAL A O 1
ATOM 2573 N N . TYR A 1 324 ? 20.387 15.029 -3.723 1.00 71.19 324 TYR A N 1
ATOM 2574 C CA . TYR A 1 324 ? 20.381 15.096 -2.261 1.00 71.19 324 TYR A CA 1
ATOM 2575 C C . TYR A 1 324 ? 21.107 16.363 -1.823 1.00 71.19 324 TYR A C 1
ATOM 2577 O O . TYR A 1 324 ? 22.178 16.654 -2.354 1.00 71.19 324 TYR A O 1
ATOM 2585 N N . LYS A 1 325 ? 20.538 17.094 -0.861 1.00 72.94 325 LYS A N 1
ATOM 2586 C CA . LYS A 1 325 ? 21.169 18.292 -0.298 1.00 72.94 325 LYS A CA 1
ATOM 2587 C C . LYS A 1 325 ? 22.216 17.926 0.752 1.00 72.94 325 LYS A C 1
ATOM 2589 O O . LYS A 1 325 ? 23.233 18.600 0.850 1.00 72.94 325 LYS A O 1
ATOM 2594 N N . THR A 1 326 ? 21.984 16.856 1.518 1.00 83.00 326 THR A N 1
ATOM 2595 C CA . THR A 1 326 ? 22.881 16.414 2.597 1.00 83.00 326 THR A CA 1
ATOM 2596 C C . THR A 1 326 ? 23.056 14.892 2.624 1.00 83.00 326 THR A C 1
ATOM 2598 O O . THR A 1 326 ? 22.236 14.133 2.097 1.00 83.00 326 THR A O 1
ATOM 2601 N N . VAL A 1 327 ? 24.138 14.426 3.259 1.00 84.31 327 VAL A N 1
ATOM 2602 C CA . VAL A 1 327 ? 24.390 12.990 3.494 1.00 84.31 327 VAL A CA 1
ATOM 2603 C C . VAL A 1 327 ? 23.353 12.405 4.464 1.00 84.31 327 VAL A C 1
ATOM 2605 O O . VAL A 1 327 ? 22.900 11.278 4.269 1.00 84.31 327 VAL A O 1
ATOM 2608 N N . LEU A 1 328 ? 22.902 13.198 5.442 1.00 88.31 328 LEU A N 1
ATOM 2609 C CA . LEU A 1 328 ? 21.808 12.836 6.344 1.00 88.31 328 LEU A CA 1
ATOM 2610 C C . LEU A 1 328 ? 20.496 12.597 5.581 1.00 88.31 328 LEU A C 1
ATOM 2612 O O . LEU A 1 328 ? 19.887 11.548 5.757 1.00 88.31 328 LEU A O 1
ATOM 2616 N N . GLU A 1 329 ? 20.100 13.497 4.671 1.00 88.62 329 GLU A N 1
ATOM 2617 C CA . GLU A 1 329 ? 18.882 13.333 3.855 1.00 88.62 329 GLU A CA 1
ATOM 2618 C C . GLU A 1 329 ? 18.945 12.049 3.007 1.00 88.62 329 GLU A C 1
ATOM 2620 O O . GLU A 1 329 ? 17.946 11.347 2.831 1.00 88.62 329 GLU A O 1
ATOM 2625 N N . ARG A 1 330 ? 20.133 11.703 2.489 1.00 87.81 330 ARG A N 1
ATOM 2626 C CA . ARG A 1 330 ? 20.351 10.441 1.766 1.00 87.81 330 ARG A CA 1
ATOM 2627 C C . ARG A 1 330 ? 20.120 9.229 2.673 1.00 87.81 330 ARG A C 1
ATOM 2629 O O . ARG A 1 330 ? 19.471 8.279 2.238 1.00 87.81 330 ARG A O 1
ATOM 2636 N N . MET A 1 331 ? 20.619 9.272 3.908 1.00 91.75 331 MET A N 1
ATOM 2637 C CA . MET A 1 331 ? 20.438 8.203 4.892 1.00 91.75 331 MET A CA 1
ATOM 2638 C C . MET A 1 331 ? 18.973 8.081 5.346 1.00 91.75 331 MET A C 1
ATOM 2640 O O . MET A 1 331 ? 18.431 6.978 5.363 1.00 91.75 331 MET A O 1
ATOM 2644 N N . GLN A 1 332 ? 18.295 9.206 5.593 1.00 93.62 332 GLN A N 1
ATOM 2645 C CA . GLN A 1 332 ? 16.864 9.244 5.918 1.00 93.62 332 GLN A CA 1
ATOM 2646 C C . GLN A 1 332 ? 16.011 8.624 4.812 1.00 93.62 332 GLN A C 1
ATOM 2648 O O . GLN A 1 332 ? 15.159 7.775 5.083 1.00 93.62 332 GLN A O 1
ATOM 2653 N N . ARG A 1 333 ? 16.267 8.974 3.542 1.00 92.88 333 ARG A N 1
ATOM 2654 C CA . ARG A 1 333 ? 15.574 8.349 2.401 1.00 92.88 333 ARG A CA 1
ATOM 2655 C C . ARG A 1 333 ? 15.855 6.856 2.304 1.00 92.88 333 ARG A C 1
ATOM 2657 O O . ARG A 1 333 ? 14.935 6.106 1.989 1.00 92.88 333 ARG A O 1
ATOM 2664 N N . PHE A 1 334 ? 17.093 6.429 2.560 1.00 95.00 334 PHE A N 1
ATOM 2665 C CA . PHE A 1 334 ? 17.455 5.012 2.568 1.00 95.00 334 PHE A CA 1
ATOM 2666 C C . PHE A 1 334 ? 16.643 4.243 3.615 1.00 95.00 334 PHE A C 1
ATOM 2668 O O . PHE A 1 334 ? 15.941 3.310 3.242 1.00 95.00 334 PHE A O 1
ATOM 2675 N N . PHE A 1 335 ? 16.652 4.666 4.883 1.00 96.75 335 PHE A N 1
ATOM 2676 C CA . PHE A 1 335 ? 15.889 3.992 5.938 1.00 96.75 335 PHE A CA 1
ATOM 2677 C C . PHE A 1 335 ? 14.376 4.047 5.706 1.00 96.75 335 PHE A C 1
ATOM 2679 O O . PHE A 1 335 ? 13.686 3.059 5.943 1.00 96.75 335 PHE A O 1
ATOM 2686 N N . SER A 1 336 ? 13.854 5.177 5.219 1.00 95.94 336 SER A N 1
ATOM 2687 C CA . SER A 1 336 ? 12.429 5.329 4.875 1.00 95.94 336 SER A CA 1
ATOM 2688 C C . SER A 1 336 ? 12.000 4.343 3.803 1.00 95.94 336 SER A C 1
ATOM 2690 O O . SER A 1 336 ? 11.117 3.517 4.026 1.00 95.94 336 SER A O 1
ATOM 2692 N N . THR A 1 337 ? 12.713 4.348 2.682 1.00 95.88 337 THR A N 1
ATOM 2693 C CA . THR A 1 337 ? 12.363 3.510 1.537 1.00 95.88 337 THR A CA 1
ATOM 2694 C C . THR A 1 337 ? 12.614 2.028 1.822 1.00 95.88 337 THR A C 1
ATOM 2696 O O . THR A 1 337 ? 11.826 1.180 1.417 1.00 95.88 337 THR A O 1
ATOM 2699 N N . LEU A 1 338 ? 13.690 1.692 2.543 1.00 96.94 338 LEU A N 1
ATOM 2700 C CA . LEU A 1 338 ? 13.990 0.313 2.928 1.00 96.94 338 LEU A CA 1
ATOM 2701 C C . LEU A 1 338 ? 12.887 -0.266 3.820 1.00 96.94 338 LEU A C 1
ATOM 2703 O O . LEU A 1 338 ? 12.412 -1.367 3.550 1.00 96.94 338 LEU A O 1
ATOM 2707 N N . TYR A 1 339 ? 12.467 0.484 4.844 1.00 97.00 339 TYR A N 1
ATOM 2708 C CA . TYR A 1 339 ? 11.403 0.077 5.761 1.00 97.00 339 TYR A CA 1
ATOM 2709 C C . TYR A 1 339 ? 10.095 -0.179 5.012 1.00 97.00 339 TYR A C 1
ATOM 2711 O O . TYR A 1 339 ? 9.543 -1.276 5.088 1.00 97.00 339 TYR A O 1
ATOM 2719 N N . GLU A 1 340 ? 9.627 0.802 4.236 1.00 96.56 340 GLU A N 1
ATOM 2720 C CA . GLU A 1 340 ? 8.366 0.689 3.500 1.00 96.56 340 GLU A CA 1
ATOM 2721 C C . GLU A 1 340 ? 8.392 -0.463 2.494 1.00 96.56 340 GLU A C 1
ATOM 2723 O O . GLU A 1 340 ? 7.446 -1.249 2.442 1.00 96.56 340 GLU A O 1
ATOM 2728 N N . ASN A 1 341 ? 9.488 -0.634 1.748 1.00 97.88 341 ASN A N 1
ATOM 2729 C CA . ASN A 1 341 ? 9.594 -1.714 0.769 1.00 97.88 341 ASN A CA 1
ATOM 2730 C C . ASN A 1 341 ? 9.567 -3.104 1.410 1.00 97.88 341 ASN A C 1
ATOM 2732 O O . ASN A 1 341 ? 8.984 -4.019 0.832 1.00 97.88 341 ASN A O 1
ATOM 2736 N N . CYS A 1 342 ? 10.150 -3.278 2.600 1.00 98.44 342 CYS A N 1
ATOM 2737 C CA . CYS A 1 342 ? 10.073 -4.555 3.311 1.00 98.44 342 CYS A CA 1
ATOM 2738 C C . CYS A 1 342 ? 8.615 -4.925 3.630 1.00 98.44 342 CYS A C 1
ATOM 2740 O O . CYS A 1 342 ? 8.190 -6.059 3.400 1.00 98.44 342 CYS A O 1
ATOM 2742 N N . PHE A 1 343 ? 7.820 -3.953 4.084 1.00 98.44 343 PHE A N 1
ATOM 2743 C CA . PHE A 1 343 ? 6.394 -4.154 4.341 1.00 98.44 343 PHE A CA 1
ATOM 2744 C C . PHE A 1 343 ? 5.565 -4.268 3.057 1.00 98.44 343 PHE A C 1
ATOM 2746 O O . PHE A 1 343 ? 4.608 -5.037 3.031 1.00 98.44 343 PHE A O 1
ATOM 2753 N N . HIS A 1 344 ? 5.950 -3.603 1.966 1.00 98.25 344 HIS A N 1
ATOM 2754 C CA . HIS A 1 344 ? 5.339 -3.831 0.656 1.00 98.25 344 HIS A CA 1
ATOM 2755 C C . HIS A 1 344 ? 5.554 -5.262 0.157 1.00 98.25 344 HIS A C 1
ATOM 2757 O O . HIS A 1 344 ? 4.618 -5.841 -0.393 1.00 98.25 344 HIS A O 1
ATOM 2763 N N . ILE A 1 345 ? 6.737 -5.853 0.368 1.00 98.44 345 ILE A N 1
ATOM 2764 C CA . ILE A 1 345 ? 6.980 -7.260 0.024 1.00 98.44 345 ILE A CA 1
ATOM 2765 C C . ILE A 1 345 ? 6.015 -8.155 0.800 1.00 98.44 345 ILE A C 1
ATOM 2767 O O . ILE A 1 345 ? 5.287 -8.927 0.181 1.00 98.44 345 ILE A O 1
ATOM 2771 N N . LEU A 1 346 ? 5.944 -8.015 2.129 1.00 98.19 346 LEU A N 1
ATOM 2772 C CA . LEU A 1 346 ? 5.035 -8.827 2.945 1.00 98.19 346 LEU A CA 1
ATOM 2773 C C . LEU A 1 346 ? 3.558 -8.598 2.589 1.00 98.19 346 LEU A C 1
ATOM 2775 O O . LEU A 1 346 ? 2.778 -9.545 2.539 1.00 98.19 346 LEU A O 1
ATOM 2779 N N . GLY A 1 347 ? 3.165 -7.357 2.302 1.00 97.50 347 GLY A N 1
ATOM 2780 C CA . GLY A 1 347 ? 1.797 -7.026 1.908 1.00 97.50 347 GLY A CA 1
ATOM 2781 C C . GLY A 1 347 ? 1.402 -7.563 0.535 1.00 97.50 347 GLY A C 1
ATOM 2782 O O . GLY A 1 347 ? 0.234 -7.874 0.308 1.00 97.50 347 GLY A O 1
ATOM 2783 N N . LYS A 1 348 ? 2.358 -7.698 -0.390 1.00 97.12 348 LYS A N 1
ATOM 2784 C CA . LYS A 1 348 ? 2.131 -8.293 -1.715 1.00 97.12 348 LYS A CA 1
ATOM 2785 C C . LYS A 1 348 ? 2.338 -9.809 -1.734 1.00 97.12 348 LYS A C 1
ATOM 2787 O O . LYS A 1 348 ? 1.808 -10.453 -2.633 1.00 97.12 348 LYS A O 1
ATOM 2792 N N . ALA A 1 349 ? 3.028 -10.383 -0.749 1.00 96.94 349 ALA A N 1
ATOM 2793 C CA . ALA A 1 349 ? 3.275 -11.821 -0.652 1.00 96.94 349 ALA A CA 1
ATOM 2794 C C . ALA A 1 349 ? 1.974 -12.638 -0.601 1.00 96.94 349 ALA A C 1
ATOM 2796 O O . ALA A 1 349 ? 1.821 -13.580 -1.375 1.00 96.94 349 ALA A O 1
ATOM 2797 N N . GLY A 1 350 ? 1.013 -12.220 0.232 1.00 94.62 350 GLY A N 1
ATOM 2798 C CA . GLY A 1 350 ? -0.313 -12.842 0.342 1.00 94.62 350 GLY A CA 1
ATOM 2799 C C . GLY A 1 350 ? -1.077 -12.917 -0.988 1.00 94.62 350 GLY A C 1
ATOM 2800 O O . GLY A 1 350 ? -1.322 -14.018 -1.471 1.00 94.62 350 GLY A O 1
ATOM 2801 N N . PRO A 1 351 ? -1.424 -11.790 -1.639 1.00 93.94 351 PRO A N 1
ATOM 2802 C CA . PRO A 1 351 ? -2.138 -11.823 -2.919 1.00 93.94 351 PRO A CA 1
ATOM 2803 C C . PRO A 1 351 ? -1.340 -12.458 -4.068 1.00 93.94 351 PRO A C 1
ATOM 2805 O O . PRO A 1 351 ? -1.949 -12.975 -5.000 1.00 93.94 351 PRO A O 1
ATOM 2808 N N . SER A 1 352 ? -0.003 -12.415 -4.024 1.00 95.81 352 SER A N 1
ATOM 2809 C CA . SER A 1 352 ? 0.858 -12.954 -5.085 1.00 95.81 352 SER A CA 1
ATOM 2810 C C . SER A 1 352 ? 1.000 -14.476 -5.018 1.00 95.81 352 SER A C 1
ATOM 2812 O O . SER A 1 352 ? 0.880 -15.138 -6.044 1.00 95.81 352 SER A O 1
ATOM 2814 N N . MET A 1 353 ? 1.230 -15.044 -3.830 1.00 95.00 353 MET A N 1
ATOM 2815 C CA . MET A 1 353 ? 1.516 -16.478 -3.644 1.00 95.00 353 MET A CA 1
ATOM 2816 C C . MET A 1 353 ? 0.355 -17.257 -3.002 1.00 95.00 353 MET A C 1
ATOM 2818 O O . MET A 1 353 ? 0.389 -18.481 -2.969 1.00 95.00 353 MET A O 1
ATOM 2822 N N . GLN A 1 354 ? -0.674 -16.564 -2.507 1.00 90.56 354 GLN A N 1
ATOM 2823 C CA . GLN A 1 354 ? -1.892 -17.138 -1.928 1.00 90.56 354 GLN A CA 1
ATOM 2824 C C . GLN A 1 354 ? -1.595 -18.227 -0.882 1.00 90.56 354 GLN A C 1
ATOM 2826 O O . GLN A 1 354 ? -0.945 -17.944 0.128 1.00 90.56 354 GLN A O 1
ATOM 2831 N N . GLN A 1 355 ? -2.093 -19.450 -1.091 1.00 90.75 355 GLN A N 1
ATOM 2832 C CA . GLN A 1 355 ? -1.992 -20.560 -0.146 1.00 90.75 355 GLN A CA 1
ATOM 2833 C C . GLN A 1 355 ? -0.537 -20.844 0.224 1.00 90.75 355 GLN A C 1
ATOM 2835 O O . GLN A 1 355 ? -0.256 -20.969 1.409 1.00 90.75 355 GLN A O 1
ATOM 2840 N N . ASP A 1 356 ? 0.385 -20.829 -0.744 1.00 94.06 356 ASP A N 1
ATOM 2841 C CA . ASP A 1 356 ? 1.796 -21.153 -0.508 1.00 94.06 356 ASP A CA 1
ATOM 2842 C C . ASP A 1 356 ? 2.444 -20.237 0.545 1.00 94.06 356 ASP A C 1
ATOM 2844 O O . ASP A 1 356 ? 3.315 -20.668 1.298 1.00 94.06 356 ASP A O 1
ATOM 2848 N N . PHE A 1 357 ? 2.010 -18.972 0.619 1.00 96.31 357 PHE A N 1
ATOM 2849 C CA . PHE A 1 357 ? 2.454 -18.045 1.657 1.00 96.31 357 PHE A CA 1
ATOM 2850 C C . PHE A 1 357 ? 1.710 -18.274 2.971 1.00 96.31 357 PHE A C 1
ATOM 2852 O O . PHE A 1 357 ? 2.336 -18.363 4.021 1.00 96.31 357 PHE A O 1
ATOM 2859 N N . TYR A 1 358 ? 0.381 -18.395 2.935 1.00 95.12 358 TYR A N 1
ATOM 2860 C CA . TYR A 1 358 ? -0.429 -18.540 4.148 1.00 95.12 358 TYR A CA 1
ATOM 2861 C C . TYR A 1 358 ? -0.230 -19.880 4.877 1.00 95.12 358 TYR A C 1
ATOM 2863 O O . TYR A 1 358 ? -0.537 -19.966 6.067 1.00 95.12 358 TYR A O 1
ATOM 2871 N N . THR A 1 359 ? 0.322 -20.897 4.208 1.00 93.81 359 THR A N 1
ATOM 2872 C CA . THR A 1 359 ? 0.684 -22.195 4.796 1.00 93.81 359 THR A CA 1
ATOM 2873 C C . THR A 1 359 ? 2.146 -22.296 5.234 1.00 93.81 359 THR A C 1
ATOM 2875 O O . THR A 1 359 ? 2.575 -23.382 5.622 1.00 93.81 359 THR A O 1
ATOM 2878 N N . VAL A 1 360 ? 2.925 -21.207 5.182 1.00 95.31 360 VAL A N 1
ATOM 2879 C CA . VAL A 1 360 ? 4.289 -21.190 5.735 1.00 95.31 360 VAL A CA 1
ATOM 2880 C C . VAL A 1 360 ? 4.246 -21.587 7.211 1.00 95.31 360 VAL A C 1
ATOM 2882 O O . VAL A 1 360 ? 3.435 -21.084 7.998 1.00 95.31 360 VAL A O 1
ATOM 2885 N N . GLU A 1 361 ? 5.126 -22.512 7.585 1.00 93.06 361 GLU A N 1
ATOM 2886 C CA . GLU A 1 361 ? 5.179 -23.058 8.934 1.00 93.06 361 GLU A CA 1
ATOM 2887 C C . GLU A 1 361 ? 5.397 -21.937 9.956 1.00 93.06 361 GLU A C 1
ATOM 2889 O O . GLU A 1 361 ? 6.297 -21.109 9.822 1.00 93.06 361 GLU A O 1
ATOM 2894 N N . HIS A 1 362 ? 4.546 -21.891 10.984 1.00 93.62 362 HIS A N 1
ATOM 2895 C CA . HIS A 1 362 ? 4.659 -20.911 12.065 1.00 93.62 362 HIS A CA 1
ATOM 2896 C C . HIS A 1 362 ? 4.649 -19.434 11.603 1.00 93.62 362 HIS A C 1
ATOM 2898 O O . HIS A 1 362 ? 5.144 -18.557 12.321 1.00 93.62 362 HIS A O 1
ATOM 2904 N N . LEU A 1 363 ? 4.025 -19.123 10.456 1.00 95.38 363 LEU A N 1
ATOM 2905 C CA . LEU A 1 363 ? 4.005 -17.768 9.889 1.00 95.38 363 LEU A CA 1
ATOM 2906 C C . LEU A 1 363 ? 3.512 -16.706 10.884 1.00 95.38 363 LEU A C 1
ATOM 2908 O O . LEU A 1 363 ? 4.125 -15.649 11.010 1.00 95.38 363 LEU A O 1
ATOM 2912 N N . ALA A 1 364 ? 2.444 -16.985 11.640 1.00 95.06 364 ALA A N 1
ATOM 2913 C CA . ALA A 1 364 ? 1.904 -16.040 12.622 1.00 95.06 364 ALA A CA 1
ATOM 2914 C C . ALA A 1 364 ? 2.956 -15.625 13.660 1.00 95.06 364 ALA A C 1
ATOM 2916 O O . ALA A 1 364 ? 3.179 -14.440 13.904 1.00 95.06 364 ALA A O 1
ATOM 2917 N N . THR A 1 365 ? 3.656 -16.606 14.230 1.00 95.62 365 THR A N 1
ATOM 2918 C CA . THR A 1 365 ? 4.709 -16.375 15.224 1.00 95.62 365 THR A CA 1
ATOM 2919 C C . THR A 1 365 ? 5.953 -15.735 14.615 1.00 95.62 365 THR A C 1
ATOM 2921 O O . THR A 1 365 ? 6.586 -14.891 15.251 1.00 95.62 365 THR A O 1
ATOM 2924 N N . GLN A 1 366 ? 6.291 -16.066 13.367 1.00 96.81 366 GLN A N 1
ATOM 2925 C CA . GLN A 1 366 ? 7.383 -15.417 12.643 1.00 96.81 366 GLN A CA 1
ATOM 2926 C C . GLN A 1 366 ? 7.083 -13.932 12.391 1.00 96.81 366 GLN A C 1
ATOM 2928 O O . GLN A 1 366 ? 7.938 -13.082 12.641 1.00 96.81 366 GLN A O 1
ATOM 2933 N N . LEU A 1 367 ? 5.858 -13.591 11.979 1.00 97.50 367 LEU A N 1
ATOM 2934 C CA . LEU A 1 367 ? 5.430 -12.204 11.789 1.00 97.50 367 LEU A CA 1
ATOM 2935 C C . LEU A 1 367 ? 5.393 -11.443 13.118 1.00 97.50 367 LEU A C 1
ATOM 2937 O O . LEU A 1 367 ? 5.961 -10.354 13.203 1.00 97.50 367 LEU A O 1
ATOM 2941 N N . LEU A 1 368 ? 4.801 -12.019 14.169 1.00 96.62 368 LEU A N 1
ATOM 2942 C CA . LEU A 1 368 ? 4.762 -11.414 15.508 1.00 96.62 368 LEU A CA 1
ATOM 2943 C C . LEU A 1 368 ? 6.164 -11.139 16.061 1.00 96.62 368 LEU A C 1
ATOM 2945 O O . LEU A 1 368 ? 6.426 -10.051 16.564 1.00 96.62 368 LEU A O 1
ATOM 2949 N N . SER A 1 369 ? 7.084 -12.091 15.903 1.00 96.50 369 SER A N 1
ATOM 2950 C CA . SER A 1 369 ? 8.464 -11.952 16.374 1.00 96.50 369 SER A CA 1
ATOM 2951 C C . SER A 1 369 ? 9.341 -11.061 15.493 1.00 96.50 369 SER A C 1
ATOM 2953 O O . SER A 1 369 ? 10.475 -10.800 15.886 1.00 96.50 369 SER A O 1
ATOM 2955 N N . SER A 1 370 ? 8.864 -10.588 14.336 1.00 97.38 370 SER A N 1
ATOM 2956 C CA . SER A 1 370 ? 9.663 -9.784 13.394 1.00 97.38 370 SER A CA 1
ATOM 2957 C C . SER A 1 370 ? 9.025 -8.421 13.114 1.00 97.38 370 SER A C 1
ATOM 2959 O O . SER A 1 370 ? 9.551 -7.382 13.509 1.00 97.38 370 SER A O 1
ATOM 2961 N N . ALA A 1 371 ? 7.859 -8.425 12.463 1.00 97.06 371 ALA A N 1
ATOM 2962 C CA . ALA A 1 371 ? 7.134 -7.235 12.028 1.00 97.06 371 ALA A CA 1
ATOM 2963 C C . ALA A 1 371 ? 6.538 -6.439 13.194 1.00 97.06 371 ALA A C 1
ATOM 2965 O O . ALA A 1 371 ? 6.484 -5.216 13.121 1.00 97.06 371 ALA A O 1
ATOM 2966 N N . PHE A 1 372 ? 6.123 -7.123 14.262 1.00 96.69 372 PHE A N 1
ATOM 2967 C CA . PHE A 1 372 ? 5.459 -6.517 15.420 1.00 96.69 372 PHE A CA 1
ATOM 2968 C C . PHE A 1 372 ? 6.365 -6.427 16.658 1.00 96.69 372 PHE A C 1
ATOM 2970 O O . PHE A 1 372 ? 5.889 -6.260 17.780 1.00 96.69 372 PHE A O 1
ATOM 2977 N N . VAL A 1 373 ? 7.683 -6.508 16.466 1.00 93.44 373 VAL A N 1
ATOM 2978 C CA . VAL A 1 373 ? 8.657 -6.228 17.526 1.00 93.44 373 VAL A CA 1
ATOM 2979 C C . VAL A 1 373 ? 8.746 -4.732 17.759 1.00 93.44 373 VAL A C 1
ATOM 2981 O O . VAL A 1 373 ? 8.705 -3.942 16.821 1.00 93.44 373 VAL A O 1
ATOM 2984 N N . ASN A 1 374 ? 8.909 -4.349 19.024 1.00 93.44 374 ASN A N 1
ATOM 2985 C CA . ASN A 1 374 ? 9.230 -2.983 19.419 1.00 93.44 374 ASN A CA 1
ATOM 2986 C C . ASN A 1 374 ? 8.213 -1.915 18.956 1.00 93.44 374 ASN A C 1
ATOM 2988 O O . ASN A 1 374 ? 8.572 -0.754 18.764 1.00 93.44 374 ASN A O 1
ATOM 2992 N N . LEU A 1 375 ? 6.928 -2.278 18.805 1.00 95.88 375 LEU A N 1
ATOM 2993 C CA . LEU A 1 375 ? 5.883 -1.343 18.352 1.00 95.88 375 LEU A CA 1
ATOM 2994 C C . LEU A 1 375 ? 5.828 -0.058 19.192 1.00 95.88 375 LEU A C 1
ATOM 2996 O O . LEU A 1 375 ? 5.560 1.013 18.650 1.00 95.88 375 LEU A O 1
ATOM 3000 N N . ASN A 1 376 ? 6.121 -0.160 20.494 1.00 95.69 376 ASN A N 1
ATOM 3001 C CA . ASN A 1 376 ? 6.182 0.962 21.437 1.00 95.69 376 ASN A CA 1
ATOM 3002 C C . ASN A 1 376 ? 7.087 2.102 20.960 1.00 95.69 376 ASN A C 1
ATOM 3004 O O . ASN A 1 376 ? 6.741 3.265 21.155 1.00 95.69 376 ASN A O 1
ATOM 3008 N N . ASN A 1 377 ? 8.214 1.777 20.326 1.00 96.50 377 ASN A N 1
ATOM 3009 C CA . ASN A 1 377 ? 9.207 2.754 19.892 1.00 96.50 377 ASN A CA 1
ATOM 3010 C C . ASN A 1 377 ? 9.093 3.119 18.405 1.00 96.50 377 ASN A C 1
ATOM 3012 O O . ASN A 1 377 ? 9.661 4.121 17.978 1.00 96.50 377 ASN A O 1
ATOM 3016 N N . ILE A 1 378 ? 8.323 2.363 17.615 1.00 97.19 378 ILE A N 1
ATOM 3017 C CA . ILE A 1 378 ? 8.048 2.710 16.216 1.00 97.19 378 ILE A CA 1
ATOM 3018 C C . ILE A 1 378 ? 7.173 3.973 16.174 1.00 97.19 378 ILE A C 1
ATOM 3020 O O . ILE A 1 378 ? 6.099 3.979 16.781 1.00 97.19 378 ILE A O 1
ATOM 3024 N N . PRO A 1 379 ? 7.553 5.035 15.445 1.00 96.56 379 PRO A N 1
ATOM 3025 C CA . PRO A 1 379 ? 6.798 6.286 15.388 1.00 96.56 379 PRO A CA 1
ATOM 3026 C C . PRO A 1 379 ? 5.571 6.206 14.465 1.00 96.56 379 PRO A C 1
ATOM 3028 O O . PRO A 1 379 ? 5.466 5.334 13.601 1.00 96.56 379 PRO A O 1
ATOM 3031 N N . ASP A 1 380 ? 4.629 7.144 14.622 1.00 96.50 380 ASP A N 1
ATOM 3032 C CA . ASP A 1 380 ? 3.339 7.120 13.907 1.00 96.50 380 ASP A CA 1
ATOM 3033 C C . ASP A 1 380 ? 3.510 7.178 12.376 1.00 96.50 380 ASP A C 1
ATOM 3035 O O . ASP A 1 380 ? 2.794 6.488 11.647 1.00 96.50 380 ASP A O 1
ATOM 3039 N N . TYR A 1 381 ? 4.504 7.933 11.885 1.00 95.44 381 TYR A N 1
ATOM 3040 C CA . TYR A 1 381 ? 4.814 8.047 10.454 1.00 95.44 381 TYR A CA 1
ATOM 3041 C C . TYR A 1 381 ? 5.373 6.754 9.836 1.00 95.44 381 TYR A C 1
ATOM 3043 O O . TYR A 1 381 ? 5.379 6.639 8.617 1.00 95.44 381 TYR A O 1
ATOM 3051 N N . ARG A 1 382 ? 5.797 5.766 10.642 1.00 97.12 382 ARG A N 1
ATOM 3052 C CA . ARG A 1 382 ? 6.193 4.421 10.174 1.00 97.12 382 ARG A CA 1
ATOM 3053 C C . ARG A 1 382 ? 5.133 3.366 10.436 1.00 97.12 382 ARG A C 1
ATOM 3055 O O . ARG A 1 382 ? 4.874 2.530 9.571 1.00 97.12 382 ARG A O 1
ATOM 3062 N N . LEU A 1 383 ? 4.457 3.459 11.579 1.00 97.81 383 LEU A N 1
ATOM 3063 C CA . LEU A 1 383 ? 3.358 2.563 11.913 1.00 97.81 383 LEU A CA 1
ATOM 3064 C C . LEU A 1 383 ? 2.208 2.689 10.905 1.00 97.81 383 LEU A C 1
ATOM 3066 O O . LEU A 1 383 ? 1.669 1.678 10.467 1.00 97.81 383 LEU A O 1
ATOM 3070 N N . ARG A 1 384 ? 1.851 3.909 10.480 1.00 97.25 384 ARG A N 1
ATOM 3071 C CA . ARG A 1 384 ? 0.777 4.101 9.495 1.00 97.25 384 ARG A CA 1
ATOM 3072 C C . ARG A 1 384 ? 1.066 3.381 8.161 1.00 97.25 384 ARG A C 1
ATOM 3074 O O . ARG A 1 384 ? 0.211 2.595 7.751 1.00 97.25 384 ARG A O 1
ATOM 3081 N N . PRO A 1 385 ? 2.212 3.594 7.480 1.00 96.25 385 PRO A N 1
ATOM 3082 C CA . PRO A 1 385 ? 2.568 2.817 6.294 1.00 96.25 385 PRO A CA 1
ATOM 3083 C C . PRO A 1 385 ? 2.547 1.309 6.540 1.00 96.25 385 PRO A C 1
ATOM 3085 O O . PRO A 1 385 ? 1.932 0.601 5.754 1.00 96.25 385 PRO A O 1
ATOM 3088 N N . MET A 1 386 ? 3.110 0.818 7.651 1.00 98.06 386 MET A N 1
ATOM 3089 C CA . MET A 1 386 ? 3.082 -0.608 8.008 1.00 98.06 386 MET A CA 1
ATOM 3090 C C . MET A 1 386 ? 1.648 -1.171 8.045 1.00 98.06 386 MET A C 1
ATOM 3092 O O . MET A 1 386 ? 1.376 -2.225 7.466 1.00 98.06 386 MET A O 1
ATOM 3096 N N . LEU A 1 387 ? 0.705 -0.470 8.682 1.00 98.12 387 LEU A N 1
ATOM 3097 C CA . LEU A 1 387 ? -0.698 -0.896 8.717 1.00 98.12 387 LEU A CA 1
ATOM 3098 C C . LEU A 1 387 ? -1.324 -0.903 7.315 1.00 98.12 387 LEU A C 1
ATOM 3100 O O . LEU A 1 387 ? -1.968 -1.882 6.933 1.00 98.12 387 LEU A O 1
ATOM 3104 N N . ARG A 1 388 ? -1.091 0.159 6.536 1.00 97.06 388 ARG A N 1
ATOM 3105 C CA . ARG A 1 388 ? -1.688 0.356 5.208 1.00 97.06 388 ARG A CA 1
ATOM 3106 C C . ARG A 1 388 ? -1.165 -0.624 4.162 1.00 97.06 388 ARG A C 1
ATOM 3108 O O . ARG A 1 388 ? -1.943 -1.150 3.371 1.00 97.06 388 ARG A O 1
ATOM 3115 N N . VAL A 1 389 ? 0.152 -0.815 4.108 1.00 97.31 389 VAL A N 1
ATOM 3116 C CA . VAL A 1 389 ? 0.828 -1.516 3.006 1.00 97.31 389 VAL A CA 1
ATOM 3117 C C . VAL A 1 389 ? 1.079 -2.986 3.299 1.00 97.31 389 VAL A C 1
ATOM 3119 O O . VAL A 1 389 ? 1.229 -3.746 2.350 1.00 97.31 389 VAL A O 1
ATOM 3122 N N . PHE A 1 390 ? 1.076 -3.391 4.574 1.00 98.12 390 PHE A N 1
ATOM 3123 C CA . PHE A 1 390 ? 1.263 -4.781 4.990 1.00 98.12 390 PHE A CA 1
ATOM 3124 C C . PHE A 1 390 ? 0.017 -5.369 5.652 1.00 98.12 390 PHE A C 1
ATOM 3126 O O . PHE A 1 390 ? -0.566 -6.299 5.100 1.00 98.12 390 PHE A O 1
ATOM 3133 N N . VAL A 1 391 ? -0.413 -4.840 6.804 1.00 97.94 391 VAL A N 1
ATOM 3134 C CA . VAL A 1 391 ? -1.464 -5.491 7.612 1.00 97.94 391 VAL A CA 1
ATOM 3135 C C . VAL A 1 391 ? -2.793 -5.537 6.863 1.00 97.94 391 VAL A C 1
ATOM 3137 O O . VAL A 1 391 ? -3.428 -6.587 6.790 1.00 97.94 391 VAL A O 1
ATOM 3140 N N . LYS A 1 392 ? -3.201 -4.422 6.255 1.00 96.38 392 LYS A N 1
ATOM 3141 C CA . LYS A 1 392 ? -4.461 -4.345 5.514 1.00 96.38 392 LYS A CA 1
ATOM 3142 C C . LYS A 1 392 ? -4.512 -5.338 4.335 1.00 96.38 392 LYS A C 1
ATOM 3144 O O . LYS A 1 392 ? -5.464 -6.117 4.290 1.00 96.38 392 LYS A O 1
ATOM 3149 N N . PRO A 1 393 ? -3.521 -5.398 3.419 1.00 96.06 393 PRO A N 1
ATOM 3150 C CA . PRO A 1 393 ? -3.473 -6.434 2.386 1.00 96.06 393 PRO A CA 1
ATOM 3151 C C . PRO A 1 393 ? -3.381 -7.860 2.938 1.00 96.06 393 PRO A C 1
ATOM 3153 O O . PRO A 1 393 ? -4.088 -8.734 2.446 1.00 96.06 393 PRO A O 1
ATOM 3156 N N . LEU A 1 394 ? -2.564 -8.099 3.973 1.00 95.94 394 LEU A N 1
ATOM 3157 C CA . LEU A 1 394 ? -2.410 -9.429 4.570 1.00 95.94 394 LEU A CA 1
ATOM 3158 C C . LEU A 1 394 ? -3.769 -10.014 4.960 1.00 95.94 394 LEU A C 1
ATOM 3160 O O . LEU A 1 394 ? -4.032 -11.178 4.669 1.00 95.94 394 LEU A O 1
ATOM 3164 N N . VAL A 1 395 ? -4.614 -9.192 5.586 1.00 93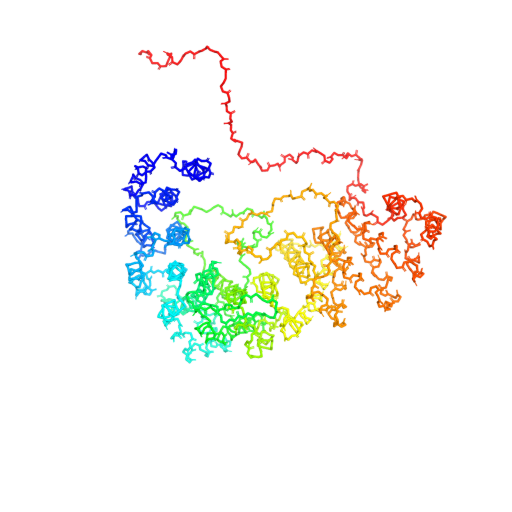.62 395 VAL A N 1
ATOM 3165 C CA . VAL A 1 395 ? -5.940 -9.581 6.066 1.00 93.62 395 VAL A CA 1
ATOM 3166 C C . VAL A 1 395 ? -6.954 -9.693 4.929 1.00 93.62 395 VAL A C 1
ATOM 3168 O O . VAL A 1 395 ? -7.661 -10.694 4.847 1.00 93.62 395 VAL A O 1
ATOM 3171 N N . LEU A 1 396 ? -7.016 -8.692 4.044 1.00 91.62 396 LEU A N 1
ATOM 3172 C CA . LEU A 1 396 ? -8.000 -8.643 2.955 1.00 91.62 396 LEU A CA 1
ATOM 3173 C C . LEU A 1 396 ? -7.867 -9.803 1.964 1.00 91.62 396 LEU A C 1
ATOM 3175 O O . LEU A 1 396 ? -8.869 -10.255 1.420 1.00 91.62 396 LEU A O 1
ATOM 3179 N N . PHE A 1 397 ? -6.644 -10.280 1.734 1.00 92.56 397 PHE A N 1
ATOM 3180 C CA . PHE A 1 397 ? -6.367 -11.369 0.796 1.00 92.56 397 PHE A CA 1
ATOM 3181 C C . PHE A 1 397 ? -6.219 -12.738 1.474 1.00 92.56 397 PHE A C 1
ATOM 3183 O O . PHE A 1 397 ? -5.942 -13.724 0.792 1.00 92.56 397 PHE A O 1
ATOM 3190 N N . CYS A 1 398 ? -6.412 -12.826 2.795 1.00 92.25 398 CYS A N 1
ATOM 3191 C CA . CYS A 1 398 ? -6.316 -14.093 3.510 1.00 92.25 398 CYS A CA 1
ATOM 3192 C C . CYS A 1 398 ? -7.584 -14.943 3.286 1.00 92.25 398 CYS A C 1
ATOM 3194 O O . CYS A 1 398 ? -8.697 -14.448 3.498 1.00 92.25 398 CYS A O 1
ATOM 3196 N N . PRO A 1 399 ? -7.451 -16.219 2.880 1.00 89.94 399 PRO A N 1
ATOM 3197 C CA . PRO A 1 399 ? -8.576 -17.143 2.815 1.00 89.94 399 PRO A CA 1
ATOM 3198 C C . PRO A 1 399 ? -9.194 -17.400 4.201 1.00 89.94 399 PRO A C 1
ATOM 3200 O O . PRO A 1 399 ? -8.466 -17.463 5.196 1.00 89.94 399 PRO A O 1
ATOM 3203 N N . PRO A 1 400 ? -10.516 -17.645 4.283 1.00 87.94 400 PRO A N 1
ATOM 3204 C CA . PRO A 1 400 ? -11.210 -17.838 5.559 1.00 87.94 400 PRO A CA 1
ATOM 3205 C C . PRO A 1 400 ? -10.703 -19.045 6.361 1.00 87.94 400 PRO A C 1
ATOM 3207 O O . PRO A 1 400 ? -10.781 -19.049 7.587 1.00 87.94 400 PRO A O 1
ATOM 3210 N N . GLU A 1 401 ? -10.132 -20.044 5.684 1.00 88.94 401 GLU A N 1
ATOM 3211 C CA . GLU A 1 401 ? -9.525 -21.238 6.288 1.00 88.94 401 GLU A CA 1
ATOM 3212 C C . GLU A 1 401 ? -8.349 -20.899 7.222 1.00 88.94 401 GLU A C 1
ATOM 3214 O O . GLU A 1 401 ? -8.086 -21.622 8.181 1.00 88.94 401 GLU A O 1
ATOM 3219 N N . HIS A 1 402 ? -7.670 -19.772 6.983 1.00 90.12 402 HIS A N 1
ATOM 3220 C CA . HIS A 1 402 ? -6.490 -19.351 7.740 1.00 90.12 402 HIS A CA 1
ATOM 3221 C C . HIS A 1 402 ? -6.773 -18.214 8.735 1.00 90.12 402 HIS A C 1
ATOM 3223 O O . HIS A 1 402 ? -5.854 -17.760 9.419 1.00 90.12 402 HIS A O 1
ATOM 3229 N N . TYR A 1 403 ? -8.026 -17.760 8.875 1.00 90.19 403 TYR A N 1
ATOM 3230 C CA . TYR A 1 403 ? -8.364 -16.661 9.788 1.00 90.19 403 TYR A CA 1
ATOM 3231 C C . TYR A 1 403 ? -8.026 -16.969 11.246 1.00 90.19 403 TYR A C 1
ATOM 3233 O O . TYR A 1 403 ? -7.314 -16.194 11.880 1.00 90.19 403 TYR A O 1
ATOM 3241 N N . GLU A 1 404 ? -8.465 -18.115 11.766 1.00 88.00 404 GLU A N 1
ATOM 3242 C CA . GLU A 1 404 ? -8.203 -18.493 13.163 1.00 88.00 404 GLU A CA 1
ATOM 3243 C C . GLU A 1 404 ? -6.720 -18.832 13.401 1.00 88.00 404 GLU A C 1
ATOM 3245 O O . GLU A 1 404 ? -6.185 -18.545 14.468 1.00 88.00 404 GLU A O 1
ATOM 3250 N N . ALA A 1 405 ? -6.039 -19.420 12.409 1.00 86.94 405 ALA A N 1
ATOM 3251 C CA . ALA A 1 405 ? -4.655 -19.878 12.549 1.00 86.94 405 ALA A CA 1
ATOM 3252 C C . ALA A 1 405 ? -3.620 -18.743 12.441 1.00 86.94 405 ALA A C 1
ATOM 3254 O O . ALA A 1 405 ? -2.597 -18.779 13.123 1.00 86.94 405 ALA A O 1
ATOM 3255 N N . LEU A 1 406 ? -3.871 -17.748 11.582 1.00 89.62 406 LEU A N 1
ATOM 3256 C CA . LEU A 1 406 ? -2.917 -16.683 11.261 1.00 89.62 406 LEU A CA 1
ATOM 3257 C C . LEU A 1 406 ? -3.420 -15.293 11.653 1.00 89.62 406 LEU A C 1
ATOM 3259 O O . LEU A 1 406 ? -2.704 -14.540 12.309 1.00 89.62 406 LEU A O 1
ATOM 3263 N N . VAL A 1 407 ? -4.631 -14.931 11.230 1.00 91.00 407 VAL A N 1
ATOM 3264 C CA . VAL A 1 407 ? -5.110 -13.544 11.307 1.00 91.00 407 VAL A CA 1
ATOM 3265 C C . VAL A 1 407 ? -5.504 -13.166 12.732 1.00 91.00 407 VAL A C 1
ATOM 3267 O O . VAL A 1 407 ? -5.044 -12.141 13.232 1.00 91.00 407 VAL A O 1
ATOM 3270 N N . SER A 1 408 ? -6.305 -13.990 13.412 1.00 89.69 408 SER A N 1
ATOM 3271 C CA . SER A 1 408 ? -6.774 -13.719 14.778 1.00 89.69 408 SER A CA 1
ATOM 3272 C C . SER A 1 408 ? -5.625 -13.565 15.791 1.00 89.69 408 SER A C 1
ATOM 3274 O O . SER A 1 408 ? -5.630 -12.565 16.518 1.00 89.69 408 SER A O 1
ATOM 3276 N N . PRO A 1 409 ? -4.592 -14.441 15.815 1.00 91.38 409 PRO A N 1
ATOM 3277 C CA . PRO A 1 409 ? -3.450 -14.296 16.724 1.00 91.38 409 PRO A CA 1
ATOM 3278 C C . PRO A 1 409 ? -2.617 -13.028 16.500 1.00 91.38 409 PRO A C 1
ATOM 3280 O O . PRO A 1 409 ? -1.968 -12.555 17.430 1.00 91.38 409 PRO A O 1
ATOM 3283 N N . ILE A 1 410 ? -2.624 -12.471 15.283 1.00 93.88 410 ILE A N 1
ATOM 3284 C CA . ILE A 1 410 ? -1.926 -11.219 14.962 1.00 93.88 410 ILE A CA 1
ATOM 3285 C C . ILE A 1 410 ? -2.797 -10.010 15.312 1.00 93.88 410 ILE A C 1
ATOM 3287 O O . ILE A 1 410 ? -2.346 -9.085 15.990 1.00 93.88 410 ILE A O 1
ATOM 3291 N N . LEU A 1 411 ? -4.048 -10.000 14.844 1.00 92.88 411 LEU A N 1
ATOM 3292 C CA . LEU A 1 411 ? -4.932 -8.844 14.965 1.00 92.88 411 LEU A CA 1
ATOM 3293 C C . LEU A 1 411 ? -5.375 -8.576 16.400 1.00 92.88 411 LEU A C 1
ATOM 3295 O O . LEU A 1 411 ? -5.544 -7.411 16.751 1.00 92.88 411 LEU A O 1
ATOM 3299 N N . GLY A 1 412 ? -5.538 -9.607 17.231 1.00 89.31 412 GLY A N 1
ATOM 3300 C CA . GLY A 1 412 ? -5.952 -9.425 18.622 1.00 89.31 412 GLY A CA 1
ATOM 3301 C C . GLY A 1 412 ? -4.993 -8.525 19.412 1.00 89.31 412 GLY A C 1
ATOM 3302 O O . GLY A 1 412 ? -5.382 -7.418 19.795 1.00 89.31 412 GLY A O 1
ATOM 3303 N N . PRO A 1 413 ? -3.722 -8.930 19.598 1.00 91.62 413 PRO A N 1
ATOM 3304 C CA . PRO A 1 413 ? -2.717 -8.105 20.267 1.00 91.62 413 PRO A CA 1
ATOM 3305 C C . PRO A 1 413 ? -2.500 -6.753 19.580 1.00 91.62 413 PRO A C 1
ATOM 3307 O O . PRO A 1 413 ? -2.323 -5.738 20.255 1.00 91.62 413 PRO A O 1
ATOM 3310 N N . LEU A 1 414 ? -2.550 -6.718 18.242 1.00 95.12 414 LEU A N 1
ATOM 3311 C CA . LEU A 1 414 ? -2.372 -5.488 17.477 1.00 95.12 414 LEU A CA 1
ATOM 3312 C C . LEU A 1 414 ? -3.481 -4.469 17.764 1.00 95.12 414 LEU A C 1
ATOM 3314 O O . LEU A 1 414 ? -3.176 -3.310 18.032 1.00 95.12 414 LEU A O 1
ATOM 3318 N N . PHE A 1 415 ? -4.755 -4.864 17.734 1.00 94.19 415 PHE A N 1
ATOM 3319 C CA . PHE A 1 415 ? -5.858 -3.940 18.003 1.00 94.19 415 PHE A CA 1
ATOM 3320 C C . PHE A 1 415 ? -5.866 -3.458 19.450 1.00 94.19 415 PHE A C 1
ATOM 3322 O O . PHE A 1 415 ? -6.085 -2.268 19.678 1.00 94.19 415 PHE A O 1
ATOM 3329 N N . THR A 1 416 ? -5.539 -4.324 20.410 1.00 91.62 416 THR A N 1
ATOM 3330 C CA . THR A 1 416 ? -5.350 -3.916 21.809 1.00 91.62 416 THR A CA 1
ATOM 3331 C C . THR A 1 416 ? -4.238 -2.874 21.937 1.00 91.62 416 THR A C 1
ATOM 3333 O O . THR A 1 416 ? -4.430 -1.828 22.557 1.00 91.62 416 THR A O 1
ATOM 3336 N N . TYR A 1 417 ? -3.095 -3.101 21.289 1.00 95.00 417 TYR A N 1
ATOM 3337 C CA . TYR A 1 417 ? -1.989 -2.147 21.280 1.00 95.00 417 TYR A CA 1
ATOM 3338 C C . TYR A 1 417 ? -2.374 -0.802 20.638 1.00 95.00 417 TYR A C 1
ATOM 3340 O O . TYR A 1 417 ? -2.141 0.262 21.218 1.00 95.00 417 TYR A O 1
ATOM 3348 N N . LEU A 1 418 ? -2.993 -0.837 19.453 1.00 95.94 418 LEU A N 1
ATOM 3349 C CA . LEU A 1 418 ? -3.417 0.361 18.726 1.00 95.94 418 LEU A CA 1
ATOM 3350 C C . LEU A 1 418 ? -4.440 1.167 19.529 1.00 95.94 418 LEU A C 1
ATOM 3352 O O . LEU A 1 418 ? -4.352 2.395 19.569 1.00 95.94 418 LEU A O 1
ATOM 3356 N N . HIS A 1 419 ? -5.362 0.488 20.215 1.00 92.81 419 HIS A N 1
ATOM 3357 C CA . HIS A 1 419 ? -6.307 1.117 21.127 1.00 92.81 419 HIS A CA 1
ATOM 3358 C C . HIS A 1 419 ? -5.595 1.902 22.234 1.00 92.81 419 HIS A C 1
ATOM 3360 O O . HIS A 1 419 ? -5.882 3.087 22.431 1.00 92.81 419 HIS A O 1
ATOM 3366 N N . MET A 1 420 ? -4.660 1.259 22.941 1.00 93.94 420 MET A N 1
ATOM 3367 C CA . MET A 1 420 ? -3.921 1.878 24.044 1.00 93.94 420 MET A CA 1
ATOM 3368 C C . MET A 1 420 ? -3.107 3.082 23.560 1.00 93.94 420 MET A C 1
ATOM 3370 O O . MET A 1 420 ? -3.221 4.172 24.124 1.00 93.94 420 MET A O 1
ATOM 3374 N N . ARG A 1 421 ? -2.348 2.912 22.468 1.00 96.44 421 ARG A N 1
ATOM 3375 C CA . ARG A 1 421 ? -1.517 3.966 21.871 1.00 96.44 421 ARG A CA 1
ATOM 3376 C C . ARG A 1 421 ? -2.348 5.179 21.453 1.00 96.44 421 ARG A C 1
ATOM 3378 O O . ARG A 1 421 ? -1.990 6.310 21.784 1.00 96.44 421 ARG A O 1
ATOM 3385 N N . LEU A 1 422 ? -3.450 4.958 20.731 1.00 95.75 422 LEU A N 1
ATOM 3386 C CA . LEU A 1 422 ? -4.324 6.042 20.281 1.00 95.75 422 LEU A CA 1
ATOM 3387 C C . LEU A 1 422 ? -5.002 6.736 21.461 1.00 95.75 422 LEU A C 1
ATOM 3389 O O . LEU A 1 422 ? -5.022 7.961 21.501 1.00 95.75 422 LEU A O 1
ATOM 3393 N N . SER A 1 423 ? -5.501 5.983 22.442 1.00 93.38 423 SER A N 1
ATOM 3394 C CA . SER A 1 423 ? -6.157 6.559 23.621 1.00 93.38 423 SER A CA 1
ATOM 3395 C C . SER A 1 423 ? -5.208 7.453 24.419 1.00 93.38 423 SER A C 1
ATOM 3397 O O . SER A 1 423 ? -5.582 8.573 24.763 1.00 93.38 423 SER A O 1
ATOM 3399 N N . GLN A 1 424 ? -3.965 7.012 24.636 1.00 94.75 424 GLN A N 1
ATOM 3400 C CA . GLN A 1 424 ? -2.938 7.810 25.309 1.00 94.75 424 GLN A CA 1
ATOM 3401 C C . GLN A 1 424 ? -2.608 9.087 24.523 1.00 94.75 424 GLN A C 1
ATOM 3403 O O . GLN A 1 424 ? -2.596 10.179 25.089 1.00 94.75 424 GLN A O 1
ATOM 3408 N N . LYS A 1 425 ? -2.384 8.981 23.208 1.00 94.88 425 LYS A N 1
ATOM 3409 C CA . LYS A 1 425 ? -2.056 10.140 22.362 1.00 94.88 425 LYS A CA 1
ATOM 3410 C C . LYS A 1 425 ? -3.207 11.144 22.279 1.00 94.88 425 LYS A C 1
ATOM 3412 O O . LYS A 1 425 ? -2.986 12.344 22.420 1.00 94.88 425 LYS A O 1
ATOM 3417 N N . TRP A 1 426 ? -4.443 10.672 22.134 1.00 93.62 426 TRP A N 1
ATOM 3418 C CA . TRP A 1 426 ? -5.625 11.534 22.149 1.00 93.62 426 TRP A CA 1
ATOM 3419 C C . TRP A 1 426 ? -5.887 12.163 23.514 1.00 93.62 426 TRP A C 1
ATOM 3421 O O . TRP A 1 426 ? -6.374 13.290 23.571 1.00 93.62 426 TRP A O 1
ATOM 3431 N N . GLN A 1 427 ? -5.555 11.481 24.612 1.00 91.69 427 GLN A N 1
ATOM 3432 C CA . GLN A 1 427 ? -5.610 12.077 25.942 1.00 91.69 427 GLN A CA 1
ATOM 3433 C C . GLN A 1 427 ? -4.656 13.273 26.046 1.00 91.69 427 GLN A C 1
ATOM 3435 O O . GLN A 1 427 ? -5.090 14.332 26.492 1.00 91.69 427 GLN A O 1
ATOM 3440 N N . VAL A 1 428 ? -3.412 13.136 25.572 1.00 91.50 428 VAL A N 1
ATOM 3441 C CA . VAL A 1 428 ? -2.430 14.235 25.545 1.00 91.50 428 VAL A CA 1
ATOM 3442 C C . VAL A 1 428 ? -2.938 15.408 24.698 1.00 91.50 428 VAL A C 1
ATOM 3444 O O . VAL A 1 428 ? -2.977 16.535 25.184 1.00 91.50 428 VAL A O 1
ATOM 3447 N N . ILE A 1 429 ? -3.419 15.149 23.476 1.00 89.44 429 ILE A N 1
ATOM 3448 C CA . ILE A 1 429 ? -3.965 16.191 22.581 1.00 89.44 429 ILE A CA 1
ATOM 3449 C C . ILE A 1 429 ? -5.156 16.918 23.230 1.00 89.44 429 ILE A C 1
ATOM 3451 O O . ILE A 1 429 ? -5.256 18.145 23.197 1.00 89.44 429 ILE A O 1
ATOM 3455 N N . ASN A 1 430 ? -6.068 16.172 23.860 1.00 85.62 430 ASN A N 1
ATOM 3456 C CA . ASN A 1 430 ? -7.241 16.756 24.505 1.00 85.62 430 ASN A CA 1
ATOM 3457 C C . ASN A 1 430 ? -6.884 17.575 25.754 1.00 85.62 430 ASN A C 1
ATOM 3459 O O . ASN A 1 430 ? -7.518 18.602 25.983 1.00 85.62 430 ASN A O 1
ATOM 3463 N N . GLN A 1 431 ? -5.887 17.148 26.537 1.00 85.06 431 GLN A N 1
ATOM 3464 C CA . GLN A 1 431 ? -5.391 17.894 27.699 1.00 85.06 431 GLN A CA 1
ATOM 3465 C C . GLN A 1 431 ? -4.716 19.204 27.282 1.00 85.06 431 GLN A C 1
ATOM 3467 O O . GLN A 1 431 ? -5.019 20.239 27.868 1.00 85.06 431 GLN A O 1
ATOM 3472 N N . ARG A 1 432 ? -3.883 19.190 26.231 1.00 80.12 432 ARG A N 1
ATOM 3473 C CA . ARG A 1 432 ? -3.245 20.407 25.689 1.00 80.12 432 ARG A CA 1
ATOM 3474 C C . ARG A 1 432 ? -4.279 21.443 25.263 1.00 80.12 432 ARG A C 1
ATOM 3476 O O . ARG A 1 432 ? -4.238 22.586 25.698 1.00 80.12 432 ARG A O 1
ATOM 3483 N N . SER A 1 433 ? -5.304 21.012 24.529 1.00 67.81 433 SER A N 1
ATOM 3484 C CA . SER A 1 433 ? -6.390 21.901 24.102 1.00 67.81 433 SER A CA 1
ATOM 3485 C C . SER A 1 433 ? -7.186 22.540 25.252 1.00 67.81 433 SER A C 1
ATOM 3487 O O . SER A 1 433 ? -7.903 23.505 24.994 1.00 67.81 433 SER A O 1
ATOM 3489 N N . LEU A 1 434 ? -7.127 21.996 26.473 1.00 62.09 434 LEU A N 1
ATOM 3490 C CA . LEU A 1 434 ? -7.756 22.578 27.664 1.00 62.09 434 LEU A CA 1
ATOM 3491 C C . LEU A 1 434 ? -6.825 23.559 28.398 1.00 62.09 434 LEU A C 1
ATOM 3493 O O . LEU A 1 434 ? -7.323 24.407 29.132 1.00 62.09 434 LEU A O 1
ATOM 3497 N N . LEU A 1 435 ? -5.506 23.433 28.211 1.00 59.16 435 LEU A N 1
ATOM 3498 C CA . LEU A 1 435 ? -4.465 24.195 28.910 1.00 59.16 435 LEU A CA 1
ATOM 3499 C C . LEU A 1 435 ? -3.931 25.393 28.108 1.00 59.16 435 LEU A C 1
ATOM 3501 O O . LEU A 1 435 ? -3.469 26.344 28.725 1.00 59.16 435 LEU A O 1
ATOM 3505 N N . CYS A 1 436 ? -4.058 25.412 26.773 1.00 49.69 436 CYS A N 1
ATOM 3506 C CA . CYS A 1 436 ? -3.618 26.520 25.898 1.00 49.69 436 CYS A CA 1
ATOM 3507 C C . CYS A 1 436 ? -4.415 27.843 26.053 1.00 49.69 436 CYS A C 1
ATOM 3509 O O . CYS A 1 436 ? -4.598 28.580 25.084 1.00 49.69 436 CYS A O 1
ATOM 3511 N N . GLY A 1 437 ? -4.922 28.144 27.251 1.00 45.38 437 GLY A N 1
ATOM 3512 C CA . GLY A 1 437 ? -5.468 29.447 27.629 1.00 45.38 437 GLY A CA 1
ATOM 3513 C C . GLY A 1 437 ? -4.478 30.343 28.381 1.00 45.38 437 GLY A C 1
ATOM 3514 O O . GLY A 1 437 ? -4.697 31.551 28.408 1.00 45.38 437 GLY A O 1
ATOM 3515 N N . GLU A 1 438 ? -3.409 29.799 28.971 1.00 40.66 438 GLU A N 1
ATOM 3516 C CA . GLU A 1 438 ? -2.478 30.569 29.808 1.00 40.66 438 GLU A CA 1
ATOM 3517 C C . GLU A 1 438 ? -1.031 30.070 29.623 1.00 40.66 438 GLU A C 1
ATOM 3519 O O . GLU A 1 438 ? -0.747 28.896 29.829 1.00 40.66 438 GLU A O 1
ATOM 3524 N N . ASP A 1 439 ? -0.158 31.005 29.227 1.00 44.59 439 ASP A N 1
ATOM 3525 C CA . ASP A 1 439 ? 1.313 30.972 29.240 1.00 44.59 439 ASP A CA 1
ATOM 3526 C C . ASP A 1 439 ? 2.054 29.866 28.474 1.00 44.59 439 ASP A C 1
ATOM 3528 O O . ASP A 1 439 ? 2.308 28.815 29.042 1.00 44.59 439 ASP A O 1
ATOM 3532 N N . GLU A 1 440 ? 2.614 30.175 27.290 1.00 42.44 440 GLU A N 1
ATOM 3533 C CA . GLU A 1 440 ? 3.924 29.614 26.908 1.00 42.44 440 GLU A CA 1
ATOM 3534 C C . GLU A 1 440 ? 4.825 30.631 26.184 1.00 42.44 440 GLU A C 1
ATOM 3536 O O . GLU A 1 440 ? 4.452 31.314 25.228 1.00 42.44 440 GLU A O 1
ATOM 3541 N N . THR A 1 441 ? 6.039 30.737 26.721 1.00 41.38 441 THR A N 1
ATOM 3542 C CA . THR A 1 441 ? 7.171 31.540 26.265 1.00 41.38 441 THR A CA 1
ATOM 3543 C C . THR A 1 441 ? 7.895 30.908 25.079 1.00 41.38 441 THR A C 1
ATOM 3545 O O . THR A 1 441 ? 7.911 29.695 24.911 1.00 41.38 441 THR A O 1
ATOM 3548 N N . ALA A 1 442 ? 8.554 31.772 24.308 1.00 42.53 442 ALA A N 1
ATOM 3549 C CA . ALA A 1 442 ? 9.317 31.474 23.105 1.00 42.53 442 ALA A CA 1
ATOM 3550 C C . ALA A 1 442 ? 10.428 30.421 23.293 1.00 42.53 442 ALA A C 1
ATOM 3552 O O . ALA A 1 442 ? 11.472 30.719 23.868 1.00 42.53 442 ALA A O 1
ATOM 3553 N N . ASP A 1 443 ? 10.226 29.252 22.689 1.00 39.59 443 ASP A N 1
ATOM 3554 C CA . ASP A 1 443 ? 11.282 28.453 22.062 1.00 39.59 443 ASP A CA 1
ATOM 3555 C C . ASP A 1 443 ? 10.928 28.266 20.574 1.00 39.59 443 ASP A C 1
ATOM 3557 O O . ASP A 1 443 ? 9.827 28.612 20.141 1.00 39.59 443 ASP A O 1
ATOM 3561 N N . GLU A 1 444 ? 11.874 27.810 19.752 1.00 43.34 444 GLU A N 1
ATOM 3562 C CA . GLU A 1 444 ? 11.739 27.741 18.289 1.00 43.34 444 GLU A CA 1
ATOM 3563 C C . GLU A 1 444 ? 10.507 26.929 17.824 1.00 43.34 444 GLU A C 1
ATOM 3565 O O . GLU A 1 444 ? 10.489 25.703 17.832 1.00 43.34 444 GLU A O 1
ATOM 3570 N N . ASN A 1 445 ? 9.471 27.645 17.380 1.00 52.19 445 ASN A N 1
ATOM 3571 C CA . ASN A 1 445 ? 8.271 27.168 16.676 1.00 52.19 445 ASN A CA 1
ATOM 3572 C C . ASN A 1 445 ? 7.584 25.872 17.204 1.00 52.19 445 ASN A C 1
ATOM 3574 O O . ASN A 1 445 ? 7.213 25.019 16.380 1.00 52.19 445 ASN A O 1
ATOM 3578 N N . PRO A 1 446 ? 7.356 25.714 18.528 1.00 59.31 446 PRO A N 1
ATOM 3579 C CA . PRO A 1 446 ? 6.729 24.530 19.134 1.00 59.31 446 PRO A CA 1
ATOM 3580 C C . PRO A 1 446 ? 5.360 24.215 18.522 1.00 59.31 446 PRO A C 1
ATOM 3582 O O . PRO A 1 446 ? 5.035 23.050 18.299 1.00 59.31 446 PRO A O 1
ATOM 3585 N N . GLU A 1 447 ? 4.618 25.250 18.121 1.00 63.19 447 GLU A N 1
ATOM 3586 C CA . GLU A 1 447 ? 3.306 25.142 17.479 1.00 63.19 447 GLU A CA 1
ATOM 3587 C C . GLU A 1 447 ? 3.338 24.241 16.228 1.00 63.19 447 GLU A C 1
ATOM 3589 O O . GLU A 1 447 ? 2.467 23.396 16.035 1.00 63.19 447 GLU A O 1
ATOM 3594 N N . SER A 1 448 ? 4.390 24.330 15.405 1.00 74.00 448 SER A N 1
ATOM 3595 C CA . SER A 1 448 ? 4.502 23.526 14.178 1.00 74.00 448 SER A CA 1
ATOM 3596 C C . SER A 1 448 ? 4.780 22.041 14.435 1.00 74.00 448 SER A C 1
ATOM 3598 O O . SER A 1 448 ? 4.266 21.180 13.714 1.00 74.00 448 SER A O 1
ATOM 3600 N N . GLN A 1 449 ? 5.559 21.729 15.475 1.00 80.94 449 GLN A N 1
ATOM 3601 C CA . GLN A 1 449 ? 5.883 20.357 15.860 1.00 80.94 449 GLN A CA 1
ATOM 3602 C C . GLN A 1 449 ? 4.682 19.689 16.539 1.00 80.94 449 GLN A C 1
ATOM 3604 O O . GLN A 1 449 ? 4.359 18.544 16.224 1.00 80.94 449 GLN A O 1
ATOM 3609 N N . GLU A 1 450 ? 3.969 20.414 17.403 1.00 85.31 450 GLU A N 1
ATOM 3610 C CA . GLU A 1 450 ? 2.738 19.919 18.019 1.00 85.31 450 GLU A CA 1
ATOM 3611 C C . GLU A 1 450 ? 1.637 19.670 16.986 1.00 85.31 450 GLU A C 1
ATOM 3613 O O . GLU A 1 450 ? 0.998 18.615 17.003 1.00 85.31 450 GLU A O 1
ATOM 3618 N N . MET A 1 451 ? 1.458 20.590 16.031 1.00 86.94 451 MET A N 1
ATOM 3619 C CA . MET A 1 451 ? 0.525 20.402 14.917 1.00 86.94 451 MET A CA 1
ATOM 3620 C C . MET A 1 451 ? 0.888 19.184 14.061 1.00 86.94 451 MET A C 1
ATOM 3622 O O . MET A 1 451 ? -0.004 18.448 13.629 1.00 86.94 451 MET A O 1
ATOM 3626 N N . LEU A 1 452 ? 2.182 18.946 13.817 1.00 90.00 452 LEU A N 1
ATOM 3627 C CA . LEU A 1 452 ? 2.649 17.771 13.083 1.00 90.00 452 LEU A CA 1
ATOM 3628 C C . LEU A 1 452 ? 2.309 16.479 13.838 1.00 90.00 452 LEU A C 1
ATOM 3630 O O . LEU A 1 452 ? 1.779 15.545 13.234 1.00 90.00 452 LEU A O 1
ATOM 3634 N N . GLU A 1 453 ? 2.578 16.425 15.144 1.00 89.12 453 GLU A N 1
ATOM 3635 C CA . GLU A 1 453 ? 2.227 15.282 15.991 1.00 89.12 453 GLU A CA 1
ATOM 3636 C C . GLU A 1 453 ? 0.717 15.027 15.993 1.00 89.12 453 GLU A C 1
ATOM 3638 O O . GLU A 1 453 ? 0.285 13.899 15.754 1.00 89.12 453 GLU A O 1
ATOM 3643 N N . GLU A 1 454 ? -0.100 16.063 16.190 1.00 91.75 454 GLU A N 1
ATOM 3644 C CA . GLU A 1 454 ? -1.559 15.950 16.153 1.00 91.75 454 GLU A CA 1
ATOM 3645 C C . GLU A 1 454 ? -2.046 15.414 14.799 1.00 91.75 454 GLU A C 1
ATOM 3647 O O . GLU A 1 454 ? -2.887 14.508 14.740 1.00 91.75 454 GLU A O 1
ATOM 3652 N N . GLN A 1 455 ? -1.491 15.922 13.698 1.00 92.75 455 GLN A N 1
ATOM 3653 C CA . GLN A 1 455 ? -1.866 15.482 12.361 1.00 92.75 455 GLN A CA 1
ATOM 3654 C C . GLN A 1 455 ? -1.441 14.034 12.086 1.00 92.75 455 GLN A C 1
ATOM 3656 O O . GLN A 1 455 ? -2.216 13.270 11.501 1.00 92.75 455 GLN A O 1
ATOM 3661 N N . LEU A 1 456 ? -0.266 13.611 12.559 1.00 94.75 456 LEU A N 1
ATOM 3662 C CA . LEU A 1 456 ? 0.167 12.214 12.500 1.00 94.75 456 LEU A CA 1
ATOM 3663 C C . LEU A 1 456 ? -0.790 11.296 13.270 1.00 94.75 456 LEU A C 1
ATOM 3665 O O . LEU A 1 456 ? -1.179 10.247 12.750 1.00 94.75 456 LEU A O 1
ATOM 3669 N N . VAL A 1 457 ? -1.237 11.704 14.463 1.00 95.62 457 VAL A N 1
ATOM 3670 C CA . VAL A 1 457 ? -2.208 10.941 15.264 1.00 95.62 457 VAL A CA 1
ATOM 3671 C C . VAL A 1 457 ? -3.561 10.850 14.568 1.00 95.62 457 VAL A C 1
ATOM 3673 O O . VAL A 1 457 ? -4.159 9.772 14.542 1.00 95.62 457 VAL A O 1
ATOM 3676 N N . ARG A 1 458 ? -4.036 11.931 13.939 1.00 94.62 458 ARG A N 1
ATOM 3677 C CA . ARG A 1 458 ? -5.255 11.902 13.113 1.00 94.62 458 ARG A CA 1
ATOM 3678 C C . ARG A 1 458 ? -5.123 10.934 11.943 1.00 94.62 458 ARG A C 1
ATOM 3680 O O . ARG A 1 458 ? -6.006 10.107 11.730 1.00 94.62 458 ARG A O 1
ATOM 3687 N N . MET A 1 459 ? -4.023 11.001 11.196 1.00 95.69 459 MET A N 1
ATOM 3688 C CA . MET A 1 459 ? -3.785 10.111 10.057 1.00 95.69 459 MET A CA 1
ATOM 3689 C C . MET A 1 459 ? -3.681 8.645 10.489 1.00 95.69 459 MET A C 1
ATOM 3691 O O . MET A 1 459 ? -4.264 7.781 9.834 1.00 95.69 459 MET A O 1
ATOM 3695 N N . LEU A 1 460 ? -2.993 8.362 11.599 1.00 97.00 460 LEU A N 1
ATOM 3696 C CA . LEU A 1 460 ? -2.921 7.020 12.175 1.00 97.00 460 LEU A CA 1
ATOM 3697 C C . LEU A 1 460 ? -4.302 6.541 12.639 1.00 97.00 460 LEU A C 1
ATOM 3699 O O . LEU A 1 460 ? -4.687 5.420 12.332 1.00 97.00 460 LEU A O 1
ATOM 3703 N N . THR A 1 461 ? -5.076 7.395 13.311 1.00 96.06 461 THR A N 1
ATOM 3704 C CA . THR A 1 461 ? -6.452 7.091 13.740 1.00 96.06 461 THR A CA 1
ATOM 3705 C C . THR A 1 461 ? -7.317 6.682 12.554 1.00 96.06 461 THR A C 1
ATOM 3707 O O . THR A 1 461 ? -7.984 5.651 12.606 1.00 96.06 461 THR A O 1
ATOM 3710 N N . ARG A 1 462 ? -7.274 7.451 11.459 1.00 95.75 462 ARG A N 1
ATOM 3711 C CA . ARG A 1 462 ? -8.012 7.141 10.227 1.00 95.75 462 ARG A CA 1
ATOM 3712 C C . ARG A 1 462 ? -7.601 5.795 9.642 1.00 95.75 462 ARG A C 1
ATOM 3714 O O . ARG A 1 462 ? -8.481 5.032 9.263 1.00 95.75 462 ARG A O 1
ATOM 3721 N N . GLU A 1 463 ? -6.304 5.497 9.607 1.00 97.06 463 GLU A N 1
ATOM 3722 C CA . GLU A 1 463 ? -5.796 4.217 9.100 1.00 97.06 463 GLU A CA 1
ATOM 3723 C C . GLU A 1 463 ? -6.237 3.037 9.978 1.00 97.06 463 GLU A C 1
ATOM 3725 O O . GLU A 1 463 ? -6.696 2.024 9.461 1.00 97.06 463 GLU A O 1
ATOM 3730 N N . VAL A 1 464 ? -6.176 3.171 11.308 1.00 96.50 464 VAL A N 1
ATOM 3731 C CA . VAL A 1 464 ? -6.638 2.127 12.238 1.00 96.50 464 VAL A CA 1
ATOM 3732 C C . VAL A 1 464 ? -8.145 1.903 12.105 1.00 96.50 464 VAL A C 1
ATOM 3734 O O . VAL A 1 464 ? -8.591 0.758 12.072 1.00 96.50 464 VAL A O 1
ATOM 3737 N N . MET A 1 465 ? -8.938 2.974 11.998 1.00 94.94 465 MET A N 1
ATOM 3738 C CA . MET A 1 465 ? -10.388 2.854 11.823 1.00 94.94 465 MET A CA 1
ATOM 3739 C C . MET A 1 465 ? -10.739 2.220 10.477 1.00 94.94 465 MET A C 1
ATOM 3741 O O . MET A 1 465 ? -11.650 1.395 10.411 1.00 94.94 465 MET A O 1
ATOM 3745 N N . ASP A 1 466 ? -10.014 2.568 9.415 1.00 94.69 466 ASP A N 1
ATOM 3746 C CA . ASP A 1 466 ? -10.185 1.958 8.099 1.00 94.69 466 ASP A CA 1
ATOM 3747 C C . ASP A 1 466 ? -9.802 0.471 8.117 1.00 94.69 466 ASP A C 1
ATOM 3749 O O . ASP A 1 466 ? -10.583 -0.354 7.647 1.00 94.69 466 ASP A O 1
ATOM 3753 N N . LEU A 1 467 ? -8.682 0.110 8.756 1.00 95.31 467 LEU A N 1
ATOM 3754 C CA . LEU A 1 467 ? -8.266 -1.280 8.960 1.00 95.31 467 LEU A CA 1
ATOM 3755 C C . LEU A 1 467 ? -9.343 -2.086 9.699 1.00 95.31 467 LEU A C 1
ATOM 3757 O O . LEU A 1 467 ? -9.775 -3.125 9.208 1.00 95.31 467 LEU A O 1
ATOM 3761 N N . ILE A 1 468 ? -9.832 -1.601 10.845 1.00 94.56 468 ILE A N 1
ATOM 3762 C CA . ILE A 1 468 ? -10.893 -2.288 11.597 1.00 94.56 468 ILE A CA 1
ATOM 3763 C C . ILE A 1 468 ? -12.162 -2.427 10.747 1.00 94.56 468 ILE A C 1
ATOM 3765 O O . ILE A 1 468 ? -12.796 -3.486 10.746 1.00 94.56 468 ILE A O 1
ATOM 3769 N N . THR A 1 469 ? -12.520 -1.377 10.005 1.00 93.25 469 THR A N 1
ATOM 3770 C CA . THR A 1 469 ? -13.707 -1.373 9.144 1.00 93.25 469 THR A CA 1
ATOM 3771 C C . THR A 1 469 ? -13.605 -2.443 8.067 1.00 93.25 469 THR A C 1
ATOM 3773 O O . THR A 1 469 ? -14.538 -3.225 7.922 1.00 93.25 469 THR A O 1
ATOM 3776 N N . VAL A 1 470 ? -12.482 -2.539 7.351 1.00 91.25 470 VAL A N 1
ATOM 3777 C CA . VAL A 1 470 ? -12.326 -3.565 6.308 1.00 91.25 470 VAL A CA 1
ATOM 3778 C C . VAL A 1 470 ? -12.214 -4.980 6.875 1.00 91.25 470 VAL A C 1
ATOM 3780 O O . VAL A 1 470 ? -12.658 -5.924 6.228 1.00 91.25 470 VAL A O 1
ATOM 3783 N N . CYS A 1 471 ? -11.682 -5.143 8.091 1.00 91.31 471 CYS A N 1
ATOM 3784 C CA . CYS A 1 471 ? -11.644 -6.444 8.758 1.00 91.31 471 CYS A CA 1
ATOM 3785 C C . CYS A 1 471 ? -13.044 -6.921 9.160 1.00 91.31 471 CYS A C 1
ATOM 3787 O O . CYS A 1 471 ? -13.331 -8.113 9.072 1.00 91.31 471 CYS A O 1
ATOM 3789 N N . CYS A 1 472 ? -13.908 -6.009 9.616 1.00 89.88 472 CYS A N 1
ATOM 3790 C CA . CYS A 1 472 ? -15.162 -6.376 10.268 1.00 89.88 472 CYS A CA 1
ATOM 3791 C C . CYS A 1 472 ? -16.402 -6.197 9.393 1.00 89.88 472 CYS A C 1
ATOM 3793 O O . CYS A 1 472 ? -17.377 -6.899 9.619 1.00 89.88 472 CYS A O 1
ATOM 3795 N N . VAL A 1 473 ? -16.414 -5.277 8.427 1.00 89.12 473 VAL A N 1
ATOM 3796 C CA . VAL A 1 473 ? -17.644 -4.818 7.760 1.00 89.12 473 VAL A CA 1
ATOM 3797 C C . VAL A 1 473 ? -17.617 -5.110 6.267 1.00 89.12 473 VAL A C 1
ATOM 3799 O O . VAL A 1 473 ? -16.711 -4.694 5.548 1.00 89.12 473 VAL A O 1
ATOM 3802 N N . SER A 1 474 ? -18.655 -5.791 5.778 1.00 78.69 474 SER A N 1
ATOM 3803 C CA . SER A 1 474 ? -18.834 -6.018 4.347 1.00 78.69 474 SER A CA 1
ATOM 3804 C C . SER A 1 474 ? -19.443 -4.781 3.690 1.00 78.69 474 SER A C 1
ATOM 3806 O O . SER A 1 474 ? -20.527 -4.328 4.068 1.00 78.69 474 SER A O 1
ATOM 3808 N N . LYS A 1 475 ? -18.776 -4.249 2.662 1.00 66.12 475 LYS A N 1
ATOM 3809 C CA . LYS A 1 475 ? -19.407 -3.328 1.712 1.00 66.12 475 LYS A CA 1
ATOM 3810 C C . LYS A 1 475 ? -20.055 -4.171 0.614 1.00 66.12 475 LYS A C 1
ATOM 3812 O O . LYS A 1 475 ? -19.367 -4.620 -0.299 1.00 66.12 475 LYS A O 1
ATOM 3817 N N . LYS A 1 476 ? -21.373 -4.394 0.687 1.00 41.62 476 LYS A N 1
ATOM 3818 C CA . LYS A 1 476 ? -22.137 -4.939 -0.451 1.00 41.62 476 LYS A CA 1
ATOM 3819 C C . LYS A 1 476 ? -22.004 -3.958 -1.623 1.00 41.62 476 LYS A C 1
ATOM 3821 O O . LYS A 1 476 ? -22.634 -2.906 -1.600 1.00 41.62 476 LYS A O 1
ATOM 3826 N N . GLY A 1 477 ? -21.139 -4.277 -2.588 1.00 38.28 477 GLY A N 1
ATOM 3827 C CA . GLY A 1 477 ? -20.902 -3.451 -3.778 1.00 38.28 477 GLY A CA 1
ATOM 3828 C C . GLY A 1 477 ? -19.514 -3.549 -4.425 1.00 38.28 477 GLY A C 1
ATOM 3829 O O . GLY A 1 477 ? -19.335 -2.968 -5.486 1.00 38.28 477 GLY A O 1
ATOM 3830 N N . ALA A 1 478 ? -18.543 -4.260 -3.842 1.00 30.97 478 ALA A N 1
ATOM 3831 C CA . ALA A 1 478 ? -17.243 -4.483 -4.482 1.00 30.97 478 ALA A CA 1
ATOM 3832 C C . ALA A 1 478 ? -17.008 -5.983 -4.692 1.00 30.97 478 ALA A C 1
ATOM 3834 O O . ALA A 1 478 ? -16.569 -6.678 -3.777 1.00 30.97 478 ALA A O 1
ATOM 3835 N N . ASP A 1 479 ? -17.312 -6.480 -5.891 1.00 25.48 479 ASP A N 1
ATOM 3836 C CA . ASP A 1 479 ? -16.877 -7.807 -6.320 1.00 25.48 479 ASP A CA 1
ATOM 3837 C C . ASP A 1 479 ? -15.347 -7.894 -6.200 1.00 25.48 479 ASP A C 1
ATOM 3839 O O . ASP A 1 479 ? -14.609 -7.174 -6.869 1.00 25.48 479 ASP A O 1
ATOM 3843 N N . HIS A 1 480 ? -14.847 -8.786 -5.344 1.00 35.44 480 HIS A N 1
ATOM 3844 C CA . HIS A 1 480 ? -13.412 -9.039 -5.138 1.00 35.44 480 HIS A CA 1
ATOM 3845 C C . HIS A 1 480 ? -12.730 -9.783 -6.306 1.00 35.44 480 HIS A C 1
ATOM 3847 O O . HIS A 1 480 ? -11.617 -10.278 -6.151 1.00 35.44 480 HIS A O 1
ATOM 3853 N N . ASN A 1 481 ? -13.356 -9.824 -7.487 1.00 26.27 481 ASN A N 1
ATOM 3854 C CA . ASN A 1 481 ? -12.803 -10.458 -8.688 1.00 26.27 481 ASN A CA 1
ATOM 3855 C C . ASN A 1 481 ? -12.184 -9.473 -9.693 1.00 26.27 481 ASN A C 1
ATOM 3857 O O . ASN A 1 481 ? -11.661 -9.906 -10.719 1.00 26.27 481 ASN A O 1
ATOM 3861 N N . SER A 1 482 ? -12.186 -8.164 -9.426 1.00 25.11 482 SER A N 1
ATOM 3862 C CA . SER A 1 482 ? -11.398 -7.221 -10.224 1.00 25.11 482 SER A CA 1
ATOM 3863 C C . SER A 1 482 ? -9.976 -7.127 -9.672 1.00 25.11 482 SER A C 1
ATOM 3865 O O . SER A 1 482 ? -9.787 -6.770 -8.506 1.00 25.11 482 SER A O 1
ATOM 3867 N N . ALA A 1 483 ? -8.986 -7.426 -10.519 1.00 24.94 483 ALA A N 1
ATOM 3868 C CA . ALA A 1 483 ? -7.568 -7.189 -10.261 1.00 24.94 483 ALA A CA 1
ATOM 3869 C C . ALA A 1 483 ? -7.344 -5.808 -9.605 1.00 24.94 483 ALA A C 1
ATOM 3871 O O . ALA A 1 483 ? -8.043 -4.853 -9.959 1.00 24.94 483 ALA A O 1
ATOM 3872 N N . PRO A 1 484 ? -6.393 -5.674 -8.660 1.00 25.75 484 PRO A N 1
ATOM 3873 C CA . PRO A 1 484 ? -6.141 -4.391 -8.020 1.00 25.75 484 PRO A CA 1
ATOM 3874 C C . PRO A 1 484 ? -5.808 -3.354 -9.102 1.00 25.75 484 PRO A C 1
ATOM 3876 O O . PRO A 1 484 ? -4.957 -3.642 -9.952 1.00 25.75 484 PRO A O 1
ATOM 3879 N N . PRO A 1 485 ? -6.437 -2.164 -9.100 1.00 23.19 485 PRO A N 1
ATOM 3880 C CA . PRO A 1 485 ? -6.009 -1.093 -9.981 1.00 23.19 485 PRO A CA 1
ATOM 3881 C C . PRO A 1 485 ? -4.535 -0.812 -9.681 1.00 23.19 485 PRO A C 1
ATOM 3883 O O . PRO A 1 485 ? -4.136 -0.593 -8.535 1.00 23.19 485 PRO A O 1
ATOM 3886 N N . ALA A 1 486 ? -3.708 -0.925 -10.716 1.00 28.84 486 ALA A N 1
ATOM 3887 C CA . ALA A 1 486 ? -2.303 -0.583 -10.642 1.00 28.84 486 ALA A CA 1
ATOM 3888 C C . ALA A 1 486 ? -2.188 0.933 -10.443 1.00 28.84 486 ALA A C 1
ATOM 3890 O O . ALA A 1 486 ? -2.645 1.673 -11.305 1.00 28.84 486 ALA A O 1
ATOM 3891 N N . ASP A 1 487 ? -1.595 1.339 -9.318 1.00 28.84 487 ASP A N 1
ATOM 3892 C CA . ASP A 1 487 ? -1.091 2.677 -8.981 1.00 28.84 487 ASP A CA 1
ATOM 3893 C C . ASP A 1 487 ? -1.739 3.857 -9.728 1.00 28.84 487 ASP A C 1
ATOM 3895 O O . ASP A 1 487 ? -1.325 4.240 -10.824 1.00 28.84 487 ASP A O 1
ATOM 3899 N N . GLY A 1 488 ? -2.705 4.479 -9.055 1.00 26.36 488 GLY A N 1
ATOM 3900 C CA . GLY A 1 488 ? -3.200 5.821 -9.326 1.00 26.36 488 GLY A CA 1
ATOM 3901 C C . GLY A 1 488 ? -3.572 6.473 -7.998 1.00 26.36 488 GLY A C 1
ATOM 3902 O O . GLY A 1 488 ? -4.637 6.205 -7.449 1.00 26.36 488 GLY A O 1
ATOM 3903 N N . ASP A 1 489 ? -2.651 7.267 -7.456 1.00 30.23 489 ASP A N 1
ATOM 3904 C CA . ASP A 1 489 ? -2.943 8.303 -6.463 1.00 30.23 489 ASP A CA 1
ATOM 3905 C C . ASP A 1 489 ? -3.802 9.347 -7.191 1.00 30.23 489 ASP A C 1
ATOM 3907 O O . ASP A 1 489 ? -3.266 10.086 -8.007 1.00 30.23 489 ASP A O 1
ATOM 3911 N N . ASP A 1 490 ? -5.124 9.298 -7.018 1.00 33.09 490 ASP A N 1
ATOM 3912 C CA . ASP A 1 490 ? -6.069 10.417 -7.184 1.00 33.09 490 ASP A CA 1
ATOM 3913 C C . ASP A 1 490 ? -7.505 9.876 -7.211 1.00 33.09 490 ASP A C 1
ATOM 3915 O O . ASP A 1 490 ? -8.078 9.713 -8.277 1.00 33.09 490 ASP A O 1
ATOM 3919 N N . GLU A 1 491 ? -8.111 9.624 -6.046 1.00 28.69 491 GLU A N 1
ATOM 3920 C CA . GLU A 1 491 ? -9.578 9.672 -5.880 1.00 28.69 491 GLU A CA 1
ATOM 3921 C C . GLU A 1 491 ? -9.947 10.020 -4.421 1.00 28.69 491 GLU A C 1
ATOM 3923 O O . GLU A 1 491 ? -10.554 9.243 -3.687 1.00 28.69 491 GLU A O 1
ATOM 3928 N N . GLU A 1 492 ? -9.602 11.233 -3.978 1.00 27.69 492 GLU A N 1
ATOM 3929 C CA . GLU A 1 492 ? -10.392 11.941 -2.953 1.00 27.69 492 GLU A CA 1
ATOM 3930 C C . GLU A 1 492 ? -11.315 12.952 -3.653 1.00 27.69 492 GLU A C 1
ATOM 3932 O O . GLU A 1 492 ? -11.217 14.164 -3.467 1.00 27.69 492 GLU A O 1
ATOM 3937 N N . MET A 1 493 ? -12.227 12.463 -4.501 1.00 26.20 493 MET A N 1
ATOM 3938 C CA . MET A 1 493 ? -13.363 13.270 -4.949 1.00 26.20 493 MET A CA 1
ATOM 3939 C C . MET A 1 493 ? -14.575 13.001 -4.056 1.00 26.20 493 MET A C 1
ATOM 3941 O O . MET A 1 493 ? -14.985 11.869 -3.815 1.00 26.20 493 MET A O 1
ATOM 3945 N N . MET A 1 494 ? -15.100 14.099 -3.515 1.00 28.78 494 MET A N 1
ATOM 3946 C CA . MET A 1 494 ? -16.228 14.196 -2.597 1.00 28.78 494 MET A CA 1
ATOM 3947 C C . MET A 1 494 ? -17.451 13.409 -3.089 1.00 28.78 494 MET A C 1
ATOM 3949 O O . MET A 1 494 ? -18.199 13.884 -3.940 1.00 28.78 494 MET A O 1
ATOM 3953 N N . ALA A 1 495 ? -17.720 12.254 -2.486 1.00 24.08 495 ALA A N 1
ATOM 3954 C CA . ALA A 1 495 ? -19.035 11.629 -2.563 1.00 24.08 495 ALA A CA 1
ATOM 3955 C C . ALA A 1 495 ? -19.977 12.322 -1.561 1.00 24.08 495 ALA A C 1
ATOM 3957 O O . ALA A 1 495 ? -20.146 11.884 -0.423 1.00 24.08 495 ALA A O 1
ATOM 3958 N N . THR A 1 496 ? -20.578 13.441 -1.968 1.00 25.62 496 THR A N 1
ATOM 3959 C CA . THR A 1 496 ? -21.682 14.105 -1.249 1.00 25.62 496 THR A CA 1
ATOM 3960 C C . THR A 1 496 ? -23.043 13.549 -1.663 1.00 25.62 496 THR A C 1
ATOM 3962 O O . THR A 1 496 ? -23.964 14.308 -1.952 1.00 25.62 496 THR A O 1
ATOM 3965 N N . GLU A 1 497 ? -23.202 12.227 -1.663 1.00 24.72 497 GLU A N 1
ATOM 3966 C CA . GLU A 1 497 ? -24.512 11.598 -1.845 1.00 24.72 497 GLU A CA 1
ATOM 3967 C C . GLU A 1 497 ? -24.811 10.653 -0.681 1.00 24.72 497 GLU A C 1
ATOM 3969 O O . GLU A 1 497 ? -24.272 9.557 -0.548 1.00 24.72 497 GLU A O 1
ATOM 3974 N N . VAL A 1 498 ? -25.682 11.123 0.215 1.00 33.25 498 VAL A N 1
ATOM 3975 C CA . VAL A 1 498 ? -26.250 10.333 1.308 1.00 33.25 498 VAL A CA 1
ATOM 3976 C C . VAL A 1 498 ? -27.380 9.482 0.726 1.00 33.25 498 VAL A C 1
ATOM 3978 O O . VAL A 1 498 ? -28.554 9.833 0.832 1.00 33.25 498 VAL A O 1
ATOM 3981 N N . THR A 1 499 ? -27.043 8.362 0.090 1.00 25.23 499 THR A N 1
ATOM 3982 C CA . THR A 1 499 ? -28.026 7.309 -0.206 1.00 25.23 499 THR A CA 1
ATOM 3983 C C . THR A 1 499 ? -28.330 6.501 1.065 1.00 25.23 499 THR A C 1
ATOM 3985 O O . THR A 1 499 ? -27.400 6.172 1.809 1.00 25.23 499 THR A O 1
ATOM 3988 N N . PRO A 1 5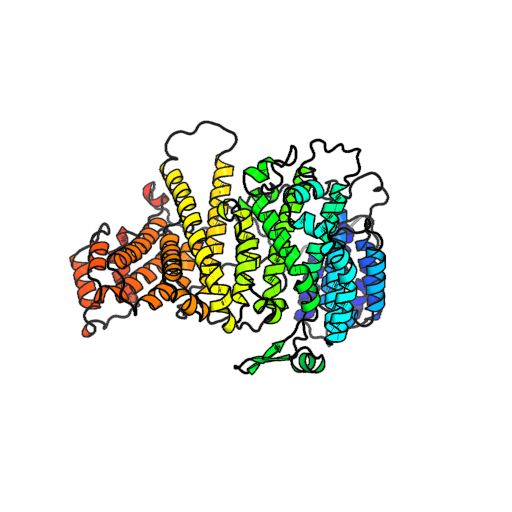00 ? -29.597 6.150 1.365 1.00 33.19 500 PRO A N 1
ATOM 3989 C CA . PRO A 1 500 ? -29.933 5.396 2.569 1.00 33.19 500 PRO A CA 1
ATOM 3990 C C . PRO A 1 500 ? -29.427 3.947 2.501 1.00 33.19 500 PRO A C 1
ATOM 3992 O O . PRO A 1 500 ? -29.825 3.188 1.627 1.00 33.19 500 PRO A O 1
ATOM 3995 N N . SER A 1 501 ? -28.581 3.594 3.473 1.00 37.94 501 SER A N 1
ATOM 3996 C CA . SER A 1 501 ? -28.378 2.277 4.100 1.00 37.94 501 SER A CA 1
ATOM 3997 C C . SER A 1 501 ? -28.701 1.025 3.262 1.00 37.94 501 SER A C 1
ATOM 3999 O O . SER A 1 501 ? -29.793 0.465 3.344 1.00 37.94 501 SER A O 1
ATOM 4001 N N . ALA A 1 502 ? -27.674 0.459 2.619 1.00 42.66 502 ALA A N 1
ATOM 4002 C CA . ALA A 1 502 ? -27.484 -0.981 2.765 1.00 42.66 502 ALA A CA 1
ATOM 4003 C C . ALA A 1 502 ? -27.097 -1.217 4.234 1.00 42.66 502 ALA A C 1
ATOM 4005 O O . ALA A 1 502 ? -26.210 -0.536 4.756 1.00 42.66 502 ALA A O 1
ATOM 4006 N N . VAL A 1 503 ? -27.798 -2.102 4.941 1.00 55.69 503 VAL A N 1
ATOM 4007 C CA . VAL A 1 503 ? -27.440 -2.442 6.323 1.00 55.69 503 VAL A CA 1
ATOM 4008 C C . VAL A 1 503 ? -26.054 -3.076 6.277 1.00 55.69 503 VAL A C 1
ATOM 4010 O O . VAL A 1 503 ? -25.893 -4.158 5.719 1.00 55.69 503 VAL A O 1
ATOM 4013 N N . ALA A 1 504 ? -25.050 -2.374 6.800 1.00 65.44 504 ALA A N 1
ATOM 4014 C CA . ALA A 1 504 ? -23.711 -2.917 6.953 1.00 65.44 504 ALA A CA 1
ATOM 4015 C C . ALA A 1 504 ? -23.798 -4.189 7.815 1.00 65.44 504 ALA A C 1
ATOM 4017 O O . ALA A 1 504 ? -24.392 -4.179 8.896 1.00 65.44 504 ALA A O 1
ATOM 4018 N N . GLU A 1 505 ? -23.255 -5.294 7.316 1.00 81.62 505 GLU A N 1
ATOM 4019 C CA . GLU A 1 505 ? -23.227 -6.586 8.005 1.00 81.62 505 GLU A CA 1
ATOM 4020 C C . GLU A 1 505 ? -21.781 -6.985 8.289 1.00 81.62 505 GLU A C 1
ATOM 4022 O O . GLU A 1 505 ? -20.859 -6.588 7.568 1.00 81.62 505 GLU A O 1
ATOM 4027 N N . LEU A 1 506 ? -21.583 -7.763 9.357 1.00 87.31 506 LEU A N 1
ATOM 4028 C CA . LEU A 1 506 ? -20.257 -8.263 9.696 1.00 87.31 506 LEU A CA 1
ATOM 4029 C C . LEU A 1 506 ? -19.768 -9.276 8.656 1.00 87.31 506 LEU A C 1
ATOM 4031 O O . LEU A 1 506 ? -20.506 -10.190 8.275 1.00 87.31 506 LEU A O 1
ATOM 4035 N N . THR A 1 507 ? -18.505 -9.143 8.255 1.00 90.06 507 THR A N 1
ATOM 4036 C CA . THR A 1 507 ? -17.777 -10.147 7.466 1.00 90.06 507 THR A CA 1
ATOM 4037 C C . THR A 1 507 ? -17.588 -11.429 8.277 1.00 90.06 507 THR A C 1
ATOM 4039 O O . THR A 1 507 ? -17.728 -11.440 9.503 1.00 90.06 507 THR A O 1
ATOM 4042 N N . ASP A 1 508 ? -17.226 -12.527 7.614 1.00 88.00 508 ASP A N 1
ATOM 4043 C CA . ASP A 1 508 ? -16.916 -13.775 8.319 1.00 88.00 508 ASP A CA 1
ATOM 4044 C C . ASP A 1 508 ? -15.660 -13.648 9.189 1.00 88.00 508 ASP A C 1
ATOM 4046 O O . ASP A 1 508 ? -15.633 -14.182 10.299 1.00 88.00 508 ASP A O 1
ATOM 4050 N N . LEU A 1 509 ? -14.681 -12.841 8.758 1.00 88.06 509 LEU A N 1
ATOM 4051 C CA . LEU A 1 509 ? -13.558 -12.446 9.606 1.00 88.06 509 LEU A CA 1
ATOM 4052 C C . LEU A 1 509 ? -14.028 -11.641 10.823 1.00 88.06 509 LEU A C 1
ATOM 4054 O O . LEU A 1 509 ? -13.627 -11.937 11.941 1.00 88.06 509 LEU A O 1
ATOM 4058 N N . GLY A 1 510 ? -14.910 -10.659 10.633 1.00 89.94 510 GLY A N 1
ATOM 4059 C CA . GLY A 1 510 ? -15.481 -9.872 11.721 1.00 89.94 510 GLY A CA 1
ATOM 4060 C C . GLY A 1 510 ? -16.183 -10.756 12.747 1.00 89.94 510 GLY A C 1
ATOM 4061 O O . GLY A 1 510 ? -15.935 -10.637 13.941 1.00 89.94 510 GLY A O 1
ATOM 4062 N N . LYS A 1 511 ? -16.997 -11.716 12.295 1.00 88.81 511 LYS A N 1
ATOM 4063 C CA . LYS A 1 511 ? -17.632 -12.705 13.181 1.00 88.81 511 LYS A CA 1
ATOM 4064 C C . LYS A 1 511 ? -16.600 -13.569 13.907 1.00 88.81 511 LYS A C 1
ATOM 4066 O O . LYS A 1 511 ? -16.805 -13.867 15.076 1.00 88.81 511 LYS A O 1
ATOM 4071 N N . CYS A 1 512 ? -15.527 -13.977 13.229 1.00 87.50 512 CYS A N 1
ATOM 4072 C CA . CYS A 1 512 ? -14.422 -14.748 13.800 1.00 87.50 512 CYS A CA 1
ATOM 4073 C C . CYS A 1 512 ? -13.691 -13.964 14.905 1.00 87.50 512 CYS A C 1
ATOM 4075 O O . CYS A 1 512 ? -13.590 -14.454 16.027 1.00 87.50 512 CYS A O 1
ATOM 4077 N N . LEU A 1 513 ? -13.294 -12.717 14.639 1.00 87.19 513 LEU A N 1
ATOM 4078 C CA . LEU A 1 513 ? -12.635 -11.843 15.615 1.00 87.19 513 LEU A CA 1
ATOM 4079 C C . LEU A 1 513 ? -13.521 -11.572 16.837 1.00 87.19 513 LEU A C 1
ATOM 4081 O O . LEU A 1 513 ? -13.040 -11.593 17.965 1.00 87.19 513 LEU A O 1
ATOM 4085 N N . MET A 1 514 ? -14.827 -11.382 16.627 1.00 86.94 514 MET A N 1
ATOM 4086 C CA . MET A 1 514 ? -15.789 -11.116 17.703 1.00 86.94 514 MET A CA 1
ATOM 4087 C C . MET A 1 514 ? -16.063 -12.327 18.615 1.00 86.94 514 MET A C 1
ATOM 4089 O O . MET A 1 514 ? -16.728 -12.159 19.635 1.00 86.94 514 MET A O 1
ATOM 4093 N N . LYS A 1 515 ? -15.571 -13.535 18.290 1.00 85.81 515 LYS A N 1
ATOM 4094 C CA . LYS A 1 515 ? -15.639 -14.699 19.198 1.00 85.81 515 LYS A CA 1
ATOM 4095 C C . LYS A 1 515 ? -14.646 -14.604 20.355 1.00 85.81 515 LYS A C 1
ATOM 4097 O O . LYS A 1 515 ? -14.896 -15.183 21.406 1.00 85.81 515 LYS A O 1
ATOM 4102 N N . HIS A 1 516 ? -13.520 -13.921 20.150 1.00 82.44 516 HIS A N 1
ATOM 4103 C CA . HIS A 1 516 ? -12.469 -13.777 21.154 1.00 82.44 516 HIS A CA 1
ATOM 4104 C C . HIS A 1 516 ? -12.788 -12.571 22.043 1.00 82.44 516 HIS A C 1
ATOM 4106 O O . HIS A 1 516 ? -12.876 -11.448 21.545 1.00 82.44 516 HIS A O 1
ATOM 4112 N N . GLU A 1 517 ? -12.976 -12.789 23.348 1.00 82.94 517 GLU A N 1
ATOM 4113 C CA . GLU A 1 517 ? -13.470 -11.758 24.281 1.00 82.94 517 GLU A CA 1
ATOM 4114 C C . GLU A 1 517 ? -12.578 -10.509 24.327 1.00 82.94 517 GLU A C 1
ATOM 4116 O O . GLU A 1 517 ? -13.084 -9.386 24.239 1.00 82.94 517 GLU A O 1
ATOM 4121 N N . ASP A 1 518 ? -11.257 -10.694 24.382 1.00 81.12 518 ASP A N 1
ATOM 4122 C CA . ASP A 1 518 ? -10.288 -9.592 24.421 1.00 81.12 518 ASP A CA 1
ATOM 4123 C C . ASP A 1 518 ? -10.348 -8.737 23.149 1.00 81.12 518 ASP A C 1
ATOM 4125 O O . ASP A 1 518 ? -10.346 -7.505 23.203 1.00 81.12 518 ASP A O 1
ATOM 4129 N N . VAL A 1 519 ? -10.458 -9.390 21.990 1.00 84.62 519 VAL A N 1
ATOM 4130 C CA . VAL A 1 519 ? -10.501 -8.726 20.682 1.00 84.62 519 VAL A CA 1
ATOM 4131 C C . VAL A 1 519 ? -11.827 -7.999 20.499 1.00 84.62 519 VAL A C 1
ATOM 4133 O O . VAL A 1 519 ? -11.842 -6.838 20.101 1.00 84.62 519 VAL A O 1
ATOM 4136 N N . CYS A 1 520 ? -12.938 -8.649 20.844 1.00 88.00 520 CYS A N 1
ATOM 4137 C CA . CYS A 1 520 ? -14.270 -8.050 20.846 1.00 88.00 520 CYS A CA 1
ATOM 4138 C C . CYS A 1 520 ? -14.306 -6.780 21.710 1.00 88.00 520 CYS A C 1
ATOM 4140 O O . CYS A 1 520 ? -14.763 -5.724 21.263 1.00 88.00 520 CYS A O 1
ATOM 4142 N N . THR A 1 521 ? -13.745 -6.862 22.919 1.00 87.62 521 THR A N 1
ATOM 4143 C CA . THR A 1 521 ? -13.649 -5.740 23.856 1.00 87.62 521 THR A CA 1
ATOM 4144 C C . THR A 1 521 ? -12.799 -4.610 23.278 1.00 87.62 521 THR A C 1
ATOM 4146 O O . THR A 1 521 ? -13.258 -3.469 23.222 1.00 87.62 521 THR A O 1
ATOM 4149 N N . ALA A 1 522 ? -11.602 -4.912 22.766 1.00 88.31 522 ALA A N 1
ATOM 4150 C CA . ALA A 1 522 ? -10.732 -3.917 22.141 1.00 88.31 522 ALA A CA 1
ATOM 4151 C C . ALA A 1 522 ? -11.403 -3.236 20.935 1.00 88.31 522 ALA A C 1
ATOM 4153 O O . ALA A 1 522 ? -11.345 -2.012 20.811 1.00 88.31 522 ALA A O 1
ATOM 4154 N N . LEU A 1 523 ? -12.089 -3.994 20.073 1.00 91.62 523 LEU A N 1
ATOM 4155 C CA . LEU A 1 523 ? -12.789 -3.473 18.896 1.00 91.62 523 LEU A CA 1
ATOM 4156 C C . LEU A 1 523 ? -13.955 -2.554 19.273 1.00 91.62 523 LEU A C 1
ATOM 4158 O O . LEU A 1 523 ? -14.048 -1.441 18.748 1.00 91.62 523 LEU A O 1
ATOM 4162 N N . LEU A 1 524 ? -14.819 -2.983 20.199 1.00 91.62 524 LEU A N 1
ATOM 4163 C CA . LEU A 1 524 ? -15.947 -2.179 20.675 1.00 91.62 524 LEU A CA 1
ATOM 4164 C C . LEU A 1 524 ? -15.465 -0.899 21.355 1.00 91.62 524 LEU A C 1
ATOM 4166 O O . LEU A 1 524 ? -15.915 0.193 21.003 1.00 91.62 524 LEU A O 1
ATOM 4170 N N . ILE A 1 525 ? -14.517 -1.009 22.286 1.00 91.56 525 ILE A N 1
ATOM 4171 C CA . ILE A 1 525 ? -14.003 0.154 23.009 1.00 91.56 525 ILE A CA 1
ATOM 4172 C C . ILE A 1 525 ? -13.338 1.128 22.035 1.00 91.56 525 ILE A C 1
ATOM 4174 O O . ILE A 1 525 ? -13.581 2.331 22.114 1.00 91.56 525 ILE A O 1
ATOM 4178 N N . THR A 1 526 ? -12.544 0.636 21.083 1.00 93.81 526 THR A N 1
ATOM 4179 C CA . THR A 1 526 ? -11.873 1.494 20.097 1.00 93.81 526 THR A CA 1
ATOM 4180 C C . THR A 1 526 ? -12.873 2.207 19.195 1.00 93.81 526 THR A C 1
ATOM 4182 O O . THR A 1 526 ? -12.787 3.425 19.039 1.00 93.81 526 THR A O 1
ATOM 4185 N N . ALA A 1 527 ? -13.848 1.483 18.637 1.00 94.88 527 ALA A N 1
ATOM 4186 C CA . ALA A 1 527 ? -14.839 2.063 17.737 1.00 94.88 527 ALA A CA 1
ATOM 4187 C C . ALA A 1 527 ? -15.664 3.158 18.432 1.00 94.88 527 ALA A C 1
ATOM 4189 O O . ALA A 1 527 ? -15.842 4.237 17.870 1.00 94.88 527 ALA A O 1
ATOM 4190 N N . PHE A 1 528 ? -16.121 2.927 19.665 1.00 94.81 528 PHE A N 1
ATOM 4191 C CA . PHE A 1 528 ? -16.941 3.899 20.394 1.00 94.81 528 PHE A CA 1
ATOM 4192 C C . PHE A 1 528 ? -16.126 5.051 21.001 1.00 94.81 528 PHE A C 1
ATOM 4194 O O . PHE A 1 528 ? -16.600 6.185 20.982 1.00 94.81 528 PHE A O 1
ATOM 4201 N N . ASN A 1 529 ? -14.888 4.820 21.458 1.00 93.25 529 ASN A N 1
ATOM 4202 C CA . ASN A 1 529 ? -14.008 5.915 21.889 1.00 93.25 529 ASN A CA 1
ATOM 4203 C C . ASN A 1 529 ? -13.610 6.833 20.733 1.00 93.25 529 ASN A C 1
ATOM 4205 O O . ASN A 1 529 ? -13.463 8.037 20.945 1.00 93.25 529 ASN A O 1
ATOM 4209 N N . SER A 1 530 ? -13.491 6.292 19.514 1.00 94.00 530 SER A N 1
ATOM 4210 C CA . SER A 1 530 ? -13.155 7.092 18.331 1.00 94.00 530 SER A CA 1
ATOM 4211 C C . SER A 1 530 ? -14.145 8.226 18.067 1.00 94.00 530 SER A C 1
ATOM 4213 O O . SER A 1 530 ? -13.762 9.257 17.523 1.00 94.00 530 SER A O 1
ATOM 4215 N N . LEU A 1 531 ? -15.397 8.079 18.518 1.00 93.50 531 LEU A N 1
ATOM 4216 C CA . LEU A 1 531 ? -16.442 9.089 18.358 1.00 93.50 531 LEU A CA 1
ATOM 4217 C C . LEU A 1 531 ? -16.144 10.376 19.129 1.00 93.50 531 LEU A C 1
ATOM 4219 O O . LEU A 1 531 ? -16.675 11.420 18.769 1.00 93.50 531 LEU A O 1
ATOM 4223 N N . ALA A 1 532 ? -15.330 10.301 20.185 1.00 90.12 532 ALA A N 1
ATOM 4224 C CA . ALA A 1 532 ? -14.964 11.438 21.023 1.00 90.12 532 ALA A CA 1
ATOM 4225 C C . ALA A 1 532 ? -13.615 12.072 20.637 1.00 90.12 532 ALA A C 1
ATOM 4227 O O . ALA A 1 532 ? -13.244 13.099 21.211 1.00 90.12 532 ALA A O 1
ATOM 4228 N N . TRP A 1 533 ? -12.861 11.469 19.717 1.00 91.75 533 TRP A N 1
ATOM 4229 C CA . TRP A 1 533 ? -11.578 11.994 19.250 1.00 91.75 533 TRP A CA 1
ATOM 4230 C C . TRP A 1 533 ? -11.788 13.121 18.241 1.00 91.75 533 TRP A C 1
ATOM 4232 O O . TRP A 1 533 ? -12.674 13.033 17.401 1.00 91.75 533 TRP A O 1
ATOM 4242 N N . LYS A 1 534 ? -10.969 14.183 18.288 1.00 87.31 534 LYS A N 1
ATOM 4243 C CA . LYS A 1 534 ? -11.138 15.395 17.457 1.00 87.31 534 LYS A CA 1
ATOM 4244 C C . LYS A 1 534 ? -10.725 15.183 15.988 1.00 87.31 534 LYS A C 1
ATOM 4246 O O . LYS A 1 534 ? -9.852 15.876 15.460 1.00 87.31 534 LYS A O 1
ATOM 4251 N N . ASP A 1 535 ? -11.365 14.225 15.325 1.00 89.62 535 ASP A N 1
ATOM 4252 C CA . ASP A 1 535 ? -11.282 13.960 13.893 1.00 89.62 535 ASP A CA 1
ATOM 4253 C C . ASP A 1 535 ? -12.671 13.636 13.316 1.00 89.62 535 ASP A C 1
ATOM 4255 O O . ASP A 1 535 ? -13.182 12.521 13.392 1.00 89.62 535 ASP A O 1
ATOM 4259 N N . THR A 1 536 ? -13.288 14.640 12.696 1.00 88.38 536 THR A N 1
ATOM 4260 C CA . THR A 1 536 ? -14.654 14.562 12.159 1.00 88.38 536 THR A CA 1
ATOM 4261 C C . THR A 1 536 ? -14.819 13.454 11.108 1.00 88.38 536 THR A C 1
ATOM 4263 O O . THR A 1 536 ? -15.863 12.802 11.062 1.00 88.38 536 THR A O 1
ATOM 4266 N N . LEU A 1 537 ? -13.794 13.198 10.283 1.00 89.19 537 LEU A N 1
ATOM 4267 C CA . LEU A 1 537 ? -13.869 12.196 9.214 1.00 89.19 537 LEU A CA 1
ATOM 4268 C C . LEU A 1 537 ? -13.921 10.766 9.755 1.00 89.19 537 LEU A C 1
ATOM 4270 O O . LEU A 1 537 ? -14.740 9.970 9.286 1.00 89.19 537 LEU A O 1
ATOM 4274 N N . SER A 1 538 ? -13.072 10.431 10.732 1.00 90.00 538 SER A N 1
ATOM 4275 C CA . SER A 1 538 ? -13.127 9.112 11.367 1.00 90.00 538 SER A CA 1
ATOM 4276 C C . SER A 1 538 ? -14.442 8.926 12.114 1.00 90.00 538 SER A C 1
ATOM 4278 O O . SER A 1 538 ? -15.088 7.910 11.883 1.00 90.00 538 SER A O 1
ATOM 4280 N N . CYS A 1 539 ? -14.906 9.925 12.876 1.00 92.69 539 CYS A N 1
ATOM 4281 C CA . CYS A 1 539 ? -16.193 9.879 13.578 1.00 92.69 539 CYS A CA 1
ATOM 4282 C C . CYS A 1 539 ? -17.364 9.537 12.638 1.00 92.69 539 CYS A C 1
ATOM 4284 O O . CYS A 1 539 ? -18.134 8.611 12.905 1.00 92.69 539 CYS A O 1
ATOM 4286 N N . GLN A 1 540 ? -17.490 10.223 11.495 1.00 90.56 540 GLN A N 1
ATOM 4287 C CA . GLN A 1 540 ? -18.565 9.937 10.540 1.00 90.56 540 GLN A CA 1
ATOM 4288 C C . GLN A 1 540 ? -18.455 8.520 9.953 1.00 90.56 540 GLN A C 1
ATOM 4290 O O . GLN A 1 540 ? -19.460 7.805 9.873 1.00 90.56 540 GLN A O 1
ATOM 4295 N N . ARG A 1 541 ? -17.250 8.094 9.548 1.00 89.50 541 ARG A N 1
ATOM 4296 C CA . ARG A 1 541 ? -17.025 6.763 8.959 1.00 89.50 541 ARG A CA 1
ATOM 4297 C C . ARG A 1 541 ? -17.302 5.640 9.961 1.00 89.50 541 ARG A C 1
ATOM 4299 O O . ARG A 1 541 ? -18.044 4.717 9.633 1.00 89.50 541 ARG A O 1
ATOM 4306 N N . THR A 1 542 ? -16.776 5.729 11.182 1.00 91.38 542 THR A N 1
ATOM 4307 C CA . THR A 1 542 ? -16.956 4.695 12.214 1.00 91.38 542 THR A CA 1
ATOM 4308 C C . THR A 1 542 ? -18.410 4.591 12.654 1.00 91.38 542 THR A C 1
ATOM 4310 O O . THR A 1 542 ? -18.947 3.486 12.732 1.00 91.38 542 THR A O 1
ATOM 4313 N N . THR A 1 543 ? -19.090 5.726 12.834 1.00 90.94 543 THR A N 1
ATOM 4314 C CA . THR A 1 543 ? -20.516 5.761 13.187 1.00 90.94 543 THR A CA 1
ATOM 4315 C C . THR A 1 543 ? -21.381 5.067 12.136 1.00 90.94 543 THR A C 1
ATOM 4317 O O . THR A 1 543 ? -22.258 4.276 12.477 1.00 90.94 543 THR A O 1
ATOM 4320 N N . THR A 1 544 ? -21.151 5.373 10.855 1.00 88.69 544 THR A N 1
ATOM 4321 C CA . THR A 1 544 ? -21.999 4.886 9.756 1.00 88.69 544 THR A CA 1
ATOM 4322 C C . THR A 1 544 ? -21.716 3.440 9.368 1.00 88.69 544 THR A C 1
ATOM 4324 O O . THR A 1 544 ? -22.645 2.733 8.986 1.00 88.69 544 THR A O 1
ATOM 4327 N N . GLN A 1 545 ? -20.459 3.000 9.451 1.00 89.25 545 GLN A N 1
ATOM 4328 C CA . GLN A 1 545 ? -20.044 1.700 8.919 1.00 89.25 545 GLN A CA 1
ATOM 4329 C C . GLN A 1 545 ? -19.780 0.662 10.009 1.00 89.25 545 GLN A C 1
ATOM 4331 O O . GLN A 1 545 ? -20.063 -0.507 9.783 1.00 89.25 545 GLN A O 1
ATOM 4336 N N . LEU A 1 546 ? -19.268 1.054 11.180 1.00 91.69 546 LEU A N 1
ATOM 4337 C CA . LEU A 1 546 ? -18.624 0.124 12.114 1.00 91.69 546 LEU A CA 1
ATOM 4338 C C . LEU A 1 546 ? -19.376 -0.075 13.439 1.00 91.69 546 LEU A C 1
ATOM 4340 O O . LEU A 1 546 ? -19.584 -1.214 13.856 1.00 91.69 546 LEU A O 1
ATOM 4344 N N . CYS A 1 547 ? -19.800 1.003 14.106 1.00 94.25 547 CYS A N 1
ATOM 4345 C CA . CYS A 1 547 ? -20.332 0.927 15.474 1.00 94.25 547 CYS A CA 1
ATOM 4346 C C . CYS A 1 547 ? -21.583 0.042 15.588 1.00 94.25 547 CYS A C 1
ATOM 4348 O O . CYS A 1 547 ? -21.688 -0.769 16.510 1.00 94.25 547 CYS A O 1
ATOM 4350 N N . TRP A 1 548 ? -22.531 0.179 14.654 1.00 93.19 548 TRP A N 1
ATOM 4351 C CA . TRP A 1 548 ? -23.779 -0.583 14.700 1.00 93.19 548 TRP A CA 1
ATOM 4352 C C . TRP A 1 548 ? -23.592 -2.083 14.406 1.00 93.19 548 TRP A C 1
ATOM 4354 O O . TRP A 1 548 ? -24.085 -2.885 15.202 1.00 93.19 548 TRP A O 1
ATOM 4364 N N . PRO A 1 549 ? -22.865 -2.508 13.349 1.00 91.94 549 PRO A N 1
ATOM 4365 C CA . PRO A 1 549 ? -22.604 -3.931 13.114 1.00 91.94 549 PRO A CA 1
ATOM 4366 C C . PRO A 1 549 ? -21.898 -4.633 14.277 1.00 91.94 549 PRO A C 1
ATOM 4368 O O . PRO A 1 549 ? -22.293 -5.743 14.635 1.00 91.94 549 PRO A O 1
ATOM 4371 N N . LEU A 1 550 ? -20.906 -3.980 14.900 1.00 91.50 550 LEU A N 1
ATOM 4372 C CA . LEU A 1 550 ? -20.214 -4.528 16.071 1.00 91.50 550 LEU A CA 1
ATOM 4373 C C . LEU A 1 550 ? -21.173 -4.719 17.250 1.00 91.50 550 LEU A C 1
ATOM 4375 O O . LEU A 1 550 ? -21.217 -5.797 17.840 1.00 91.50 550 LEU A O 1
ATOM 4379 N N . LEU A 1 551 ? -21.979 -3.698 17.566 1.00 91.12 551 LEU A N 1
ATOM 4380 C CA . LEU A 1 551 ? -22.939 -3.788 18.663 1.00 91.12 551 LEU A CA 1
ATOM 4381 C C . LEU A 1 551 ? -23.987 -4.873 18.397 1.00 91.12 551 LEU A C 1
ATOM 4383 O O . LEU A 1 551 ? -24.260 -5.685 19.275 1.00 91.12 551 LEU A O 1
ATOM 4387 N N . LYS A 1 552 ? -24.541 -4.929 17.179 1.00 90.00 552 LYS A N 1
ATOM 4388 C CA . LYS A 1 552 ? -25.582 -5.893 16.792 1.00 90.00 552 LYS A CA 1
ATOM 4389 C C . LYS A 1 552 ? -25.168 -7.343 17.059 1.00 90.00 552 LYS A C 1
ATOM 4391 O O . LYS A 1 552 ? -26.011 -8.139 17.462 1.00 90.00 552 LYS A O 1
ATOM 4396 N N . GLN A 1 553 ? -23.889 -7.670 16.877 1.00 87.88 553 GLN A N 1
ATOM 4397 C CA . GLN A 1 553 ? -23.354 -9.010 17.121 1.00 87.88 553 GLN A CA 1
ATOM 4398 C C . GLN A 1 553 ? -23.334 -9.398 18.600 1.00 87.88 553 GLN A C 1
ATOM 4400 O O . GLN A 1 553 ? -23.515 -10.567 18.926 1.00 87.88 553 GLN A O 1
ATOM 4405 N N . VAL A 1 554 ? -23.139 -8.430 19.496 1.00 86.88 554 VAL A N 1
ATOM 4406 C CA . VAL A 1 554 ? -23.116 -8.674 20.945 1.00 86.88 554 VAL A CA 1
ATOM 4407 C C . VAL A 1 554 ? -24.487 -8.491 21.602 1.00 86.88 554 VAL A C 1
ATOM 4409 O O . VAL A 1 554 ? -24.673 -8.923 22.735 1.00 86.88 554 VAL A O 1
ATOM 4412 N N . LEU A 1 555 ? -25.484 -7.947 20.886 1.00 84.81 555 LEU A N 1
ATOM 4413 C CA . LEU A 1 555 ? -26.868 -7.829 21.374 1.00 84.81 555 LEU A CA 1
ATOM 4414 C C . LEU A 1 555 ? -27.526 -9.181 21.683 1.00 84.81 555 LEU A C 1
ATOM 4416 O O . LEU A 1 555 ? -28.493 -9.220 22.442 1.00 84.81 555 LEU A O 1
ATOM 4420 N N . SER A 1 556 ? -27.079 -10.286 21.082 1.00 76.31 556 SER A N 1
ATOM 4421 C CA . SER A 1 556 ? -27.587 -11.620 21.432 1.00 76.31 556 SER A CA 1
ATOM 4422 C C . SER A 1 556 ? -27.042 -12.137 22.766 1.00 76.31 556 SER A C 1
ATOM 4424 O O . SER A 1 556 ? -27.646 -13.037 23.342 1.00 76.31 556 SER A O 1
ATOM 4426 N N . GLY A 1 557 ? -25.922 -11.590 23.247 1.00 76.25 557 GLY A N 1
ATOM 4427 C CA . GLY A 1 557 ? -25.332 -11.924 24.542 1.00 76.25 557 GLY A CA 1
ATOM 4428 C C . GLY A 1 557 ? -25.861 -11.056 25.687 1.00 76.25 557 GLY A C 1
ATOM 4429 O O . GLY A 1 557 ? -26.639 -10.120 25.487 1.00 76.25 557 GLY A O 1
ATOM 4430 N N . THR A 1 558 ? -25.416 -11.360 26.907 1.00 74.81 558 THR A N 1
ATOM 4431 C CA . THR A 1 558 ? -25.685 -10.536 28.093 1.00 74.81 558 THR A CA 1
ATOM 4432 C C . THR A 1 558 ? -24.627 -9.443 28.192 1.00 74.81 558 THR A C 1
ATOM 4434 O O . THR A 1 558 ? -23.480 -9.718 28.533 1.00 74.81 558 THR A O 1
ATOM 4437 N N . LEU A 1 559 ? -25.005 -8.196 27.910 1.00 81.19 559 LEU A N 1
ATOM 4438 C CA . LEU A 1 559 ? -24.140 -7.042 28.154 1.00 81.19 559 LEU A CA 1
ATOM 4439 C C . LEU A 1 559 ? -24.190 -6.653 29.635 1.00 81.19 559 LEU A C 1
ATOM 4441 O O . LEU A 1 559 ? -25.262 -6.660 30.248 1.00 81.19 559 LEU A O 1
ATOM 4445 N N . LEU A 1 560 ? -23.035 -6.280 30.188 1.00 84.19 560 LEU A N 1
ATOM 4446 C CA . LEU A 1 560 ? -22.939 -5.666 31.512 1.00 84.19 560 LEU A CA 1
ATOM 4447 C C . LEU A 1 560 ? -23.626 -4.294 31.497 1.00 84.19 560 LEU A C 1
ATOM 4449 O O . LEU A 1 560 ? -23.465 -3.525 30.548 1.00 84.19 560 LEU A O 1
ATOM 4453 N N . SER A 1 561 ? -24.355 -3.972 32.566 1.00 85.38 561 SER A N 1
ATOM 4454 C CA . SER A 1 561 ? -25.086 -2.701 32.696 1.00 85.38 561 SER A CA 1
ATOM 4455 C C . SER A 1 561 ? -24.168 -1.472 32.556 1.00 85.38 561 SER A C 1
ATOM 4457 O O . SER A 1 561 ? -24.476 -0.526 31.823 1.00 85.38 561 SER A O 1
ATOM 4459 N N . ASP A 1 562 ? -22.967 -1.536 33.139 1.00 87.69 562 ASP A N 1
ATOM 4460 C CA . ASP A 1 562 ? -21.951 -0.482 33.016 1.00 87.69 562 ASP A CA 1
ATOM 4461 C C . ASP A 1 562 ? -21.466 -0.303 31.571 1.00 87.69 562 ASP A C 1
ATOM 4463 O O . ASP A 1 562 ? -21.273 0.822 31.110 1.00 87.69 562 ASP A O 1
ATOM 4467 N N . ALA A 1 563 ? -21.328 -1.399 30.817 1.00 87.06 563 ALA A N 1
ATOM 4468 C CA . ALA A 1 563 ? -20.918 -1.349 29.416 1.00 87.06 563 ALA A CA 1
ATOM 4469 C C . ALA A 1 563 ? -21.996 -0.695 28.540 1.00 87.06 563 ALA A C 1
ATOM 4471 O O . ALA A 1 563 ? -21.676 0.106 27.663 1.00 87.06 563 ALA A O 1
ATOM 4472 N N . VAL A 1 564 ? -23.276 -0.979 28.803 1.00 89.50 564 VAL A N 1
ATOM 4473 C CA . VAL A 1 564 ? -24.409 -0.340 28.112 1.00 89.50 564 VAL A CA 1
ATOM 4474 C C . VAL A 1 564 ? -24.428 1.169 28.371 1.00 89.50 564 VAL A C 1
ATOM 4476 O O . VAL A 1 564 ? -24.545 1.963 27.433 1.00 89.50 564 VAL A O 1
ATOM 4479 N N . THR A 1 565 ? -24.254 1.561 29.633 1.00 91.44 565 THR A N 1
ATOM 4480 C CA . THR A 1 565 ? -24.174 2.965 30.063 1.00 91.44 565 THR A CA 1
ATOM 4481 C C . THR A 1 565 ? -23.008 3.682 29.380 1.00 91.44 565 THR A C 1
ATOM 4483 O O . THR A 1 565 ? -23.176 4.779 28.836 1.00 91.44 565 THR A O 1
ATOM 4486 N N . TRP A 1 566 ? -21.837 3.044 29.348 1.00 93.69 566 TRP A N 1
ATOM 4487 C CA . TRP A 1 566 ? -20.634 3.581 28.721 1.00 93.69 566 TRP A CA 1
ATOM 4488 C C . TRP A 1 566 ? -20.784 3.742 27.204 1.00 93.69 566 TRP A C 1
ATOM 4490 O O . TRP A 1 566 ? -20.504 4.816 26.680 1.00 93.69 566 TRP A O 1
ATOM 4500 N N . LEU A 1 567 ? -21.294 2.725 26.499 1.00 92.75 567 LEU A N 1
ATOM 4501 C CA . LEU A 1 567 ? -21.505 2.765 25.046 1.00 92.75 567 LEU A CA 1
ATOM 4502 C C . LEU A 1 567 ? -22.410 3.930 24.639 1.00 92.75 567 LEU A C 1
ATOM 4504 O O . LEU A 1 567 ? -22.076 4.691 23.729 1.00 92.75 567 LEU A O 1
ATOM 4508 N N . PHE A 1 568 ? -23.543 4.089 25.329 1.00 94.00 568 PHE A N 1
ATOM 4509 C CA . PHE A 1 568 ? -24.475 5.173 25.038 1.00 94.00 568 PHE A CA 1
ATOM 4510 C C . PHE A 1 568 ? -23.859 6.543 25.354 1.00 94.00 568 PHE A C 1
ATOM 4512 O O . PHE A 1 568 ? -23.945 7.462 24.536 1.00 94.00 568 PHE A O 1
ATOM 4519 N N . SER A 1 569 ? -23.141 6.658 26.476 1.00 93.56 569 SER A N 1
ATOM 4520 C CA . SER A 1 569 ? -22.414 7.879 26.850 1.00 93.56 569 SER A CA 1
ATOM 4521 C C . SER A 1 569 ? -21.334 8.258 25.831 1.00 93.56 569 SER A C 1
ATOM 4523 O O . SER A 1 569 ? -21.186 9.436 25.515 1.00 93.56 569 SER A O 1
ATOM 4525 N N . SER A 1 570 ? -20.618 7.286 25.259 1.00 93.75 570 SER A N 1
ATOM 4526 C CA . SER A 1 570 ? -19.599 7.522 24.226 1.00 93.75 570 SER A CA 1
ATOM 4527 C C . SER A 1 570 ? -20.192 8.134 22.953 1.00 93.75 570 SER A C 1
ATOM 4529 O O . SER A 1 570 ? -19.612 9.064 22.389 1.00 93.75 570 SER A O 1
ATOM 4531 N N . VAL A 1 571 ? -21.384 7.694 22.529 1.00 95.38 571 VAL A N 1
ATOM 4532 C CA . VAL A 1 571 ? -22.089 8.294 21.380 1.00 95.38 571 VAL A CA 1
ATOM 4533 C C . VAL A 1 571 ? -22.550 9.720 21.690 1.00 95.38 571 VAL A C 1
ATOM 4535 O O . VAL A 1 571 ? -22.390 10.612 20.854 1.00 95.38 571 VAL A O 1
ATOM 4538 N N . LEU A 1 572 ? -23.078 9.965 22.895 1.00 92.88 572 LEU A N 1
ATOM 4539 C CA . LEU A 1 572 ? -23.466 11.312 23.327 1.00 92.88 572 LEU A CA 1
ATOM 4540 C C . LEU A 1 572 ? -22.258 12.251 23.424 1.00 92.88 572 LEU A C 1
ATOM 4542 O O . LEU A 1 572 ? -22.335 13.394 22.980 1.00 92.88 572 LEU A O 1
ATOM 4546 N N . LYS A 1 573 ? -21.117 11.765 23.920 1.00 91.06 573 LYS A N 1
ATOM 4547 C CA . LYS A 1 573 ? -19.858 12.517 23.936 1.00 91.06 573 LYS A CA 1
ATOM 4548 C C . LYS A 1 573 ? -19.395 12.858 22.520 1.00 91.06 573 LYS A C 1
ATOM 4550 O O . LYS A 1 573 ? -18.970 13.981 22.273 1.00 91.06 573 LYS A O 1
ATOM 4555 N N . GLY A 1 574 ? -19.550 11.941 21.564 1.00 91.75 574 GLY A N 1
ATOM 4556 C CA . GLY A 1 574 ? -19.288 12.239 20.156 1.00 91.75 574 GLY A CA 1
ATOM 4557 C C . GLY A 1 574 ? -20.205 13.323 19.581 1.00 91.75 574 GLY A C 1
ATOM 4558 O O . GLY A 1 574 ? -19.744 14.180 18.826 1.00 91.75 574 GLY A O 1
ATOM 4559 N N . LEU A 1 575 ? -21.485 13.352 19.977 1.00 91.12 575 LEU A N 1
ATOM 4560 C CA . LEU A 1 575 ? -22.408 14.439 19.613 1.00 91.12 575 LEU A CA 1
ATOM 4561 C C . LEU A 1 575 ? -21.991 15.781 20.216 1.00 91.12 575 LEU A C 1
ATOM 4563 O O . LEU A 1 575 ? -22.123 16.806 19.546 1.00 91.12 575 LEU A O 1
ATOM 4567 N N . GLN A 1 576 ? -21.449 15.780 21.432 1.00 89.69 576 GLN A N 1
ATOM 4568 C CA . GLN A 1 576 ? -20.928 16.990 22.068 1.00 89.69 576 GLN A CA 1
ATOM 4569 C C . GLN A 1 576 ? -19.690 17.509 21.329 1.00 89.69 576 GLN A C 1
ATOM 4571 O O . GLN A 1 576 ? -19.591 18.707 21.075 1.00 89.69 576 GLN A O 1
ATOM 4576 N N . THR A 1 577 ? -18.784 16.617 20.916 1.00 87.62 577 THR A N 1
ATOM 4577 C CA . THR A 1 577 ? -17.553 16.986 20.201 1.00 87.62 577 THR A CA 1
ATOM 4578 C C . THR A 1 577 ? -17.811 17.437 18.758 1.00 87.62 577 THR A C 1
ATOM 4580 O O . THR A 1 577 ? -17.237 18.428 18.312 1.00 87.62 577 THR A O 1
ATOM 4583 N N . HIS A 1 578 ? -18.659 16.726 18.005 1.00 89.00 578 HIS A N 1
ATOM 4584 C CA . HIS A 1 578 ? -18.802 16.909 16.550 1.00 89.00 578 HIS A CA 1
ATOM 4585 C C . HIS A 1 578 ? -20.173 17.415 16.099 1.00 89.00 578 HIS A C 1
ATOM 4587 O O . HIS A 1 578 ? -20.390 17.553 14.894 1.00 89.00 578 HIS A O 1
ATOM 4593 N N . GLY A 1 579 ? -21.100 17.689 17.020 1.00 85.75 579 GLY A N 1
ATOM 4594 C CA . GLY A 1 579 ? -22.490 18.047 16.709 1.00 85.75 579 GLY A CA 1
ATOM 4595 C C . GLY A 1 579 ? -22.653 19.261 15.793 1.00 85.75 579 GLY A C 1
ATOM 4596 O O . GLY A 1 579 ? -23.640 1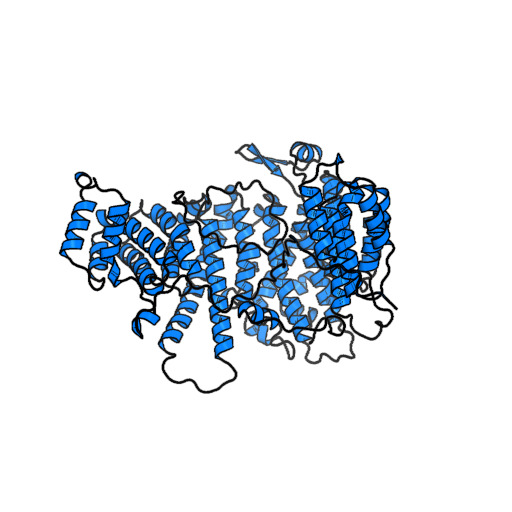9.340 15.067 1.00 85.75 579 GLY A O 1
ATOM 4597 N N . GLN A 1 580 ? -21.647 20.139 15.741 1.00 83.31 580 GLN A N 1
ATOM 4598 C CA . GLN A 1 580 ? -21.602 21.291 14.838 1.00 83.31 580 GLN A CA 1
ATOM 4599 C C . GLN A 1 580 ? -21.531 20.898 13.350 1.00 83.31 580 GLN A C 1
ATOM 4601 O O . GLN A 1 580 ? -21.858 21.700 12.476 1.00 83.31 580 GLN A O 1
ATOM 4606 N N . HIS A 1 581 ? -21.082 19.677 13.042 1.00 86.62 581 HIS A N 1
ATOM 4607 C CA . HIS A 1 581 ? -20.971 19.165 11.681 1.00 86.62 581 HIS A CA 1
ATOM 4608 C C . HIS A 1 581 ? -22.220 18.359 11.313 1.00 86.62 581 HIS A C 1
ATOM 4610 O O . HIS A 1 581 ? -22.478 17.301 11.890 1.00 86.62 581 HIS A O 1
ATOM 4616 N N . ASP A 1 582 ? -22.955 18.813 10.293 1.00 86.12 582 ASP A N 1
ATOM 4617 C CA . ASP A 1 582 ? -24.237 18.218 9.884 1.00 86.12 582 ASP A CA 1
ATOM 4618 C C . ASP A 1 582 ? -24.132 16.706 9.582 1.00 86.12 582 ASP A C 1
ATOM 4620 O O . ASP A 1 582 ? -25.006 15.931 9.981 1.00 86.12 582 ASP A O 1
ATOM 4624 N N . GLY A 1 583 ? -23.038 16.266 8.942 1.00 88.00 583 GLY A N 1
ATOM 4625 C CA . GLY A 1 583 ? -22.780 14.855 8.622 1.00 88.00 583 GLY A CA 1
ATOM 4626 C C . GLY A 1 583 ? -22.585 13.964 9.857 1.00 88.00 583 GLY A C 1
ATOM 4627 O O . GLY A 1 583 ? -23.208 12.901 9.959 1.00 88.00 583 GLY A O 1
ATOM 4628 N N . CYS A 1 584 ? -21.777 14.410 10.827 1.00 89.88 584 CYS A N 1
ATOM 4629 C CA . CYS A 1 584 ? -21.589 13.698 12.093 1.00 89.88 584 CYS A CA 1
ATOM 4630 C C . CYS A 1 584 ? -22.859 13.723 12.936 1.00 89.88 584 CYS A C 1
ATOM 4632 O O . CYS A 1 584 ? -23.274 12.673 13.413 1.00 89.88 584 CYS A O 1
ATOM 4634 N N . MET A 1 585 ? -23.528 14.875 13.060 1.00 91.25 585 MET A N 1
ATOM 4635 C CA . MET A 1 585 ? -24.794 14.984 13.789 1.00 91.25 585 MET A CA 1
ATOM 4636 C C . MET A 1 585 ? -25.830 13.997 13.240 1.00 91.25 585 MET A C 1
ATOM 4638 O O . MET A 1 585 ? -26.417 13.236 14.004 1.00 91.25 585 MET A O 1
ATOM 4642 N N . ALA A 1 586 ? -26.060 13.970 11.924 1.00 91.19 586 ALA A N 1
ATOM 4643 C CA . ALA A 1 586 ? -27.052 13.076 11.326 1.00 91.19 586 ALA A CA 1
ATOM 4644 C C . ALA A 1 586 ? -26.732 11.590 11.572 1.00 91.19 586 ALA A C 1
ATOM 4646 O O . ALA A 1 586 ? -27.640 10.803 11.870 1.00 91.19 586 ALA A O 1
ATOM 4647 N N . SER A 1 587 ? -25.450 11.226 11.472 1.00 92.56 587 SER A N 1
ATOM 4648 C CA . SER A 1 587 ? -24.958 9.859 11.667 1.00 92.56 587 SER A CA 1
ATOM 4649 C C . SER A 1 587 ? -25.021 9.436 13.136 1.00 92.56 587 SER A C 1
ATOM 4651 O O . SER A 1 587 ? -25.543 8.371 13.451 1.00 92.56 587 SER A O 1
ATOM 4653 N N . LEU A 1 588 ? -24.566 10.283 14.058 1.00 94.12 588 LEU A N 1
ATOM 4654 C CA . LEU A 1 588 ? -24.548 9.995 15.493 1.00 94.12 588 LEU A CA 1
ATOM 4655 C C . LEU A 1 588 ? -25.955 9.989 16.095 1.00 94.12 588 LEU A C 1
ATOM 4657 O O . LEU A 1 588 ? -26.262 9.117 16.898 1.00 94.12 588 LEU A O 1
ATOM 4661 N N . VAL A 1 589 ? -26.847 10.891 15.664 1.00 93.62 589 VAL A N 1
ATOM 4662 C CA . VAL A 1 589 ? -28.274 10.840 16.039 1.00 93.62 589 VAL A CA 1
ATOM 4663 C C . VAL A 1 589 ? -28.900 9.532 15.553 1.00 93.62 589 VAL A C 1
ATOM 4665 O O . VAL A 1 589 ? -29.737 8.955 16.244 1.00 93.62 589 VAL A O 1
ATOM 4668 N N . HIS A 1 590 ? -28.509 9.045 14.369 1.00 92.62 590 HIS A N 1
ATOM 4669 C CA . HIS A 1 590 ? -28.971 7.749 13.880 1.00 92.62 590 HIS A CA 1
ATOM 4670 C C . HIS A 1 590 ? -28.509 6.599 14.769 1.00 92.62 590 HIS A C 1
ATOM 4672 O O . HIS A 1 590 ? -29.347 5.800 15.179 1.00 92.62 590 HIS A O 1
ATOM 4678 N N . LEU A 1 591 ? -27.212 6.550 15.077 1.00 94.06 591 LEU A N 1
ATOM 4679 C CA . LEU A 1 591 ? -26.631 5.513 15.919 1.00 94.06 591 LEU A CA 1
ATOM 4680 C C . LEU A 1 591 ? -27.231 5.552 17.331 1.00 94.06 591 LEU A C 1
ATOM 4682 O O . LEU A 1 591 ? -27.671 4.524 17.832 1.00 94.06 591 LEU A O 1
ATOM 4686 N N . ALA A 1 592 ? -27.333 6.734 17.945 1.00 94.50 592 ALA A N 1
ATOM 4687 C CA . ALA A 1 592 ? -27.950 6.911 19.258 1.00 94.50 592 ALA A CA 1
ATOM 4688 C C . ALA A 1 592 ? -29.402 6.409 19.279 1.00 94.50 592 ALA A C 1
ATOM 4690 O O . ALA A 1 592 ? -29.795 5.715 20.214 1.00 94.50 592 ALA A O 1
ATOM 4691 N N . PHE A 1 593 ? -30.181 6.699 18.230 1.00 93.12 593 PHE A N 1
ATOM 4692 C CA . PHE A 1 593 ? -31.547 6.195 18.092 1.00 93.12 593 PHE A CA 1
ATOM 4693 C C . PHE A 1 593 ? -31.591 4.660 17.997 1.00 93.12 593 PHE A C 1
ATOM 4695 O O . PHE A 1 593 ? -32.369 4.038 18.715 1.00 93.12 593 PHE A O 1
ATOM 4702 N N . GLN A 1 594 ? -30.733 4.044 17.173 1.00 92.38 594 GLN A N 1
ATOM 4703 C CA . GLN A 1 594 ? -30.663 2.581 17.032 1.00 92.38 594 GLN A CA 1
ATOM 4704 C C . GLN A 1 594 ? -30.274 1.887 18.345 1.00 92.38 594 GLN A C 1
ATOM 4706 O O . GLN A 1 594 ? -30.872 0.878 18.717 1.00 92.38 594 GLN A O 1
ATOM 4711 N N . ILE A 1 595 ? -29.294 2.442 19.066 1.00 92.94 595 ILE A N 1
ATOM 4712 C CA . ILE A 1 595 ? -28.856 1.925 20.368 1.00 92.94 595 ILE A CA 1
ATOM 4713 C C . ILE A 1 595 ? -29.987 2.033 21.389 1.00 92.94 595 ILE A C 1
ATOM 4715 O O . ILE A 1 595 ? -30.270 1.060 22.088 1.00 92.94 595 ILE A O 1
ATOM 4719 N N . TYR A 1 596 ? -30.651 3.190 21.454 1.00 92.25 596 TYR A N 1
ATOM 4720 C CA . TYR A 1 596 ? -31.763 3.406 22.371 1.00 92.25 596 TYR A CA 1
ATOM 4721 C C . TYR A 1 596 ? -32.901 2.420 22.095 1.00 92.25 596 TYR A C 1
ATOM 4723 O O . TYR A 1 596 ? -33.336 1.726 23.005 1.00 92.25 596 TYR A O 1
ATOM 4731 N N . GLU A 1 597 ? -33.334 2.275 20.842 1.00 90.50 597 GLU A N 1
ATOM 4732 C CA . GLU A 1 597 ? -34.419 1.360 20.474 1.00 90.50 597 GLU A CA 1
ATOM 4733 C C . GLU A 1 597 ? -34.097 -0.112 20.774 1.00 90.50 597 GLU A C 1
ATOM 4735 O O . GLU A 1 597 ? -34.962 -0.843 21.256 1.00 90.50 597 GLU A O 1
ATOM 4740 N N . ALA A 1 598 ? -32.853 -0.545 20.552 1.00 90.38 598 ALA A N 1
ATOM 4741 C CA . ALA A 1 598 ? -32.462 -1.938 20.748 1.00 90.38 598 ALA A CA 1
ATOM 4742 C C . ALA A 1 598 ? -32.200 -2.317 22.212 1.00 90.38 598 ALA A C 1
ATOM 4744 O O . ALA A 1 598 ? -32.525 -3.431 22.628 1.00 90.38 598 ALA A O 1
ATOM 4745 N N . LEU A 1 599 ? -31.596 -1.420 22.996 1.00 91.12 599 LEU A N 1
ATOM 4746 C CA . LEU A 1 599 ? -31.157 -1.731 24.356 1.00 91.12 599 LEU A CA 1
ATOM 4747 C C . LEU A 1 599 ? -32.151 -1.279 25.434 1.00 91.12 599 LEU A C 1
ATOM 4749 O O . LEU A 1 599 ? -32.251 -1.941 26.467 1.00 91.12 599 LEU A O 1
ATOM 4753 N N . ARG A 1 600 ? -32.928 -0.208 25.210 1.00 91.38 600 ARG A N 1
ATOM 4754 C CA . ARG A 1 600 ? -33.883 0.324 26.202 1.00 91.38 600 ARG A CA 1
ATOM 4755 C C . ARG A 1 600 ? -34.920 -0.696 26.698 1.00 91.38 600 ARG A C 1
ATOM 4757 O O . ARG A 1 600 ? -35.229 -0.647 27.891 1.00 91.38 600 ARG A O 1
ATOM 4764 N N . PRO A 1 601 ? -35.444 -1.624 25.867 1.00 89.75 601 PRO A N 1
ATOM 4765 C CA . PRO A 1 601 ? -36.363 -2.663 26.339 1.00 89.75 601 PRO A CA 1
ATOM 4766 C C . PRO A 1 601 ? -35.735 -3.667 27.316 1.00 89.75 601 PRO A C 1
ATOM 4768 O O . PRO A 1 601 ? -36.465 -4.368 28.010 1.00 89.75 601 PRO A O 1
ATOM 4771 N N . ARG A 1 602 ? -34.398 -3.764 27.352 1.00 89.12 602 ARG A N 1
ATOM 4772 C CA . ARG A 1 602 ? -33.651 -4.722 28.182 1.00 89.12 602 ARG A CA 1
ATOM 4773 C C . ARG A 1 602 ? -32.941 -4.069 29.368 1.00 89.12 602 ARG A C 1
ATOM 4775 O O . ARG A 1 602 ? -32.803 -4.713 30.400 1.00 89.12 602 ARG A O 1
ATOM 4782 N N . TYR A 1 603 ? -32.522 -2.812 29.223 1.00 90.25 603 TYR A N 1
ATOM 4783 C CA . TYR A 1 603 ? -31.708 -2.083 30.196 1.00 90.25 603 TYR A CA 1
ATOM 4784 C C . TYR A 1 603 ? -32.381 -0.759 30.572 1.00 90.25 603 TYR A C 1
ATOM 4786 O O . TYR A 1 603 ? -32.648 0.095 29.718 1.00 90.25 603 TYR A O 1
ATOM 4794 N N . LEU A 1 604 ? -32.676 -0.585 31.862 1.00 90.06 604 LEU A N 1
ATOM 4795 C CA . LEU A 1 604 ? -33.315 0.624 32.393 1.00 90.06 604 LEU A CA 1
ATOM 4796 C C . LEU A 1 604 ? -32.321 1.788 32.513 1.00 90.06 604 LEU A C 1
ATOM 4798 O O . LEU A 1 604 ? -32.711 2.951 32.460 1.00 90.06 604 LEU A O 1
ATOM 4802 N N . GLU A 1 605 ? -31.035 1.478 32.617 1.00 92.19 605 GLU A N 1
ATOM 4803 C CA . GLU A 1 605 ? -29.930 2.396 32.884 1.00 92.19 605 GLU A CA 1
ATOM 4804 C C . GLU A 1 605 ? -29.697 3.389 31.741 1.00 92.19 605 GLU A C 1
ATOM 4806 O O . GLU A 1 605 ? -29.267 4.516 31.970 1.00 92.19 605 GLU A O 1
ATOM 4811 N N . ILE A 1 606 ? -30.099 3.042 30.514 1.00 91.06 606 ILE A N 1
ATOM 4812 C CA . ILE A 1 606 ? -30.075 3.969 29.371 1.00 91.06 606 ILE A CA 1
ATOM 4813 C C . ILE A 1 606 ? -30.931 5.205 29.642 1.00 91.06 606 ILE A C 1
ATOM 4815 O O . ILE A 1 606 ? -30.574 6.317 29.249 1.00 91.06 606 ILE A O 1
ATOM 4819 N N . ARG A 1 607 ? -32.055 5.030 30.343 1.00 90.69 607 ARG A N 1
ATOM 4820 C CA . ARG A 1 607 ? -32.889 6.157 30.750 1.00 90.69 607 ARG A CA 1
ATOM 4821 C C . ARG A 1 607 ? -32.154 7.056 31.743 1.00 90.69 607 ARG A C 1
ATOM 4823 O O . ARG A 1 607 ? -32.248 8.272 31.615 1.00 90.69 607 ARG A O 1
ATOM 4830 N N . ALA A 1 608 ? -31.392 6.480 32.673 1.00 90.50 608 ALA A N 1
ATOM 4831 C CA . ALA A 1 608 ? -30.604 7.255 33.627 1.00 90.50 608 ALA A CA 1
ATOM 4832 C C . ALA A 1 608 ? -29.572 8.147 32.917 1.00 90.50 608 ALA A C 1
ATOM 4834 O O . ALA A 1 608 ? -29.395 9.294 33.314 1.00 90.50 608 ALA A O 1
ATOM 4835 N N . VAL A 1 609 ? -28.958 7.671 31.825 1.00 91.56 609 VAL A N 1
ATOM 4836 C CA . VAL A 1 609 ? -28.062 8.496 30.990 1.00 91.56 609 VAL A CA 1
ATOM 4837 C C . VAL A 1 609 ? -28.832 9.588 30.240 1.00 91.56 609 VAL A C 1
ATOM 4839 O O . VAL A 1 609 ? -28.382 10.729 30.192 1.00 91.56 609 VAL A O 1
ATOM 4842 N N . MET A 1 610 ? -30.012 9.285 29.687 1.00 91.19 610 MET A N 1
ATOM 4843 C CA . MET A 1 610 ? -30.853 10.297 29.024 1.00 91.19 610 MET A CA 1
ATOM 4844 C C . MET A 1 610 ? -31.257 11.431 29.971 1.00 91.19 610 MET A C 1
ATOM 4846 O O . MET A 1 610 ? -31.266 12.588 29.568 1.00 91.19 610 MET A O 1
ATOM 4850 N N . GLU A 1 611 ? -31.570 11.121 31.230 1.00 90.75 611 GLU A N 1
ATOM 4851 C CA . GLU A 1 611 ? -31.946 12.125 32.234 1.00 90.75 611 GLU A CA 1
ATOM 4852 C C . GLU A 1 611 ? -30.785 13.059 32.630 1.00 90.75 611 GLU A C 1
ATOM 4854 O O . GLU A 1 611 ? -31.037 14.127 33.185 1.00 90.75 611 GLU A O 1
ATOM 4859 N N . GLN A 1 612 ? -29.533 12.700 32.316 1.00 89.81 612 GLN A N 1
ATOM 4860 C CA . GLN A 1 612 ? -28.351 13.553 32.515 1.00 89.81 612 GLN A CA 1
ATOM 4861 C C . GLN A 1 612 ? -28.137 14.563 31.375 1.00 89.81 612 GLN A C 1
ATOM 4863 O O . GLN A 1 612 ? -27.297 15.455 31.498 1.00 89.81 612 GLN A O 1
ATOM 4868 N N . ILE A 1 613 ? -28.871 14.440 30.262 1.00 89.25 613 ILE A N 1
ATOM 4869 C CA . ILE A 1 613 ? -28.753 15.354 29.124 1.00 89.25 613 ILE A CA 1
ATOM 4870 C C . ILE A 1 613 ? -29.291 16.741 29.521 1.00 89.25 613 ILE A C 1
ATOM 4872 O O . ILE A 1 613 ? -30.420 16.838 30.014 1.00 89.25 613 ILE A O 1
ATOM 4876 N N . PRO A 1 614 ? -28.535 17.832 29.277 1.00 85.94 614 PRO A N 1
ATOM 4877 C CA . PRO A 1 614 ? -29.014 19.185 29.541 1.00 85.94 614 PRO A CA 1
ATOM 4878 C C . PRO A 1 614 ? -30.322 19.482 28.797 1.00 85.94 614 PRO A C 1
ATOM 4880 O O . PRO A 1 614 ? -30.504 19.056 27.659 1.00 85.94 614 PRO A O 1
ATOM 4883 N N . GLU A 1 615 ? -31.216 20.252 29.421 1.00 84.94 615 GLU A N 1
ATOM 4884 C CA . GLU A 1 615 ? -32.461 20.743 28.800 1.00 84.94 615 GLU A CA 1
ATOM 4885 C C . GLU A 1 615 ? -33.471 19.647 28.382 1.00 84.94 615 GLU A C 1
ATOM 4887 O O . GLU A 1 615 ? -34.376 19.902 27.585 1.00 84.94 615 GLU A O 1
ATOM 4892 N N . ILE A 1 616 ? -33.381 18.433 28.941 1.00 88.31 616 ILE A N 1
ATOM 4893 C CA . ILE A 1 616 ? -34.347 17.367 28.646 1.00 88.31 616 ILE A CA 1
ATOM 4894 C C . ILE A 1 616 ? -35.671 17.546 29.414 1.00 88.31 616 ILE A C 1
ATOM 4896 O O . ILE A 1 616 ? -35.707 17.698 30.636 1.00 88.31 616 ILE A O 1
ATOM 4900 N N . GLN A 1 617 ? -36.800 17.490 28.701 1.00 87.31 617 GLN A N 1
ATOM 4901 C CA . GLN A 1 617 ? -38.135 17.483 29.312 1.00 87.31 617 GLN A CA 1
ATOM 4902 C C . GLN A 1 617 ? -38.545 16.056 29.699 1.00 87.31 617 GLN A C 1
ATOM 4904 O O . GLN A 1 617 ? -38.766 15.220 28.819 1.00 87.31 617 GLN A O 1
ATOM 4909 N N . LYS A 1 618 ? -38.704 15.791 31.003 1.00 87.62 618 LYS A N 1
ATOM 4910 C CA . LYS A 1 618 ? -39.046 14.456 31.533 1.00 87.62 618 LYS A CA 1
ATOM 4911 C C . LYS A 1 618 ? -40.359 13.900 30.970 1.00 87.62 618 LYS A C 1
ATOM 4913 O O . LYS A 1 618 ? -40.366 12.772 30.495 1.00 87.62 618 LYS A O 1
ATOM 4918 N N . ASP A 1 619 ? -41.406 14.719 30.874 1.00 87.12 619 ASP A N 1
ATOM 4919 C CA . ASP A 1 619 ? -42.698 14.292 30.308 1.00 87.12 619 ASP A CA 1
ATOM 4920 C C . ASP A 1 619 ? -42.584 13.855 28.837 1.00 87.12 619 ASP A C 1
ATOM 4922 O O . ASP A 1 619 ? -43.217 12.893 28.397 1.00 87.12 619 ASP A O 1
ATOM 4926 N N . SER A 1 620 ? -41.755 14.556 28.056 1.00 88.00 620 SER A N 1
ATOM 4927 C CA . SER A 1 620 ? -41.500 14.228 26.648 1.00 88.00 620 SER A CA 1
ATOM 4928 C C . SER A 1 620 ? -40.701 12.929 26.508 1.00 88.00 620 SER A C 1
ATOM 4930 O O . SER A 1 620 ? -40.961 12.151 25.585 1.00 88.00 620 SER A O 1
ATOM 4932 N N . LEU A 1 621 ? -39.758 12.682 27.426 1.00 89.62 621 LEU A N 1
ATOM 4933 C CA . LEU A 1 621 ? -39.017 11.424 27.519 1.00 89.62 621 LEU A CA 1
ATOM 4934 C C . LEU A 1 621 ? -39.952 10.266 27.897 1.00 89.62 621 LEU A C 1
ATOM 4936 O O . LEU A 1 621 ? -39.942 9.247 27.214 1.00 89.62 621 LEU A O 1
ATOM 4940 N N . ASP A 1 622 ? -40.821 10.448 28.896 1.00 88.56 622 ASP A N 1
ATOM 4941 C CA . ASP A 1 622 ? -41.811 9.452 29.331 1.00 88.56 622 ASP A CA 1
ATOM 4942 C C . ASP A 1 622 ? -42.768 9.047 28.211 1.00 88.56 622 ASP A C 1
ATOM 4944 O O . ASP A 1 622 ? -43.023 7.863 27.981 1.00 88.56 622 ASP A O 1
ATOM 4948 N N . GLN A 1 623 ? -43.275 10.025 27.460 1.00 86.69 623 GLN A N 1
ATOM 4949 C CA . GLN A 1 623 ? -44.145 9.758 26.317 1.00 86.69 623 GLN A CA 1
ATOM 4950 C C . GLN A 1 623 ? -43.430 9.000 25.197 1.00 86.69 623 GLN A C 1
ATOM 4952 O O . GLN A 1 623 ? -44.067 8.215 24.489 1.00 86.69 623 GLN A O 1
ATOM 4957 N N . PHE A 1 624 ? -42.138 9.257 24.990 1.00 87.69 624 PHE A N 1
ATOM 4958 C CA . PHE A 1 624 ? -41.342 8.551 23.993 1.00 87.69 624 PHE A CA 1
ATOM 4959 C C . PHE A 1 624 ? -41.049 7.111 24.437 1.00 87.69 624 PHE A C 1
ATOM 4961 O O . PHE A 1 624 ? -41.302 6.184 23.668 1.00 87.69 624 PHE A O 1
ATOM 4968 N N . ASP A 1 625 ? -40.636 6.923 25.693 1.00 88.25 625 ASP A N 1
ATOM 4969 C CA . ASP A 1 625 ? -40.384 5.619 26.322 1.00 88.25 625 ASP A CA 1
ATOM 4970 C C . ASP A 1 625 ? -41.628 4.717 26.255 1.00 88.25 625 ASP A C 1
ATOM 4972 O O . ASP A 1 625 ? -41.568 3.592 25.757 1.00 88.25 625 ASP A O 1
ATOM 4976 N N . CYS A 1 626 ? -42.791 5.229 26.676 1.00 85.38 626 CYS A N 1
ATOM 4977 C CA . CYS A 1 626 ? -44.051 4.480 26.663 1.00 85.38 626 CYS A CA 1
ATOM 4978 C C . CYS A 1 626 ? -44.460 4.023 25.253 1.00 85.38 626 CYS A C 1
ATOM 4980 O O . CYS A 1 626 ? -44.987 2.923 25.082 1.00 85.38 626 CYS A O 1
ATOM 4982 N N . LYS A 1 627 ? -44.222 4.856 24.229 1.00 84.75 627 LYS A N 1
ATOM 4983 C CA . LYS A 1 627 ? -44.508 4.510 22.826 1.00 84.75 627 LYS A CA 1
ATOM 4984 C C . LYS A 1 627 ? -43.515 3.495 22.267 1.00 84.75 627 LYS A C 1
ATOM 4986 O O . LYS A 1 627 ? -43.899 2.690 21.424 1.00 84.75 627 LYS A O 1
ATOM 4991 N N . LEU A 1 628 ? -42.261 3.540 22.711 1.00 84.00 628 LEU A N 1
ATOM 4992 C CA . LEU A 1 628 ? -41.214 2.624 22.271 1.00 84.00 628 LEU A CA 1
ATOM 4993 C C . LEU A 1 628 ? -41.405 1.228 22.873 1.00 84.00 628 LEU A C 1
ATOM 4995 O O . LEU A 1 628 ? -41.356 0.244 22.142 1.00 84.00 628 LEU A O 1
ATOM 4999 N N . LEU A 1 629 ? -41.701 1.150 24.173 1.00 83.94 629 LEU A N 1
ATOM 5000 C CA . LEU A 1 629 ? -41.887 -0.107 24.908 1.00 83.94 629 LEU A CA 1
ATOM 5001 C C . LEU A 1 629 ? -43.188 -0.841 24.560 1.00 83.94 629 LEU A C 1
ATOM 5003 O O . LEU A 1 629 ? -43.312 -2.025 24.862 1.00 83.94 629 LEU A O 1
ATOM 5007 N N . ASN A 1 630 ? -44.160 -0.163 23.943 1.00 81.69 630 ASN A N 1
ATOM 5008 C CA . ASN A 1 630 ? -45.438 -0.758 23.573 1.00 81.69 630 ASN A CA 1
ATOM 5009 C C . ASN A 1 630 ? -45.568 -0.902 22.042 1.00 81.69 630 ASN A C 1
ATOM 5011 O O . ASN A 1 630 ? -45.953 0.059 21.367 1.00 81.69 630 ASN A O 1
ATOM 5015 N N . PRO A 1 631 ? -45.332 -2.105 21.476 1.00 70.56 631 PRO A N 1
ATOM 5016 C CA . PRO A 1 631 ? -45.374 -2.339 20.030 1.00 70.56 631 PRO A CA 1
ATOM 5017 C C . PRO A 1 631 ? -46.714 -1.957 19.387 1.00 70.56 631 PRO A C 1
ATOM 5019 O O . PRO A 1 631 ? -46.764 -1.530 18.237 1.00 70.56 631 PRO A O 1
ATOM 5022 N N . SER A 1 632 ? -47.816 -2.041 20.143 1.00 62.66 632 SER A N 1
ATOM 5023 C CA . SER A 1 632 ? -49.160 -1.691 19.661 1.00 62.66 632 SER A CA 1
ATOM 5024 C C . SER A 1 632 ? -49.352 -0.186 19.390 1.00 62.66 632 SER A C 1
ATOM 5026 O O . SER A 1 632 ? -50.239 0.198 18.622 1.00 62.66 632 SER A O 1
ATOM 5028 N N . LEU A 1 633 ? -48.501 0.670 19.976 1.00 60.19 633 LEU A N 1
ATOM 5029 C CA . LEU A 1 633 ? -48.488 2.126 19.792 1.00 60.19 633 LEU A CA 1
ATOM 5030 C C . LEU A 1 633 ? -47.517 2.586 18.688 1.00 60.19 633 LEU A C 1
ATOM 5032 O O . LEU A 1 633 ? -47.542 3.758 18.302 1.00 60.19 633 LEU A O 1
ATOM 5036 N N . GLN A 1 634 ? -46.709 1.684 18.117 1.00 62.97 634 GLN A N 1
ATOM 5037 C CA . GLN A 1 634 ? -45.714 1.985 17.079 1.00 62.97 634 GLN A CA 1
ATOM 5038 C C . GLN A 1 634 ? -46.334 2.140 15.670 1.00 62.97 634 GLN A C 1
ATOM 5040 O O . GLN A 1 634 ? -45.863 1.575 14.691 1.00 62.97 634 GLN A O 1
ATOM 5045 N N . LYS A 1 635 ? -47.399 2.942 15.526 1.00 58.16 635 LYS A N 1
ATOM 5046 C CA . LYS A 1 635 ? -48.028 3.246 14.217 1.00 58.16 635 LYS A CA 1
ATOM 5047 C C . LYS A 1 635 ? -47.355 4.401 13.459 1.00 58.16 635 LYS A C 1
ATOM 5049 O O . LYS A 1 635 ? -47.789 4.779 12.374 1.00 58.16 635 LYS A O 1
ATOM 5054 N N . VAL A 1 636 ? -46.330 5.015 14.051 1.00 62.09 636 VAL A N 1
ATOM 5055 C CA . VAL A 1 636 ? -45.667 6.220 13.535 1.00 62.09 636 VAL A CA 1
ATOM 5056 C C . VAL A 1 636 ? -44.448 5.841 12.690 1.00 62.09 636 VAL A C 1
ATOM 5058 O O . VAL A 1 636 ? -43.595 5.070 13.134 1.00 62.09 636 VAL A O 1
ATOM 5061 N N . ALA A 1 637 ? -44.340 6.433 11.495 1.00 66.38 637 ALA A N 1
ATOM 5062 C CA . ALA A 1 637 ? -43.201 6.259 10.591 1.00 66.38 637 ALA A CA 1
ATOM 5063 C C . ALA A 1 637 ? -41.851 6.538 11.289 1.00 66.38 637 ALA A C 1
ATOM 5065 O O . ALA A 1 637 ? -41.725 7.545 11.992 1.00 66.38 637 ALA A O 1
ATOM 5066 N N . ASP A 1 638 ? -40.839 5.693 11.048 1.00 68.75 638 ASP A N 1
ATOM 5067 C CA . ASP A 1 638 ? -39.499 5.764 11.673 1.00 68.75 638 ASP A CA 1
ATOM 5068 C C . ASP A 1 638 ? -38.866 7.153 11.601 1.00 68.75 638 ASP A C 1
ATOM 5070 O O . ASP A 1 638 ? -38.288 7.637 12.573 1.00 68.75 638 ASP A O 1
ATOM 5074 N N . LYS A 1 639 ? -39.046 7.846 10.471 1.00 73.31 639 LYS A N 1
ATOM 5075 C CA . LYS A 1 639 ? -38.532 9.206 10.270 1.00 73.31 639 LYS A CA 1
ATOM 5076 C C . LYS A 1 639 ? -39.009 10.168 11.364 1.00 73.31 639 LYS A C 1
ATOM 5078 O O . LYS A 1 639 ? -38.206 10.894 11.939 1.00 73.31 639 LYS A O 1
ATOM 5083 N N . ARG A 1 640 ? -40.298 10.117 11.717 1.00 77.69 640 ARG A N 1
ATOM 5084 C CA . ARG A 1 640 ? -40.876 10.978 12.762 1.00 77.69 640 ARG A CA 1
ATOM 5085 C C . ARG A 1 640 ? -40.395 10.590 14.163 1.00 77.69 640 ARG A C 1
ATOM 5087 O O . ARG A 1 640 ? -40.240 11.474 14.999 1.00 77.69 640 ARG A O 1
ATOM 5094 N N . ARG A 1 641 ? -40.139 9.300 14.419 1.00 81.31 641 ARG A N 1
ATOM 5095 C CA . ARG A 1 641 ? -39.569 8.827 15.695 1.00 81.31 641 ARG A CA 1
ATOM 5096 C C . ARG A 1 641 ? -38.135 9.318 15.876 1.00 81.31 641 ARG A C 1
ATOM 5098 O O . ARG A 1 641 ? -37.808 9.839 16.938 1.00 81.31 641 ARG A O 1
ATOM 5105 N N . LYS A 1 642 ? -37.319 9.245 14.823 1.00 83.12 642 LYS A N 1
ATOM 5106 C CA . LYS A 1 642 ? -35.948 9.769 14.821 1.00 83.12 642 LYS A CA 1
ATOM 5107 C C . LYS A 1 642 ? -35.909 11.288 15.018 1.00 83.12 642 LYS A C 1
ATOM 5109 O O . LYS A 1 642 ? -35.111 11.774 15.814 1.00 83.12 642 LYS A O 1
ATOM 5114 N N . ASP A 1 643 ? -36.800 12.034 14.362 1.00 84.44 643 ASP A N 1
ATOM 5115 C CA . ASP A 1 643 ? -36.909 13.489 14.547 1.00 84.44 643 ASP A CA 1
ATOM 5116 C C . ASP A 1 643 ? -37.353 13.860 15.973 1.00 84.44 643 ASP A C 1
ATOM 5118 O O . ASP A 1 643 ? -36.832 14.810 16.559 1.00 84.44 643 ASP A O 1
ATOM 5122 N N . GLN A 1 644 ? -38.287 13.100 16.558 1.00 85.38 644 GLN A N 1
ATOM 5123 C CA . GLN A 1 644 ? -38.701 13.282 17.950 1.00 85.38 644 GLN A CA 1
ATOM 5124 C C . GLN A 1 644 ? -37.549 12.976 18.919 1.00 85.38 644 GLN A C 1
ATOM 5126 O O . GLN A 1 644 ? -37.303 13.760 19.831 1.00 85.38 644 GLN A O 1
ATOM 5131 N N . PHE A 1 645 ? -36.807 11.891 18.689 1.00 88.50 645 PHE A N 1
ATOM 5132 C CA . PHE A 1 645 ? -35.635 11.528 19.485 1.00 88.50 645 PHE A CA 1
ATOM 5133 C C . PHE A 1 645 ? -34.531 12.587 19.406 1.00 88.50 645 PHE A C 1
ATOM 5135 O O . PHE A 1 645 ? -33.972 12.972 20.428 1.00 88.50 645 PHE A O 1
ATOM 5142 N N . LYS A 1 646 ? -34.276 13.142 18.213 1.00 88.81 646 LYS A N 1
ATOM 5143 C CA . LYS A 1 646 ? -33.310 14.234 18.022 1.00 88.81 646 LYS A CA 1
ATOM 5144 C C . LYS A 1 646 ? -33.606 15.433 18.929 1.00 88.81 646 LYS A C 1
ATOM 5146 O O . LYS A 1 646 ? -32.674 16.046 19.437 1.00 88.81 646 LYS A O 1
ATOM 5151 N N . ARG A 1 647 ? -34.886 15.763 19.149 1.00 88.69 647 ARG A N 1
ATOM 5152 C CA . ARG A 1 647 ? -35.284 16.852 20.060 1.00 88.69 647 ARG A CA 1
ATOM 5153 C C . ARG A 1 647 ? -34.966 16.537 21.522 1.00 88.69 647 ARG A C 1
ATOM 5155 O O . ARG A 1 647 ? -34.608 17.452 22.248 1.00 88.69 647 ARG A O 1
ATOM 5162 N N . LEU A 1 648 ? -35.067 15.272 21.939 1.00 89.56 648 LEU A N 1
ATOM 5163 C CA . LEU A 1 648 ? -34.757 14.854 23.313 1.00 89.56 648 LEU A CA 1
ATOM 5164 C C . LEU A 1 648 ? -33.266 14.988 23.637 1.00 89.56 648 LEU A C 1
ATOM 5166 O O . LEU A 1 648 ? -32.919 15.343 24.756 1.00 89.56 648 LEU A O 1
ATOM 5170 N N . ILE A 1 649 ? -32.393 14.732 22.660 1.00 90.38 649 ILE A N 1
ATOM 5171 C CA . ILE A 1 649 ? -30.932 14.773 22.842 1.00 90.38 649 ILE A CA 1
ATOM 5172 C C . ILE A 1 649 ? -30.292 16.096 22.395 1.00 90.38 649 ILE A C 1
ATOM 5174 O O . ILE A 1 649 ? -29.069 16.189 22.293 1.00 90.38 649 ILE A O 1
ATOM 5178 N N . ALA A 1 650 ? -31.100 17.122 22.109 1.00 86.69 650 ALA A N 1
ATOM 5179 C CA . ALA A 1 650 ? -30.629 18.386 21.544 1.00 86.69 650 ALA A CA 1
ATOM 5180 C C . ALA A 1 650 ? -29.592 19.096 22.433 1.00 86.69 650 ALA A C 1
ATOM 5182 O O . ALA A 1 650 ? -28.651 19.683 21.903 1.00 86.69 650 ALA A O 1
ATOM 5183 N N . GLY A 1 651 ? -29.702 18.974 23.761 1.00 82.00 651 GLY A N 1
ATOM 5184 C CA . GLY A 1 651 ? -28.749 19.555 24.714 1.00 82.00 651 GLY A CA 1
ATOM 5185 C C . GLY A 1 651 ? -27.342 18.946 24.678 1.00 82.00 651 GLY A C 1
ATOM 5186 O O . GLY A 1 651 ? -26.417 19.519 25.243 1.00 82.00 651 GLY A O 1
ATOM 5187 N N . CYS A 1 652 ? -27.151 17.807 24.002 1.00 81.44 652 CYS A N 1
ATOM 5188 C CA . CYS A 1 652 ? -25.835 17.205 23.757 1.00 81.44 652 CYS A CA 1
ATOM 5189 C C . CYS A 1 652 ? -25.253 17.543 22.380 1.00 81.44 652 CYS A C 1
ATOM 5191 O O . CYS A 1 652 ? -24.135 17.131 22.090 1.00 81.44 652 CYS A O 1
ATOM 5193 N N . ILE A 1 653 ? -25.984 18.239 21.506 1.00 84.50 653 ILE A N 1
ATOM 5194 C CA . ILE A 1 653 ? -25.480 18.585 20.174 1.00 84.50 653 ILE A CA 1
ATOM 5195 C C . ILE A 1 653 ? -24.507 19.758 20.326 1.00 84.50 653 ILE A C 1
ATOM 5197 O O . ILE A 1 653 ? -24.914 20.863 20.687 1.00 84.50 653 ILE A O 1
ATOM 5201 N N . GLY A 1 654 ? -23.222 19.510 20.051 1.00 78.19 654 GLY A N 1
ATOM 5202 C CA . GLY A 1 654 ? -22.186 20.540 20.065 1.00 78.19 654 GLY A CA 1
ATOM 5203 C C . GLY A 1 654 ? -22.556 21.722 19.167 1.00 78.19 654 GLY A C 1
ATOM 5204 O O . GLY A 1 654 ? -22.959 21.530 18.019 1.00 78.19 654 GLY A O 1
ATOM 5205 N N . LYS A 1 655 ? -22.430 22.943 19.693 1.00 75.19 655 LYS A N 1
ATOM 5206 C CA . LYS A 1 655 ? -22.705 24.187 18.959 1.00 75.19 655 LYS A CA 1
ATOM 5207 C C . LYS A 1 655 ? -21.396 24.763 18.402 1.00 75.19 655 LYS A C 1
ATOM 5209 O O . LYS A 1 655 ? -20.378 24.670 19.089 1.00 75.19 655 LYS A O 1
ATOM 5214 N N . PRO A 1 656 ? -21.392 25.363 17.198 1.00 69.06 656 PRO A N 1
ATOM 5215 C CA . PRO A 1 656 ? -20.219 26.046 16.663 1.00 69.06 656 PRO A CA 1
ATOM 5216 C C . PRO A 1 656 ? -19.672 27.107 17.628 1.00 69.06 656 PRO A C 1
ATOM 5218 O O . PRO A 1 656 ? -20.429 27.927 18.145 1.00 69.06 656 PRO A O 1
ATOM 5221 N N . LEU A 1 657 ? -18.346 27.173 17.797 1.00 56.06 657 LEU A N 1
ATOM 5222 C CA . LEU A 1 657 ? -17.671 28.227 18.582 1.00 56.06 657 LEU A CA 1
ATOM 5223 C C . LEU A 1 657 ? -18.036 29.651 18.107 1.00 56.06 657 LEU A C 1
ATOM 5225 O O . LEU A 1 657 ? -18.092 30.583 18.906 1.00 56.06 657 LEU A O 1
ATOM 5229 N N . GLY A 1 658 ? -18.357 29.816 16.818 1.00 48.75 658 GLY A N 1
ATOM 5230 C CA . GLY A 1 658 ? -18.844 31.079 16.251 1.00 48.75 658 GLY A CA 1
ATOM 5231 C C . GLY A 1 658 ? -20.225 31.519 16.760 1.00 48.75 658 GLY A C 1
ATOM 5232 O O . GLY A 1 658 ? -20.489 32.716 16.808 1.00 48.75 658 GLY A O 1
ATOM 5233 N N . GLU A 1 659 ? -21.076 30.590 17.208 1.00 52.34 659 GLU A N 1
ATOM 5234 C CA . GLU A 1 659 ? -22.380 30.898 17.820 1.00 52.34 659 GLU A CA 1
ATOM 5235 C C . GLU A 1 659 ? -22.250 31.289 19.303 1.00 52.34 659 GLU A C 1
ATOM 5237 O O . GLU A 1 659 ? -23.127 31.968 19.834 1.00 52.34 659 GLU A O 1
ATOM 5242 N N . GLN A 1 660 ? -21.149 30.918 19.975 1.00 49.91 660 GLN A N 1
ATOM 5243 C CA . GLN A 1 660 ? -20.889 31.310 21.367 1.00 49.91 660 GLN A CA 1
ATOM 5244 C C . GLN A 1 660 ? -20.439 32.773 21.511 1.00 49.91 660 GLN A C 1
ATOM 5246 O O . GLN A 1 660 ? -20.668 33.360 22.568 1.00 49.91 660 GLN A O 1
ATOM 5251 N N . PHE A 1 661 ? -19.833 33.378 20.475 1.00 47.56 661 PHE A N 1
ATOM 5252 C CA . PHE A 1 661 ? -19.155 34.677 20.614 1.00 47.56 661 PHE A CA 1
ATOM 5253 C C . PHE A 1 661 ? -19.539 35.806 19.631 1.00 47.56 661 PHE A C 1
ATOM 5255 O O . PHE A 1 661 ? -19.059 36.918 19.858 1.00 47.56 661 PHE A O 1
ATOM 5262 N N . ARG A 1 662 ? -20.413 35.648 18.608 1.00 39.56 662 ARG A N 1
ATOM 5263 C CA . ARG A 1 662 ? -21.085 36.814 17.957 1.00 39.56 662 ARG A CA 1
ATOM 5264 C C . ARG A 1 662 ? -22.218 36.496 16.959 1.00 39.56 662 ARG A C 1
ATOM 5266 O O . ARG A 1 662 ? -22.258 35.449 16.335 1.00 39.56 662 ARG A O 1
ATOM 5273 N N . LYS A 1 663 ? -23.087 37.513 16.817 1.00 40.12 663 LYS A N 1
ATOM 5274 C CA . LYS A 1 663 ? -24.274 37.727 15.955 1.00 40.12 663 LYS A CA 1
ATOM 5275 C C . LYS A 1 663 ? -24.376 36.856 14.686 1.00 40.12 663 LYS A C 1
ATOM 5277 O O . LYS A 1 663 ? -23.503 36.910 13.825 1.00 40.12 663 LYS A O 1
ATOM 5282 N N . GLU A 1 664 ? -25.510 36.162 14.564 1.00 39.84 664 GLU A N 1
ATOM 5283 C CA . GLU A 1 664 ? -25.920 35.298 13.447 1.00 39.84 664 GLU A CA 1
ATOM 5284 C C . GLU A 1 664 ? -25.643 35.908 12.061 1.00 39.84 664 GLU A C 1
ATOM 5286 O O . GLU A 1 664 ? -26.339 36.818 11.611 1.00 39.84 664 GLU A O 1
ATOM 5291 N N . VAL A 1 665 ? -24.665 35.351 11.343 1.00 45.28 665 VAL A N 1
ATOM 5292 C CA . VAL A 1 665 ? -24.596 35.425 9.878 1.00 45.28 665 VAL A CA 1
ATOM 5293 C C . VAL A 1 665 ? -24.339 34.011 9.366 1.00 45.28 665 VAL A C 1
ATOM 5295 O O . VAL A 1 665 ? -23.206 33.588 9.152 1.00 45.28 665 VAL A O 1
ATOM 5298 N N . HIS A 1 666 ? -25.423 33.248 9.213 1.00 51.66 666 HIS A N 1
ATOM 5299 C CA . HIS A 1 666 ? -25.389 31.869 8.725 1.00 51.66 666 HIS A CA 1
ATOM 5300 C C . HIS A 1 666 ? -25.430 31.853 7.197 1.00 51.66 666 HIS A C 1
ATOM 5302 O O . HIS A 1 666 ? -26.477 31.632 6.593 1.00 51.66 666 HIS A O 1
ATOM 5308 N N . ILE A 1 667 ? -24.295 32.109 6.544 1.00 55.94 667 ILE A N 1
ATOM 5309 C CA . ILE A 1 667 ? -24.180 31.921 5.091 1.00 55.94 667 ILE A CA 1
ATOM 5310 C C . ILE A 1 667 ? -23.293 30.703 4.820 1.00 55.94 667 ILE A C 1
ATOM 5312 O O . ILE A 1 667 ? -22.114 30.823 4.506 1.00 55.94 667 ILE A O 1
ATOM 5316 N N . LYS A 1 668 ? -23.884 29.504 4.926 1.00 54.47 668 LYS A N 1
ATOM 5317 C CA . LYS A 1 668 ? -23.226 28.217 4.607 1.00 54.47 668 LYS A CA 1
ATOM 5318 C C . LYS A 1 668 ? -22.879 28.051 3.113 1.00 54.47 668 LYS A C 1
ATOM 5320 O O . LYS A 1 668 ? -22.117 27.157 2.767 1.00 54.47 668 LYS A O 1
ATOM 5325 N N . ASN A 1 669 ? -23.429 28.901 2.240 1.00 57.66 669 ASN A N 1
ATOM 5326 C CA . ASN A 1 669 ? -23.392 28.733 0.780 1.00 57.66 669 ASN A CA 1
ATOM 5327 C C . ASN A 1 669 ? -22.493 29.736 0.041 1.00 57.66 669 ASN A C 1
ATOM 5329 O O . ASN A 1 669 ? -22.566 29.818 -1.184 1.00 57.66 669 ASN A O 1
ATOM 5333 N N . LEU A 1 670 ? -21.656 30.509 0.739 1.00 53.06 670 LEU A N 1
ATOM 5334 C CA . LEU A 1 670 ? -20.640 31.301 0.047 1.00 53.06 670 LEU A CA 1
ATOM 5335 C C . LEU A 1 670 ? -19.455 30.391 -0.295 1.00 53.06 670 LEU A C 1
ATOM 5337 O O . LEU A 1 670 ? -18.863 29.810 0.618 1.00 53.06 670 LEU A O 1
ATOM 5341 N N . PRO A 1 671 ? -19.076 30.243 -1.579 1.00 54.91 671 PRO A N 1
ATOM 5342 C CA . PRO A 1 671 ? -17.788 29.646 -1.891 1.00 54.91 671 PRO A CA 1
ATOM 5343 C C . PRO A 1 671 ? -16.705 30.483 -1.201 1.00 54.91 671 PRO A C 1
ATOM 5345 O O . PRO A 1 671 ? -16.744 31.712 -1.266 1.00 54.91 671 PRO A O 1
ATOM 5348 N N . SER A 1 672 ? -15.759 29.824 -0.525 1.00 55.72 672 SER A N 1
ATOM 5349 C CA . SER A 1 672 ? -14.602 30.502 0.069 1.00 55.72 672 SER A CA 1
ATOM 5350 C C . SER A 1 672 ? -13.978 31.448 -0.961 1.00 55.72 672 SER A C 1
ATOM 5352 O O . SER A 1 672 ? -13.687 31.024 -2.083 1.00 55.72 672 SER A O 1
ATOM 5354 N N . LEU A 1 673 ? -13.766 32.712 -0.578 1.00 62.06 673 LEU A N 1
ATOM 5355 C CA . LEU A 1 673 ? -13.115 33.731 -1.416 1.00 62.06 673 LEU A CA 1
ATOM 5356 C C . LEU A 1 673 ? -11.694 33.309 -1.838 1.00 62.06 673 LEU A C 1
ATOM 5358 O O . LEU A 1 673 ? -11.162 33.827 -2.813 1.00 62.06 673 LEU A O 1
ATOM 5362 N N . PHE A 1 674 ? -11.120 32.311 -1.159 1.00 49.69 674 PHE A N 1
ATOM 5363 C CA . PHE A 1 674 ? -9.911 31.603 -1.559 1.00 49.69 674 PHE A CA 1
ATOM 5364 C C . PHE A 1 674 ? -10.256 30.200 -2.073 1.00 49.69 674 PHE A C 1
ATOM 5366 O O . PHE A 1 674 ? -10.010 29.187 -1.416 1.00 49.69 674 PHE A O 1
ATOM 5373 N N . LYS A 1 675 ? -10.800 30.116 -3.289 1.00 40.94 675 LYS A N 1
ATOM 5374 C CA . LYS A 1 675 ? -10.508 28.957 -4.138 1.00 40.94 675 LYS A CA 1
ATOM 5375 C C . LYS A 1 675 ? -9.107 29.184 -4.701 1.00 40.94 675 LYS A C 1
ATOM 5377 O O . LYS A 1 675 ? -8.879 30.210 -5.335 1.00 40.94 675 LYS A O 1
ATOM 5382 N N . LYS A 1 676 ? -8.182 28.230 -4.520 1.00 41.47 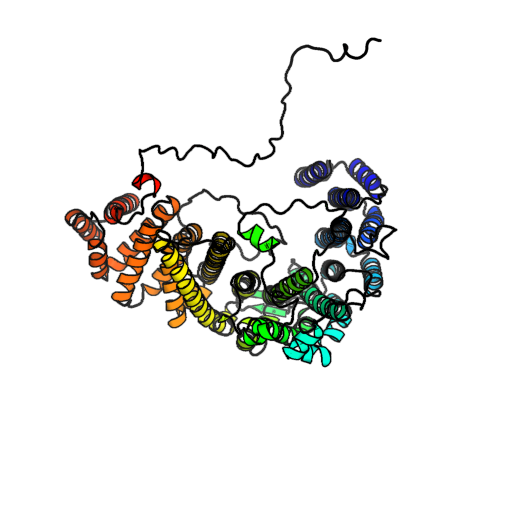676 LYS A N 1
ATOM 5383 C CA . LYS A 1 676 ? -7.074 28.082 -5.479 1.00 41.47 676 LYS A CA 1
ATOM 5384 C C . LYS A 1 676 ? -7.732 28.082 -6.856 1.00 41.47 676 LYS A C 1
ATOM 5386 O O . LYS A 1 676 ? -8.618 27.256 -7.093 1.00 41.47 676 LYS A O 1
ATOM 5391 N N . SER A 1 677 ? -7.395 29.049 -7.700 1.00 29.72 677 SER A N 1
ATOM 5392 C CA . SER A 1 677 ? -7.902 29.102 -9.061 1.00 29.72 677 SER A CA 1
ATOM 5393 C C . SER A 1 677 ? -7.588 27.761 -9.723 1.00 29.72 677 SER A C 1
ATOM 5395 O O . SER A 1 677 ? -6.430 27.405 -9.929 1.00 29.72 677 SER A O 1
ATOM 5397 N N . LYS A 1 678 ? -8.629 26.982 -10.036 1.00 33.72 678 LYS A N 1
ATOM 5398 C CA . LYS A 1 678 ? -8.517 26.057 -11.161 1.00 33.72 678 LYS A CA 1
ATOM 5399 C C . LYS A 1 678 ? -8.205 26.943 -12.371 1.00 33.72 678 LYS A C 1
ATOM 5401 O O . LYS A 1 678 ? -8.890 27.961 -12.508 1.00 33.72 678 LYS A O 1
ATOM 5406 N N . PRO A 1 679 ? -7.207 26.627 -13.210 1.00 33.62 679 PRO A N 1
ATOM 5407 C CA . PRO A 1 679 ? -7.059 27.332 -14.471 1.00 33.62 679 PRO A CA 1
ATOM 5408 C C . PRO A 1 679 ? -8.361 27.117 -15.244 1.00 33.62 679 PRO A C 1
ATOM 5410 O O . PRO A 1 679 ? -8.717 25.989 -15.586 1.00 33.62 679 PRO A O 1
ATOM 5413 N N . VAL A 1 680 ? -9.133 28.188 -15.402 1.00 33.25 680 VAL A N 1
ATOM 5414 C CA . VAL A 1 680 ? -10.288 28.196 -16.290 1.00 33.25 680 VAL A CA 1
ATOM 5415 C C . VAL A 1 680 ? -9.699 28.183 -17.692 1.00 33.25 680 VAL A C 1
ATOM 5417 O O . VAL A 1 680 ? -8.973 29.099 -18.062 1.00 33.25 680 VAL A O 1
ATOM 5420 N N . LEU A 1 681 ? -9.958 27.110 -18.439 1.00 39.38 681 LEU A N 1
ATOM 5421 C CA . LEU A 1 681 ? -9.848 27.144 -19.890 1.00 39.38 681 LEU A CA 1
ATOM 5422 C C . LEU A 1 681 ? -10.871 28.172 -20.376 1.00 39.38 681 LEU A C 1
ATOM 5424 O O . LEU A 1 681 ? -12.076 27.925 -20.301 1.00 39.38 681 LEU A O 1
ATOM 5428 N N . GLU A 1 682 ? -10.392 29.327 -20.828 1.00 31.14 682 GLU A N 1
ATOM 5429 C CA . GLU A 1 682 ? -11.198 30.254 -21.612 1.00 31.14 682 GLU A CA 1
ATOM 5430 C C . GLU A 1 682 ? -11.657 29.514 -22.867 1.00 31.14 682 GLU A C 1
ATOM 5432 O O . GLU A 1 682 ? -10.886 29.201 -23.770 1.00 31.14 682 GLU A O 1
ATOM 5437 N N . THR A 1 683 ? -12.935 29.153 -22.863 1.00 34.12 683 THR A N 1
ATOM 5438 C CA . THR A 1 683 ? -13.648 28.741 -24.062 1.00 34.12 683 THR A CA 1
ATOM 5439 C C . THR A 1 683 ? -14.241 30.024 -24.625 1.00 34.12 683 THR A C 1
ATOM 5441 O O . THR A 1 683 ? -15.344 30.411 -24.243 1.00 34.12 683 THR A O 1
ATOM 5444 N N . GLU A 1 684 ? -13.486 30.738 -25.460 1.00 30.50 684 GLU A N 1
ATOM 5445 C CA . GLU A 1 684 ? -14.070 31.796 -26.282 1.00 30.50 684 GLU A CA 1
ATOM 5446 C C . GLU A 1 684 ? -14.905 31.133 -27.379 1.00 30.50 684 GLU A C 1
ATOM 5448 O O . GLU A 1 684 ? -14.398 30.585 -28.358 1.00 30.50 684 GLU A O 1
ATOM 5453 N N . VAL A 1 685 ? -16.219 31.141 -27.162 1.00 32.09 685 VAL A N 1
ATOM 5454 C CA . VAL A 1 685 ? -17.210 30.931 -28.211 1.00 32.09 685 VAL A CA 1
ATOM 5455 C C . VAL A 1 685 ? -17.253 32.217 -29.030 1.00 32.09 685 VAL A C 1
ATOM 5457 O O . VAL A 1 685 ? -17.711 33.254 -28.555 1.00 32.09 685 VAL A O 1
ATOM 5460 N N . LEU A 1 686 ? -16.731 32.126 -30.249 1.00 33.72 686 LEU A N 1
ATOM 5461 C CA . LEU A 1 686 ? -16.959 33.076 -31.328 1.00 33.72 686 LEU A CA 1
ATOM 5462 C C . LEU A 1 686 ? -18.445 33.075 -31.700 1.00 33.72 686 LEU A C 1
ATOM 5464 O O . LEU A 1 686 ? -18.979 32.020 -32.028 1.00 33.72 686 LEU A O 1
ATOM 5468 N N . ASP A 1 687 ? -19.060 34.255 -31.722 1.00 30.17 687 ASP A N 1
ATOM 5469 C CA . ASP A 1 687 ? -20.074 34.605 -32.719 1.00 30.17 687 ASP A CA 1
ATOM 5470 C C . ASP A 1 687 ? -20.108 36.136 -32.918 1.00 30.17 687 ASP A C 1
ATOM 5472 O O . ASP A 1 687 ? -20.492 36.870 -32.012 1.00 30.17 687 ASP A O 1
ATOM 5476 N N . ASN A 1 688 ? -19.641 36.548 -34.112 1.00 30.86 688 ASN A N 1
ATOM 5477 C CA . ASN A 1 688 ? -19.979 37.699 -34.982 1.00 30.86 688 ASN A CA 1
ATOM 5478 C C . ASN A 1 688 ? -20.240 39.092 -34.340 1.00 30.86 688 ASN A C 1
ATOM 5480 O O . ASN A 1 688 ? -21.045 39.235 -33.436 1.00 30.86 688 ASN A O 1
ATOM 5484 N N . GLU A 1 689 ? -19.645 40.209 -34.784 1.00 31.12 689 GLU A N 1
ATOM 5485 C CA . GLU A 1 689 ? -19.611 40.748 -36.154 1.00 31.12 689 GLU A CA 1
ATOM 5486 C C . GLU A 1 689 ? -18.462 41.772 -36.363 1.00 31.12 689 GLU A C 1
ATOM 5488 O O . GLU A 1 689 ? -18.086 42.513 -35.459 1.00 31.12 689 GLU A O 1
ATOM 5493 N N . GLU A 1 690 ? -17.967 41.812 -37.608 1.00 36.50 690 GLU A N 1
ATOM 5494 C CA . GLU A 1 690 ? -17.372 42.950 -38.340 1.00 36.50 690 GLU A CA 1
ATOM 5495 C C . GLU A 1 690 ? -16.175 43.735 -37.752 1.00 36.50 690 GLU A C 1
ATOM 5497 O O . GLU A 1 690 ? -16.302 44.773 -37.108 1.00 36.50 690 GLU A O 1
ATOM 5502 N N . GLY A 1 691 ? -14.966 43.331 -38.163 1.00 31.52 691 GLY A N 1
ATOM 5503 C CA . GLY A 1 691 ? -13.755 44.154 -38.071 1.00 31.52 691 GLY A CA 1
ATOM 5504 C C . GLY A 1 691 ? -12.536 43.439 -38.655 1.00 31.52 691 GLY A C 1
ATOM 5505 O O . GLY A 1 691 ? -11.809 42.759 -37.942 1.00 31.52 691 GLY A O 1
ATOM 5506 N N . GLY A 1 692 ? -12.352 43.529 -39.973 1.00 29.05 692 GLY A N 1
ATOM 5507 C CA . GLY A 1 692 ? -11.397 42.720 -40.735 1.00 29.05 692 GLY A CA 1
ATOM 5508 C C . GLY A 1 692 ? -9.915 42.895 -40.366 1.00 29.05 692 GLY A C 1
ATOM 5509 O O . GLY A 1 692 ? -9.409 44.005 -40.234 1.00 29.05 692 GLY A O 1
ATOM 5510 N N . LEU A 1 693 ? -9.207 41.760 -40.353 1.00 38.47 693 LEU A N 1
ATOM 5511 C CA . LEU A 1 693 ? -7.750 41.547 -40.236 1.00 38.47 693 LEU A CA 1
ATOM 5512 C C . LEU A 1 693 ? -6.894 42.172 -41.368 1.00 38.47 693 LEU A C 1
ATOM 5514 O O . LEU A 1 693 ? -5.718 41.848 -41.509 1.00 38.47 693 LEU A O 1
ATOM 5518 N N . ALA A 1 694 ? -7.463 43.066 -42.179 1.00 38.50 694 ALA A N 1
ATOM 5519 C CA . ALA A 1 694 ? -6.803 43.672 -43.337 1.00 38.50 694 ALA A CA 1
ATOM 5520 C C . ALA A 1 694 ? -6.093 45.008 -43.033 1.00 38.50 694 ALA A C 1
ATOM 5522 O O . ALA A 1 694 ? -5.451 45.562 -43.914 1.00 38.50 694 ALA A O 1
ATOM 5523 N N . THR A 1 695 ? -6.157 45.532 -41.805 1.00 41.53 695 THR A N 1
ATOM 5524 C CA . THR A 1 695 ? -5.573 46.842 -41.442 1.00 41.53 695 THR A CA 1
ATOM 5525 C C . THR A 1 695 ? -4.178 46.781 -40.811 1.00 41.53 695 THR A C 1
ATOM 5527 O O . THR A 1 695 ? -3.652 47.815 -40.411 1.00 41.53 695 THR A O 1
ATOM 5530 N N . ILE A 1 696 ? -3.549 45.601 -40.731 1.00 39.97 696 ILE A N 1
ATOM 5531 C CA . ILE A 1 696 ? -2.217 45.436 -40.110 1.00 39.97 696 ILE A CA 1
ATOM 5532 C C . ILE A 1 696 ? -1.090 45.270 -41.157 1.00 39.97 696 ILE A C 1
ATOM 5534 O O . ILE A 1 696 ? 0.083 45.281 -40.797 1.00 39.97 696 ILE A O 1
ATOM 5538 N N . PHE A 1 697 ? -1.405 45.188 -42.458 1.00 44.31 697 PHE A N 1
ATOM 5539 C CA . PHE A 1 697 ? -0.400 45.000 -43.520 1.00 44.31 697 PHE A CA 1
ATOM 5540 C C . PHE A 1 697 ? -0.634 45.854 -44.780 1.00 44.31 697 PHE A C 1
ATOM 5542 O O . PHE A 1 697 ? -0.589 45.341 -45.896 1.00 44.31 697 PHE A O 1
ATOM 5549 N N . GLU A 1 698 ? -0.825 47.163 -44.622 1.00 33.38 698 GLU A N 1
ATOM 5550 C CA . GLU A 1 698 ? -0.523 48.123 -45.697 1.00 33.38 698 GLU A CA 1
ATOM 5551 C C . GLU A 1 698 ? 0.747 48.919 -45.335 1.00 33.38 698 GLU A C 1
ATOM 5553 O O . GLU A 1 698 ? 1.013 49.096 -44.145 1.00 33.38 698 GLU A O 1
ATOM 5558 N N . PRO A 1 699 ? 1.577 49.277 -46.335 1.00 43.66 699 PRO A N 1
ATOM 5559 C CA . PRO A 1 699 ? 3.036 49.389 -46.207 1.00 43.66 699 PRO A CA 1
ATOM 5560 C C . PRO A 1 699 ? 3.566 50.534 -45.342 1.00 43.66 699 PRO A C 1
ATOM 5562 O O . PRO A 1 699 ? 2.936 51.617 -45.309 1.00 43.66 699 PRO A O 1
#